Protein 4O5O (pdb70)

Nearest PDB structures (foldseek):
  4o5o-assembly1_A-2  TM=1.004E+00  e=3.633E-55  Brucella suis 1330
  4o5o-assembly1_B-2  TM=9.888E-01  e=3.084E-50  Brucella suis 1330
  4pn3-assembly2_F  TM=9.832E-01  e=2.003E-50  Brucella melitensis 64/150
  4pn3-assembly2_H  TM=9.974E-01  e=9.955E-50  Brucella melitensis 64/150
  4pn3-assembly2_E  TM=9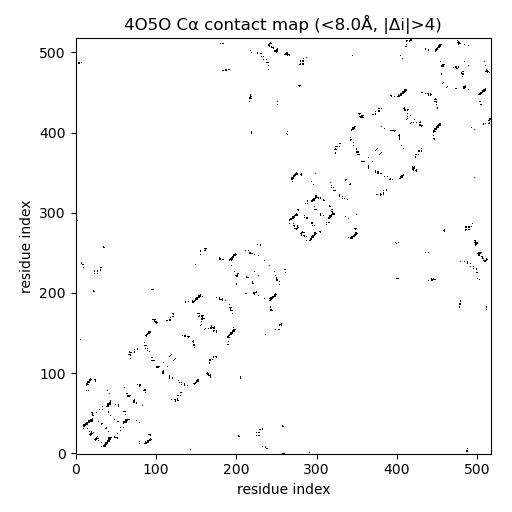.928E-01  e=1.631E-49  Brucella melitensis 64/150

Secondary structure (DSSP, 8-state):
----TTPPP-TTPEEEEETTTSHHHHHHHHHHHHTT-EEEEEES-HHHHHHHHHHH-TTEEEEE--TT-HHHHHHHHHHHHHHHS---EEEE---------SEETTEE--HHHHHHHHIIIIIHHHHHHHHHHHHHTTSPP-GGG--EEEEEE--THHHHPPTT-HHHHHHHHHHHHHHHHHHHHHGGGTEEEEEEEE--BSSGGG--HHHHHHT--SS-SPBPHHHHHHHHHHHHH-TT--S-EEEESTT------/-----SS--TT-EEEEETTTSHHHHHHHHHHHHTT-EEEEEES-HHHHHHHHHHH-TTEEEEE--TT-HHHHHHHHHHHHHHHS---EEEE---------SEETTEE--HHHHHHHHIIIIIHHHHHHHHHHHHHTTSPP-GGG--EEEEEE--THHHHPPTT-HHHHHHHHHHHHHHHHHHHHHGGGTEEEEEEEE-SB--HHHHHS-HHHHHHHHHT-SSS-SPBPHHHHHHHHHHHHH-TT--S-EEEESTT------

Organism: Brucella suis biovar 1 (strain 1330) (NCBI:txid204722)

Solvent-accessible surface area: 20609 Å² total; per-residue (Å²): 83,61,61,24,155,21,60,13,46,2,55,103,76,2,0,0,0,1,14,2,19,52,18,23,1,36,16,0,0,115,30,0,26,122,9,38,1,59,0,0,1,0,18,87,73,38,148,30,0,104,61,21,14,181,91,40,34,92,36,7,100,41,54,126,2,58,13,34,31,76,95,37,0,113,41,0,24,60,20,0,74,159,34,36,54,79,1,8,2,0,0,3,9,19,16,34,35,53,65,57,116,95,133,36,253,114,38,80,32,44,145,74,54,67,78,138,1,32,31,36,1,39,91,0,7,89,9,0,6,92,14,0,9,106,8,0,36,159,14,147,82,36,87,52,26,15,63,4,4,0,0,0,8,1,9,2,2,30,100,34,43,30,118,16,32,45,5,21,25,45,0,7,23,22,0,18,76,31,2,40,78,20,0,131,114,15,14,198,54,3,0,0,0,0,0,0,0,9,11,29,15,146,27,85,77,78,128,122,52,126,68,39,8,86,56,6,35,8,0,91,59,55,0,61,31,37,2,0,1,8,0,0,7,16,0,5,4,0,4,1,0,0,3,15,25,0,20,0,1,0,0,0,58,19,64,64,123,82,84,32,71,89,36,14,55,11,122,95,66,2,0,0,0,0,14,1,16,49,16,21,1,36,16,0,0,119,28,0,27,126,22,28,0,59,0,2,1,0,16,83,75,39,150,26,0,108,61,22,14,183,90,40,33,93,30,7,102,38,74,120,2,55,12,32,32,68,99,38,0,103,51,0,22,59,34,0,73,89,41,36,54,70,1,1,0,0,0,4,17,20,42,37,72,58,63,53,120,97,140,35,125,101,40,68,34,110,136,129,58,68,77,139,1,30,31,36,1,38,92,0,6,93,8,0,5,87,10,0,8,113,12,0,32,172,16,143,66,31,52,45,31,7,60,0,0,0,0,0,8,1,8,4,2,30,100,35,44,50,115,16,32,46,5,30,26,45,0,7,23,21,0,17,76,32,2,40,80,21,0,122,98,15,13,209,68,4,0,0,0,0,0,0,0,9,14,21,7,44,38,74,75,18,69,68,73,82,110,139,66,24,82,65,51,5,81,59,4,36,8,1,78,64,30,0,64,27,36,0,0,1,11,0,0,23,10,0,0,19,2,0,1,0,0,3,16,25,0,21,0,1,0,0,3,60,30,65,62,125

Radius of gyration: 23.07 Å; Cα contacts (8 Å, |Δi|>4): 1247; chains: 2; bounding box: 51×54×66 Å

Sequence (518 aa):
AHHHHHHMQIENRVFLLITGAGSGLGAAVSKMAVEAGAKVVLLDVNAEAGEAGAKALGASARFQRTDVASDDTDGKAAIAAAIEAFGRIDVLVNCAGVAPGEKVLGREGAHKLETFTRTISINLIGTFNMLRLAAEAMAKNEPGQGGERGVIINTASVAAFDGQIGQAAYSASKGGVAAMTLPVARELARHGIRVMTIAPGIIFKTPMMAVQDALGASVPFPPRLGEPAEYAALVHHIVENQMLNGEVIRLDGALRMAAKHHHHHHMQIENRVFLITGAGSGLGAAVSSKMAVEAGAKVVVLLDVNAEAGEAGAKALGASARFQRTDVASDTDGKAAIAAAIEAFGRIDVLVNCAGVAPGEKVLGREGAHKLETFTRTIISINLIGTFNMLRLAAEAMAKNEPGQGGERGVVIINTASVAAFDGQIGQAAYSASKGGVAAMTLPVARELARHGIRVMTIAPGIFKTPMMAGMPQEVQDALGASVPFPPRLGEPAEYAALVHHIVENQMLNGEVIRLDGALRMAAK

Foldseek 3Di:
DDADPLWFDLAQAEEEFEPCLWFLNVLLCQLSLVSHYAYEYEYLDCVSQVVSQVVSPPSYHYQYAQLLDLVRLLVSQVVSCVRRNAHAEYEYDWAAFFFAACADPVGGDDPVVLVVRLSRQASSLVSNVVNNLVRQLPAAQDRVGARHEYEYEAALCCPQNAGRGPSNNVNSVNVLVVQQVVQVVSVVSNYFGEYEHEYFAPICRPCVSLVQLCQQQPPSGHDYSNVVSVVVVNCNTPSPDGSYYHYHYSPHRDDND/DDDFFFDQLALAEEEFEPCLWFLNVLLCLVSLVSRHAYEYEYQDPVSQVVSQVVSPDSYHYDYAQLLDLVRLLVSQVVRCVRRNAHAEYEYDWADFFFDACQDPVGGDDPVVLVVRLSRQASSLVSNVVNNLVRLLPADQGGPRASHEYEYEAALCCPQNAGRGPSNNVNSVNVLVVQQVVQVVSVVSNYFYEYEHEYFADIPVLVPDPPVVQQVSLCQAQPPSHHHYSNVVSVVVVSPNGPSPDGSYYHYHTNPHRDDND

InterPro domains:
  IPR002347 Short-chain dehydrogenase/reductase SDR [PF00106] (7-203)
  IPR002347 Short-chain dehydrogenase/reductase SDR [PR00080] (78-89)
  IPR002347 Short-chain dehydrogenase/reductase SDR [PR00080] (141-149)
  IPR002347 Short-chain dehydrogenase/reductase SDR [PR00080] (161-180)
  IPR002347 Short-chain dehydrogenase/reductase SDR [PR00081] (7-24)
  IPR002347 Short-chain dehydrogenase/reductase SDR [PR00081] (78-89)
  IPR002347 Short-chain dehydrogenase/reductase SDR [PR00081] (135-151)
  IPR002347 Short-chain dehydrogenase/reductase SDR [PR00081] (161-180)
  IPR002347 Short-chain dehydrogenase/reductase SDR [PR00081] (182-199)
  IPR002347 Short-chain dehydrogenase/reductase SDR [PR00081] (216-236)
  IPR020904 Short-chain dehydrogenase/reductase, conserved site [PS00061] (148-176)
  IPR036291 NAD(P)-binding domain superfamily [SSF51735] (3-250)
  IPR057326 Ketoreductase domain [SM00822] (6-192)

CATH classification: 3.40.50.720

B-factor: mean 13.73, std 9.2, range [4.02, 69.15]

Structure (mmCIF, N/CA/C/O backbone):
data_4O5O
#
_entry.id   4O5O
#
_cell.length_a   76.470
_cell.length_b   92.240
_cell.length_c   135.490
_cell.angle_alpha   90.000
_cell.angle_beta   90.000
_cell.angle_gamma   90.000
#
_symmetry.space_group_name_H-M   'C 2 2 21'
#
loop_
_entity.id
_entity.type
_entity.pdbx_description
1 polymer '3-hydroxyacyl-CoA dehydrogenase'
2 non-polymer 'ZINC ION'
3 non-polymer 1,2-ETHANEDIOL
4 non-polymer 2-AMINO-2-HYDROXYMETHYL-PROPANE-1,3-DIOL
5 water water
#
loop_
_atom_site.group_PDB
_atom_site.id
_atom_site.type_symbol
_atom_site.label_atom_id
_atom_site.label_alt_id
_atom_site.label_comp_id
_atom_site.label_asym_id
_atom_site.label_entity_id
_atom_site.label_seq_id
_atom_site.pdbx_PDB_ins_code
_atom_site.Cartn_x
_atom_site.Cartn_y
_atom_site.Cartn_z
_atom_site.occupancy
_atom_site.B_iso_or_equiv
_atom_site.auth_seq_id
_atom_site.auth_comp_id
_atom_site.auth_asym_id
_atom_site.auth_atom_id
_atom_site.pdbx_PDB_model_num
ATOM 1 N N . ALA A 1 2 ? 33.215 21.232 35.787 1.00 69.15 -6 ALA A N 1
ATOM 2 C CA . ALA A 1 2 ? 33.565 22.565 36.380 1.00 47.10 -6 ALA A CA 1
ATOM 3 C C . ALA A 1 2 ? 33.610 23.742 35.401 1.00 39.36 -6 ALA A C 1
ATOM 4 O O . ALA A 1 2 ? 34.092 24.810 35.779 1.00 36.80 -6 ALA A O 1
ATOM 6 N N . HIS A 1 3 ? 33.146 23.570 34.159 1.00 39.74 -5 HIS A N 1
ATOM 7 C CA . HIS A 1 3 ? 33.027 24.704 33.230 1.00 44.63 -5 HIS A CA 1
ATOM 8 C C . HIS A 1 3 ? 31.732 25.424 33.561 1.00 40.53 -5 HIS A C 1
ATOM 9 O O . HIS A 1 3 ? 30.697 24.764 33.728 1.00 47.00 -5 HIS A O 1
ATOM 11 N N . HIS A 1 4 ? 31.792 26.762 33.666 1.00 32.73 -4 HIS A N 1
ATOM 12 C CA . HIS A 1 4 ? 30.616 27.598 33.953 1.00 27.81 -4 HIS A CA 1
ATOM 13 C C . HIS A 1 4 ? 30.411 28.689 32.914 1.00 28.83 -4 HIS A C 1
ATOM 14 O O . HIS A 1 4 ? 31.348 29.183 32.281 1.00 36.28 -4 HIS A O 1
ATOM 21 N N . HIS A 1 5 ? 29.161 29.093 32.786 1.00 20.63 -3 HIS A N 1
ATOM 22 C CA . HIS A 1 5 ? 28.793 30.198 31.900 1.00 20.30 -3 HIS A CA 1
ATOM 23 C C . HIS A 1 5 ? 29.164 31.561 32.487 1.00 23.47 -3 HIS A C 1
ATOM 24 O O . HIS A 1 5 ? 29.296 31.717 33.714 1.00 23.60 -3 HIS A O 1
ATOM 31 N N . HIS A 1 6 ? 29.356 32.537 31.602 1.00 26.72 -2 HIS A N 1
ATOM 32 C CA . HIS A 1 6 ? 29.574 33.922 32.002 1.00 28.51 -2 HIS A CA 1
ATOM 33 C C . HIS A 1 6 ? 28.339 34.425 32.769 1.00 29.61 -2 HIS A C 1
ATOM 34 O O . HIS A 1 6 ? 27.201 34.172 32.360 1.00 34.10 -2 HIS A O 1
ATOM 41 N N . HIS A 1 7 ? 28.570 35.125 33.876 1.00 26.46 -1 HIS A N 1
ATOM 42 C CA . HIS A 1 7 ? 27.496 35.629 34.744 1.00 27.16 -1 HIS A CA 1
ATOM 43 C C . HIS A 1 7 ? 26.833 34.526 35.581 1.00 28.06 -1 HIS A C 1
ATOM 44 O O . HIS A 1 7 ? 25.705 34.705 36.099 1.00 29.33 -1 HIS A O 1
ATOM 46 N N . HIS A 1 8 ? 27.520 33.388 35.728 1.00 21.95 0 HIS A N 1
ATOM 47 C CA . HIS A 1 8 ? 27.042 32.352 36.647 1.00 20.64 0 HIS A CA 1
ATOM 48 C C . HIS A 1 8 ? 27.168 32.886 38.058 1.00 21.03 0 HIS A C 1
ATOM 49 O O . HIS A 1 8 ? 28.059 33.685 38.356 1.00 27.03 0 HIS A O 1
ATOM 56 N N . MET A 1 9 ? 26.278 32.429 38.924 1.00 17.39 1 MET A N 1
ATOM 57 C CA . MET A 1 9 ? 26.345 32.811 40.330 1.00 16.44 1 MET A CA 1
ATOM 58 C C . MET A 1 9 ? 27.322 31.911 41.056 1.00 16.20 1 MET A C 1
ATOM 59 O O . MET A 1 9 ? 27.425 30.733 40.753 1.00 18.82 1 MET A O 1
ATOM 64 N N . GLN A 1 10 ? 28.066 32.493 41.992 1.00 16.34 2 GLN A N 1
ATOM 65 C CA . GLN A 1 10 ? 29.055 31.755 42.756 1.00 17.96 2 GLN A CA 1
ATOM 66 C C . GLN A 1 10 ? 28.401 30.898 43.835 1.00 17.55 2 GLN A C 1
ATOM 67 O O . GLN A 1 10 ? 27.452 31.329 44.502 1.00 19.75 2 GLN A O 1
ATOM 69 N N . ILE A 1 11 ? 28.920 29.680 43.980 1.00 17.75 3 ILE A N 1
ATOM 70 C CA . ILE A 1 11 ? 28.520 28.735 45.028 1.00 17.16 3 ILE A CA 1
ATOM 71 C C . ILE A 1 11 ? 29.553 28.648 46.172 1.00 16.13 3 ILE A C 1
ATOM 72 O O . ILE A 1 11 ? 29.173 28.377 47.321 1.00 17.04 3 ILE A O 1
ATOM 77 N N . GLU A 1 12 ? 30.845 28.849 45.864 1.00 18.00 4 GLU A N 1
ATOM 78 C CA . GLU A 1 12 ? 31.910 28.778 46.864 1.00 19.55 4 GLU A CA 1
ATOM 79 C C . GLU A 1 12 ? 31.706 29.820 47.955 1.00 16.13 4 GLU A C 1
ATOM 80 O O . GLU A 1 12 ? 31.323 30.961 47.670 1.00 16.92 4 GLU A O 1
ATOM 82 N N . ASN A 1 13 ? 31.913 29.394 49.204 1.00 15.08 5 ASN A N 1
ATOM 83 C CA . ASN A 1 13 ? 31.764 30.242 50.389 1.00 16.84 5 ASN A CA 1
ATOM 84 C C . ASN A 1 13 ? 30.328 30.754 50.669 1.00 16.57 5 ASN A C 1
ATOM 85 O O . ASN A 1 13 ? 30.118 31.592 51.539 1.00 19.91 5 ASN A O 1
ATOM 90 N N . ARG A 1 14 ? 29.352 30.206 49.954 1.00 12.90 6 ARG A N 1
ATOM 91 C CA . ARG A 1 14 ? 27.947 30.506 50.203 1.00 13.47 6 ARG A CA 1
ATOM 92 C C . ARG A 1 14 ? 27.512 29.603 51.329 1.00 11.10 6 ARG A C 1
ATOM 93 O O . ARG A 1 14 ? 28.042 28.506 51.495 1.00 13.60 6 ARG A O 1
ATOM 101 N N . VAL A 1 15 ? 26.568 30.084 52.115 1.00 10.19 7 VAL A N 1
ATOM 102 C CA . VAL A 1 15 ? 26.073 29.370 53.272 1.00 9.50 7 VAL A CA 1
ATOM 103 C C . VAL A 1 15 ? 24.705 28.771 52.928 1.00 8.35 7 VAL A C 1
ATOM 104 O O . VAL A 1 15 ? 23.727 29.486 52.631 1.00 9.16 7 VAL A O 1
ATOM 108 N N . PHE A 1 16 ? 24.651 27.444 52.981 1.00 8.24 8 PHE A N 1
ATOM 109 C CA . PHE A 1 16 ? 23.425 26.678 52.733 1.00 7.90 8 PHE A CA 1
ATOM 110 C C . PHE A 1 16 ? 22.786 26.257 54.062 1.00 8.56 8 PHE A C 1
ATOM 111 O O . PHE A 1 16 ? 23.486 25.817 54.981 1.00 10.02 8 PHE A O 1
ATOM 119 N N . LEU A 1 17 ? 21.468 26.450 54.143 1.00 8.69 9 LEU A N 1
ATOM 120 C CA A LEU A 1 17 ? 20.624 25.882 55.195 0.50 8.19 9 LEU A CA 1
ATOM 121 C CA B LEU A 1 17 ? 20.633 25.892 55.202 0.50 8.03 9 LEU A CA 1
ATOM 122 C C . LEU A 1 17 ? 19.830 24.756 54.545 1.00 6.52 9 LEU A C 1
ATOM 123 O O . LEU A 1 17 ? 19.177 24.995 53.546 1.00 7.06 9 LEU A O 1
ATOM 132 N N . ILE A 1 18 ? 19.925 23.530 55.075 1.00 6.18 10 ILE A N 1
ATOM 133 C CA . ILE A 1 18 ? 19.311 22.387 54.440 1.00 6.29 10 ILE A CA 1
ATOM 134 C C . ILE A 1 18 ? 18.476 21.608 55.444 1.00 7.19 10 ILE A C 1
ATOM 135 O O . ILE A 1 18 ? 19.012 21.171 56.457 1.00 7.54 10 ILE A O 1
ATOM 140 N N . THR A 1 19 ? 17.185 21.430 55.151 1.00 6.61 11 THR A N 1
ATOM 141 C CA . THR A 1 19 ? 16.330 20.675 56.044 1.00 6.40 11 THR A CA 1
ATOM 142 C C . THR A 1 19 ? 16.314 19.216 55.608 1.00 7.19 11 THR A C 1
ATOM 143 O O . THR A 1 19 ? 16.600 18.876 54.446 1.00 8.09 11 THR A O 1
ATOM 147 N N . GLY A 1 20 ? 15.952 18.347 56.538 1.00 6.79 12 GLY A N 1
ATOM 148 C CA . GLY A 1 20 ? 15.981 16.927 56.279 1.00 7.10 12 GLY A CA 1
ATOM 149 C C . GLY A 1 20 ? 17.393 16.451 55.983 1.00 6.98 12 GLY A C 1
ATOM 150 O O . GLY A 1 20 ? 17.594 15.474 55.276 1.00 9.05 12 GLY A O 1
ATOM 151 N N . ALA A 1 21 ? 18.395 17.136 56.538 1.00 7.12 13 ALA A N 1
ATOM 152 C CA . ALA A 1 21 ? 19.769 16.948 56.086 1.00 7.64 13 ALA A CA 1
ATOM 153 C C . ALA A 1 21 ? 20.440 15.691 56.619 1.00 8.71 13 ALA A C 1
ATOM 154 O O . ALA A 1 21 ? 21.514 15.372 56.162 1.00 9.65 13 ALA A O 1
ATOM 156 N N . GLY A 1 22 ? 19.815 14.991 57.573 1.00 8.58 14 GLY A N 1
ATOM 157 C CA . GLY A 1 22 ? 20.374 13.766 58.126 1.00 10.12 14 GLY A CA 1
ATOM 158 C C . GLY A 1 22 ? 20.242 12.536 57.247 1.00 11.05 14 GLY A C 1
ATOM 159 O O . GLY A 1 22 ? 20.864 11.504 57.535 1.00 13.07 14 GLY A O 1
ATOM 160 N N . SER A 1 23 ? 19.478 12.632 56.157 1.00 9.83 15 SER A N 1
ATOM 161 C CA . SER A 1 23 ? 19.237 11.485 55.281 1.00 9.75 15 SER A CA 1
ATOM 162 C C . SER A 1 23 ? 18.866 11.902 53.865 1.00 8.63 15 SER A C 1
ATOM 163 O O . SER A 1 23 ? 18.562 13.065 53.599 1.00 9.43 15 SER A O 1
ATOM 166 N N . GLY A 1 24 ? 18.896 10.927 52.969 1.00 9.36 16 GLY A N 1
ATOM 167 C CA . GLY A 1 24 ? 18.327 11.046 51.665 1.00 9.46 16 GLY A CA 1
ATOM 168 C C . GLY A 1 24 ? 18.730 12.285 50.890 1.00 7.85 16 GLY A C 1
ATOM 169 O O . GLY A 1 24 ? 19.891 12.606 50.734 1.00 8.77 16 GLY A O 1
ATOM 170 N N . LEU A 1 25 ? 17.739 12.985 50.370 1.00 7.53 17 LEU A N 1
ATOM 171 C CA . LEU A 1 25 ? 18.049 14.095 49.491 1.00 6.84 17 LEU A CA 1
ATOM 172 C C . LEU A 1 25 ? 18.790 15.223 50.219 1.00 6.51 17 LEU A C 1
ATOM 173 O O . LEU A 1 25 ? 19.759 15.783 49.694 1.00 7.13 17 LEU A O 1
ATOM 178 N N . GLY A 1 26 ? 18.364 15.536 51.442 1.00 7.01 18 GLY A N 1
ATOM 179 C CA . GLY A 1 26 ? 18.996 16.605 52.180 1.00 6.97 18 GLY A CA 1
ATOM 180 C C . GLY A 1 26 ? 20.453 16.276 52.511 1.00 7.46 18 GLY A C 1
ATOM 181 O O . GLY A 1 26 ? 21.337 17.158 52.437 1.00 8.02 18 GLY A O 1
ATOM 182 N N . ALA A 1 27 ? 20.721 15.008 52.845 1.00 8.10 19 ALA A N 1
ATOM 183 C CA . ALA A 1 27 ? 22.090 14.577 53.093 1.00 8.76 19 ALA A CA 1
ATOM 184 C C . ALA A 1 27 ? 22.935 14.755 51.807 1.00 8.93 19 ALA A C 1
ATOM 185 O O . ALA A 1 27 ? 24.098 15.193 51.862 1.00 9.93 19 ALA A O 1
ATOM 187 N N . ALA A 1 28 ? 22.347 14.449 50.649 1.00 7.79 20 ALA A N 1
ATOM 188 C CA . ALA A 1 28 ? 23.085 14.568 49.379 1.00 8.83 20 ALA A CA 1
ATOM 189 C C . ALA A 1 28 ? 23.386 16.023 49.038 1.00 7.89 20 ALA A C 1
ATOM 190 O O . ALA A 1 28 ? 24.469 16.375 48.555 1.00 9.58 20 ALA A O 1
ATOM 192 N N . VAL A 1 29 ? 22.427 16.904 49.308 1.00 7.00 21 VAL A N 1
ATOM 193 C CA . VAL A 1 29 ? 22.659 18.322 49.038 1.00 7.55 21 VAL A CA 1
ATOM 194 C C . VAL A 1 29 ? 23.763 18.826 49.948 1.00 8.38 21 VAL A C 1
ATOM 195 O O . VAL A 1 29 ? 24.587 19.637 49.516 1.00 8.79 21 VAL A O 1
ATOM 199 N N . SER A 1 30 ? 23.755 18.371 51.200 1.00 7.48 22 SER A N 1
ATOM 200 C CA . SER A 1 30 ? 24.751 18.794 52.176 1.00 8.86 22 SER A CA 1
ATOM 201 C C . SER A 1 30 ? 26.168 18.386 51.713 1.00 9.28 22 SER A C 1
ATOM 202 O O . SER A 1 30 ? 27.093 19.182 51.759 1.00 9.59 22 SER A O 1
ATOM 205 N N . LYS A 1 31 ? 26.307 17.158 51.245 1.00 7.91 23 LYS A N 1
ATOM 206 C CA . LYS A 1 31 ? 27.569 16.655 50.745 1.00 9.92 23 LYS A CA 1
ATOM 207 C C . LYS A 1 31 ? 28.018 17.430 49.510 1.00 9.33 23 LYS A C 1
ATOM 208 O O . LYS A 1 31 ? 29.164 17.851 49.395 1.00 10.47 23 LYS A O 1
ATOM 214 N N . MET A 1 32 ? 27.096 17.649 48.595 1.00 8.38 24 MET A N 1
ATOM 215 C CA . MET A 1 32 ? 27.395 18.375 47.358 1.00 7.92 24 MET A CA 1
ATOM 216 C C . MET A 1 32 ? 27.907 19.770 47.704 1.00 8.14 24 MET A C 1
ATOM 217 O O . MET A 1 32 ? 28.939 20.201 47.205 1.00 9.24 24 MET A O 1
ATOM 222 N N . ALA A 1 33 ? 27.214 20.461 48.595 1.00 8.88 25 ALA A N 1
ATOM 223 C CA . ALA A 1 33 ? 27.562 21.838 48.888 1.00 8.77 25 ALA A CA 1
ATOM 224 C C . ALA A 1 33 ? 28.946 21.935 49.554 1.00 9.39 25 ALA A C 1
ATOM 225 O O . ALA A 1 33 ? 29.770 22.787 49.194 1.00 11.21 25 ALA A O 1
ATOM 227 N N . VAL A 1 34 ? 29.203 21.056 50.527 1.00 10.36 26 VAL A N 1
ATOM 228 C CA . VAL A 1 34 ? 30.521 21.036 51.210 1.00 10.95 26 VAL A CA 1
ATOM 229 C C . VAL A 1 34 ? 31.627 20.750 50.200 1.00 12.42 26 VAL A C 1
ATOM 230 O O . VAL A 1 34 ? 32.680 21.423 50.207 1.00 14.48 26 VAL A O 1
ATOM 234 N N . GLU A 1 35 ? 31.389 19.777 49.317 1.00 13.60 27 GLU A N 1
ATOM 235 C CA . GLU A 1 35 ? 32.417 19.368 48.346 1.00 15.15 27 GLU A CA 1
ATOM 236 C C . GLU A 1 35 ? 32.654 20.467 47.292 1.00 14.57 27 GLU A C 1
ATOM 237 O O . GLU A 1 35 ? 33.750 20.586 46.752 1.00 18.54 27 GLU A O 1
ATOM 243 N N . ALA A 1 36 ? 31.638 21.307 47.072 1.00 13.85 28 ALA A N 1
ATOM 244 C CA . ALA A 1 36 ? 31.756 22.471 46.178 1.00 15.21 28 ALA A CA 1
ATOM 245 C C . ALA A 1 36 ? 32.317 23.730 46.840 1.00 15.89 28 ALA A C 1
ATOM 246 O O . ALA A 1 36 ? 32.388 24.794 46.204 1.00 18.17 28 ALA A O 1
ATOM 248 N N . GLY A 1 37 ? 32.731 23.619 48.102 1.00 14.17 29 GLY A N 1
ATOM 249 C CA . GLY A 1 37 ? 33.367 24.750 48.800 1.00 14.77 29 GLY A CA 1
ATOM 250 C C . GLY A 1 37 ? 32.411 25.684 49.545 1.00 13.54 29 GLY A C 1
ATOM 251 O O . GLY A 1 37 ? 32.800 26.800 49.943 1.00 16.56 29 GLY A O 1
ATOM 252 N N . ALA A 1 38 ? 31.174 25.238 49.744 1.00 12.47 30 ALA A N 1
ATOM 253 C CA . ALA A 1 38 ? 30.195 25.989 50.517 1.00 11.80 30 ALA A CA 1
ATOM 254 C C . ALA A 1 38 ? 30.212 25.565 51.982 1.00 11.61 30 ALA A C 1
ATOM 255 O O . ALA A 1 38 ? 30.798 24.543 52.352 1.00 14.11 30 ALA A O 1
ATOM 257 N N . LYS A 1 39 ? 29.564 26.382 52.806 1.00 11.74 31 LYS A N 1
ATOM 258 C CA . LYS A 1 39 ? 29.278 26.077 54.214 1.00 10.98 31 LYS A CA 1
ATOM 259 C C . LYS A 1 39 ? 27.857 25.532 54.328 1.00 10.20 31 LYS A C 1
ATOM 260 O O . LYS A 1 39 ? 26.982 25.945 53.568 1.00 11.17 31 LYS A O 1
ATOM 266 N N . VAL A 1 40 ? 27.621 24.613 55.265 1.00 9.73 32 VAL A N 1
ATOM 267 C CA . VAL A 1 40 ? 26.279 24.042 55.400 1.00 8.93 32 VAL A CA 1
ATOM 268 C C . VAL A 1 40 ? 25.882 23.962 56.870 1.00 9.18 32 VAL A C 1
ATOM 269 O O . VAL A 1 40 ? 26.660 23.524 57.733 1.00 9.10 32 VAL A O 1
ATOM 273 N N . VAL A 1 41 ? 24.664 24.397 57.133 1.00 8.39 33 VAL A N 1
ATOM 274 C CA . VAL A 1 41 ? 24.011 24.157 58.407 1.00 8.63 33 VAL A CA 1
ATOM 275 C C . VAL A 1 41 ? 22.921 23.110 58.134 1.00 8.61 33 VAL A C 1
ATOM 276 O O . VAL A 1 41 ? 21.934 23.353 57.428 1.00 8.51 33 VAL A O 1
ATOM 280 N N . LEU A 1 42 ? 23.186 21.906 58.624 1.00 7.03 34 LEU A N 1
ATOM 281 C CA . LEU A 1 42 ? 22.258 20.781 58.536 1.00 7.36 34 LEU A CA 1
ATOM 282 C C . LEU A 1 42 ? 21.149 20.935 59.572 1.00 7.38 34 LEU A C 1
ATOM 283 O O . LEU A 1 42 ? 21.448 21.071 60.760 1.00 8.25 34 LEU A O 1
ATOM 288 N N . LEU A 1 43 ? 19.898 20.851 59.122 1.00 7.88 35 LEU A N 1
ATOM 289 C CA . LEU A 1 43 ? 18.736 20.906 59.984 1.00 7.07 35 LEU A CA 1
ATOM 290 C C . LEU A 1 43 ? 18.003 19.584 59.868 1.00 7.53 35 LEU A C 1
ATOM 291 O O . LEU A 1 43 ? 17.711 19.140 58.769 1.00 8.36 35 LEU A O 1
ATOM 296 N N . ASP A 1 44 ? 17.724 18.970 61.003 1.00 8.18 36 ASP A N 1
ATOM 297 C CA . ASP A 1 44 ? 16.958 17.743 61.026 1.00 7.61 36 ASP A CA 1
ATOM 298 C C . ASP A 1 44 ? 16.344 17.597 62.399 1.00 8.13 36 ASP A C 1
ATOM 299 O O . ASP A 1 44 ? 16.920 18.042 63.387 1.00 8.12 36 ASP A O 1
ATOM 304 N N . VAL A 1 45 ? 15.208 16.925 62.474 1.00 8.00 37 VAL A N 1
ATOM 305 C CA . VAL A 1 45 ? 14.600 16.610 63.749 1.00 9.69 37 VAL A CA 1
ATOM 306 C C . VAL A 1 45 ? 15.368 15.468 64.434 1.00 9.49 37 VAL A C 1
ATOM 307 O O . VAL A 1 45 ? 15.326 15.323 65.656 1.00 11.35 37 VAL A O 1
ATOM 311 N N . ASN A 1 46 ? 16.090 14.673 63.645 1.00 10.20 38 ASN A N 1
ATOM 312 C CA . ASN A 1 46 ? 16.814 13.495 64.155 1.00 12.40 38 ASN A CA 1
ATOM 313 C C . ASN A 1 46 ? 18.243 13.900 64.487 1.00 10.08 38 ASN A C 1
ATOM 314 O O . ASN A 1 46 ? 19.053 14.058 63.584 1.00 12.49 38 ASN A O 1
ATOM 319 N N . ALA A 1 47 ? 18.547 14.085 65.771 1.00 11.80 39 ALA A N 1
ATOM 320 C CA . ALA A 1 47 ? 19.870 14.557 66.184 1.00 13.46 39 ALA A CA 1
ATOM 321 C C . ALA A 1 47 ? 20.960 13.535 65.890 1.00 12.55 39 ALA A C 1
ATOM 322 O O . ALA A 1 47 ? 22.063 13.902 65.498 1.00 13.12 39 ALA A O 1
ATOM 324 N N . GLU A 1 48 ? 20.653 12.253 66.033 1.00 13.00 40 GLU A N 1
ATOM 325 C CA . GLU A 1 48 ? 21.665 11.233 65.778 1.00 12.91 40 GLU A CA 1
ATOM 326 C C . GLU A 1 48 ? 22.132 11.279 64.321 1.00 13.03 40 GLU A C 1
ATOM 327 O O . GLU A 1 48 ? 23.324 11.299 64.028 1.00 12.79 40 GLU A O 1
ATOM 333 N N . ALA A 1 49 ? 21.174 11.348 63.407 1.00 11.70 41 ALA A N 1
ATOM 334 C CA . ALA A 1 49 ? 21.515 11.403 61.998 1.00 12.20 41 ALA A CA 1
ATOM 335 C C . ALA A 1 49 ? 22.202 12.704 61.599 1.00 12.04 41 ALA A C 1
ATOM 336 O O . ALA A 1 49 ? 23.166 12.726 60.850 1.00 12.34 41 ALA A O 1
ATOM 338 N N . GLY A 1 50 ? 21.701 13.805 62.120 1.00 10.27 42 GLY A N 1
ATOM 339 C CA . GLY A 1 50 ? 22.266 15.079 61.775 1.00 10.09 42 GLY A CA 1
ATOM 340 C C . GLY A 1 50 ? 23.651 15.305 62.331 1.00 10.80 42 GLY A C 1
ATOM 341 O O . GLY A 1 50 ? 24.506 15.875 61.639 1.00 11.92 42 GLY A O 1
ATOM 342 N N . GLU A 1 51 ? 23.876 14.886 63.572 1.00 11.42 43 GLU A N 1
ATOM 343 C CA . GLU A 1 51 ? 25.197 15.037 64.157 1.00 11.46 43 GLU A CA 1
ATOM 344 C C . GLU A 1 51 ? 26.197 14.176 63.379 1.00 12.35 43 GLU A C 1
ATOM 345 O O . GLU A 1 51 ? 27.295 14.615 63.102 1.00 14.62 43 GLU A O 1
ATOM 351 N N . ALA A 1 52 ? 25.811 12.958 63.007 1.00 11.06 44 ALA A N 1
ATOM 352 C CA . ALA A 1 52 ? 26.703 12.095 62.244 1.00 13.74 44 ALA A CA 1
ATOM 353 C C . ALA A 1 52 ? 27.030 12.716 60.896 1.00 12.37 44 ALA A C 1
ATOM 354 O O . ALA A 1 52 ? 28.172 12.664 60.438 1.00 13.98 44 ALA A O 1
ATOM 356 N N . GLY A 1 53 ? 26.042 13.328 60.256 1.00 11.57 45 GLY A N 1
ATOM 357 C CA . GLY A 1 53 ? 26.297 13.923 58.962 1.00 11.56 45 GLY A CA 1
ATOM 358 C C . GLY A 1 53 ? 27.237 15.092 59.060 1.00 12.25 45 GLY A C 1
ATOM 359 O O . GLY A 1 53 ? 28.167 15.220 58.278 1.00 14.59 45 GLY A O 1
ATOM 360 N N . ALA A 1 54 ? 26.991 15.975 60.017 1.00 11.02 46 ALA A N 1
ATOM 361 C CA . ALA A 1 54 ? 27.895 17.117 60.212 1.00 12.97 46 ALA A CA 1
ATOM 362 C C . ALA A 1 54 ? 29.314 16.644 60.542 1.00 13.53 46 ALA A C 1
ATOM 363 O O . ALA A 1 54 ? 30.283 17.207 60.057 1.00 14.84 46 ALA A O 1
ATOM 365 N N . LYS A 1 55 ? 29.434 15.606 61.359 1.00 13.35 47 LYS A N 1
ATOM 366 C CA . LYS A 1 55 ? 30.766 15.090 61.721 1.00 15.74 47 LYS A CA 1
ATOM 367 C C . LYS A 1 55 ? 31.492 14.585 60.473 1.00 15.41 47 LYS A C 1
ATOM 368 O O . LYS A 1 55 ? 32.681 14.852 60.268 1.00 19.49 47 LYS A O 1
ATOM 374 N N . ALA A 1 56 ? 30.771 13.846 59.642 1.00 14.68 48 ALA A N 1
ATOM 375 C CA . ALA A 1 56 ? 31.362 13.256 58.438 1.00 15.49 48 ALA A CA 1
ATOM 376 C C . ALA A 1 56 ? 31.791 14.316 57.437 1.00 15.73 48 ALA A C 1
ATOM 377 O O . ALA A 1 56 ? 32.770 14.133 56.739 1.00 17.12 48 ALA A O 1
ATOM 379 N N . LEU A 1 57 ? 31.056 15.422 57.372 1.00 12.34 49 LEU A N 1
ATOM 380 C CA . LEU A 1 57 ? 31.371 16.495 56.435 1.00 13.54 49 LEU A CA 1
ATOM 381 C C . LEU A 1 57 ? 32.510 17.401 56.862 1.00 14.46 49 LEU A C 1
ATOM 382 O O . LEU A 1 57 ? 33.146 18.015 56.005 1.00 16.67 49 LEU A O 1
ATOM 387 N N . GLY A 1 58 ? 32.736 17.535 58.172 1.00 13.48 50 GLY A N 1
ATOM 388 C CA . GLY A 1 58 ? 33.844 18.340 58.676 1.00 13.67 50 GLY A CA 1
ATOM 389 C C . GLY A 1 58 ? 33.485 19.775 59.039 1.00 12.06 50 GLY A C 1
ATOM 390 O O . GLY A 1 58 ? 32.321 20.099 59.207 1.00 13.34 50 GLY A O 1
ATOM 391 N N . ALA A 1 59 ? 34.507 20.616 59.188 1.00 13.59 51 ALA A N 1
ATOM 392 C CA . ALA A 1 59 ? 34.374 21.937 59.787 1.00 14.93 51 ALA A CA 1
ATOM 393 C C . ALA A 1 59 ? 33.571 22.935 58.956 1.00 13.82 51 ALA A C 1
ATOM 394 O O . ALA A 1 59 ? 33.171 23.968 59.474 1.00 15.94 51 ALA A O 1
ATOM 396 N N . SER A 1 60 ? 33.290 22.597 57.691 1.00 13.64 52 SER A N 1
ATOM 397 C CA . SER A 1 60 ? 32.380 23.384 56.838 1.00 13.20 52 SER A CA 1
ATOM 398 C C . SER A 1 60 ? 30.912 23.176 57.168 1.00 12.04 52 SER A C 1
ATOM 399 O O . SER A 1 60 ? 30.072 23.846 56.599 1.00 12.62 52 SER A O 1
ATOM 402 N N . ALA A 1 61 ? 30.625 22.262 58.091 1.00 12.89 53 ALA A N 1
ATOM 403 C CA . ALA A 1 61 ? 29.276 21.870 58.422 1.00 11.82 53 ALA A CA 1
ATOM 404 C C . ALA A 1 61 ? 28.993 22.063 59.909 1.00 11.69 53 ALA A C 1
ATOM 405 O O . ALA A 1 61 ? 29.873 21.893 60.762 1.00 12.87 53 ALA A O 1
ATOM 407 N N . ARG A 1 62 ? 27.751 22.425 60.200 1.00 9.84 54 ARG A N 1
ATOM 408 C CA . ARG A 1 62 ? 27.230 22.450 61.555 1.00 10.97 54 ARG A CA 1
ATOM 409 C C . ARG A 1 62 ? 25.880 21.750 61.538 1.00 8.87 54 ARG A C 1
ATOM 410 O O . ARG A 1 62 ? 25.201 21.741 60.526 1.00 12.33 54 ARG A O 1
ATOM 418 N N . PHE A 1 63 ? 25.486 21.189 62.668 1.00 10.42 55 PHE A N 1
ATOM 419 C CA . PHE A 1 63 ? 24.153 20.640 62.836 1.00 10.31 55 PHE A CA 1
ATOM 420 C C . PHE A 1 63 ? 23.359 21.439 63.869 1.00 10.96 55 PHE A C 1
ATOM 421 O O . PHE A 1 63 ? 23.882 21.754 64.944 1.00 11.00 55 PHE A O 1
ATOM 429 N N . GLN A 1 64 ? 22.096 21.714 63.550 1.00 8.90 56 GLN A N 1
ATOM 430 C CA . GLN A 1 64 ? 21.145 22.319 64.467 1.00 7.39 56 GLN A CA 1
ATOM 431 C C . GLN A 1 64 ? 19.832 21.515 64.451 1.00 7.39 56 GLN A C 1
ATOM 432 O O . GLN A 1 64 ? 19.104 21.499 63.444 1.00 8.49 56 GLN A O 1
ATOM 438 N N . ARG A 1 65 ? 19.524 20.842 65.553 1.00 8.10 57 ARG A N 1
ATOM 439 C CA . ARG A 1 65 ? 18.293 20.068 65.635 1.00 8.86 57 ARG A CA 1
ATOM 440 C C . ARG A 1 65 ? 17.113 21.015 65.488 1.00 8.88 57 ARG A C 1
ATOM 441 O O . ARG A 1 65 ? 17.050 22.033 66.154 1.00 10.18 57 ARG A O 1
ATOM 449 N N . THR A 1 66 ? 16.190 20.670 64.601 1.00 8.08 58 THR A N 1
ATOM 450 C CA . THR A 1 66 ? 15.126 21.552 64.198 1.00 8.72 58 THR A CA 1
ATOM 451 C C . THR A 1 66 ? 13.872 20.768 63.837 1.00 8.51 58 THR A C 1
ATOM 452 O O . THR A 1 66 ? 13.947 19.889 62.982 1.00 10.57 58 THR A O 1
ATOM 456 N N . ASP A 1 67 ? 12.737 21.115 64.463 1.00 7.78 59 ASP A N 1
ATOM 457 C CA . ASP A 1 67 ? 11.409 20.740 63.990 1.00 7.87 59 ASP A CA 1
ATOM 458 C C . ASP A 1 67 ? 10.994 21.894 63.066 1.00 7.90 59 ASP A C 1
ATOM 459 O O . ASP A 1 67 ? 10.704 22.999 63.522 1.00 8.82 59 ASP A O 1
ATOM 464 N N . VAL A 1 68 ? 11.000 21.647 61.759 1.00 6.66 60 VAL A N 1
ATOM 465 C CA . VAL A 1 68 ? 10.731 22.711 60.778 1.00 8.41 60 VAL A CA 1
ATOM 466 C C . VAL A 1 68 ? 9.351 23.350 60.926 1.00 8.76 60 VAL A C 1
ATOM 467 O O . VAL A 1 68 ? 9.161 24.462 60.454 1.00 8.02 60 VAL A O 1
ATOM 471 N N . ALA A 1 69 ? 8.400 22.672 61.589 1.00 7.64 61 ALA A N 1
ATOM 472 C CA . ALA A 1 69 ? 7.064 23.238 61.777 1.00 10.22 61 ALA A CA 1
ATOM 473 C C . ALA A 1 69 ? 7.002 24.178 62.986 1.00 9.31 61 ALA A C 1
ATOM 474 O O . ALA A 1 69 ? 6.005 24.849 63.219 1.00 11.02 61 ALA A O 1
ATOM 476 N N . SER A 1 70 ? 8.084 24.247 63.761 1.00 8.89 62 SER A N 1
ATOM 477 C CA . SER A 1 70 ? 8.122 25.111 64.951 1.00 9.12 62 SER A CA 1
ATOM 478 C C . SER A 1 70 ? 8.681 26.522 64.650 1.00 8.20 62 SER A C 1
ATOM 479 O O . SER A 1 70 ? 9.800 26.666 64.136 1.00 8.15 62 SER A O 1
ATOM 482 N N . ASP A 1 71 ? 7.927 27.547 65.023 1.00 8.26 63 ASP A N 1
ATOM 483 C CA A ASP A 1 71 ? 8.379 28.920 64.908 0.50 9.20 63 ASP A CA 1
ATOM 484 C CA B ASP A 1 71 ? 8.384 28.935 64.916 0.50 9.92 63 ASP A CA 1
ATOM 485 C C . ASP A 1 71 ? 9.709 29.108 65.669 1.00 10.45 63 ASP A C 1
ATOM 486 O O . ASP A 1 71 ? 10.703 29.579 65.117 1.00 10.95 63 ASP A O 1
ATOM 495 N N . THR A 1 72 ? 9.737 28.716 66.915 1.00 10.75 64 THR A N 1
ATOM 496 C CA . THR A 1 72 ? 10.933 28.840 67.734 1.00 11.06 64 THR A CA 1
ATOM 497 C C . THR A 1 72 ? 12.124 28.108 67.102 1.00 10.37 64 THR A C 1
ATOM 498 O O . THR A 1 72 ? 13.218 28.632 67.020 1.00 10.18 64 THR A O 1
ATOM 502 N N . ASP A 1 73 ? 11.927 26.868 66.686 1.00 8.77 65 ASP A N 1
ATOM 503 C CA . ASP A 1 73 ? 13.067 26.105 66.168 1.00 8.38 65 ASP A CA 1
ATOM 504 C C . ASP A 1 73 ? 13.543 26.688 64.843 1.00 8.30 65 ASP A C 1
ATOM 505 O O . ASP A 1 73 ? 14.737 26.680 64.536 1.00 8.85 65 ASP A O 1
ATOM 510 N N . GLY A 1 74 ? 12.616 27.184 64.044 1.00 8.22 66 GLY A N 1
ATOM 511 C CA . GLY A 1 74 ? 13.017 27.811 62.786 1.00 9.08 66 GLY A CA 1
ATOM 512 C C . GLY A 1 74 ? 13.881 29.032 63.035 1.00 9.00 66 GLY A C 1
ATOM 513 O O . GLY A 1 74 ? 14.901 29.237 62.377 1.00 8.91 66 GLY A O 1
ATOM 514 N N . LYS A 1 75 ? 13.474 29.848 63.999 1.00 7.87 67 LYS A N 1
ATOM 515 C CA . LYS A 1 75 ? 14.257 31.038 64.324 1.00 9.30 67 LYS A CA 1
ATOM 516 C C . LYS A 1 75 ? 15.628 30.638 64.849 1.00 8.73 67 LYS A C 1
ATOM 517 O O . LYS A 1 75 ? 16.645 31.248 64.510 1.00 9.59 67 LYS A O 1
ATOM 523 N N . ALA A 1 76 ? 15.670 29.598 65.663 1.00 9.04 68 ALA A N 1
ATOM 524 C CA . ALA A 1 76 ? 16.966 29.136 66.197 1.00 10.22 68 ALA A CA 1
ATOM 525 C C . ALA A 1 76 ? 17.888 28.605 65.090 1.00 9.79 68 ALA A C 1
ATOM 526 O O . ALA A 1 76 ? 19.098 28.742 65.169 1.00 11.18 68 ALA A O 1
ATOM 528 N N . ALA A 1 77 ? 17.310 28.001 64.049 1.00 9.36 69 ALA A N 1
ATOM 529 C CA . ALA A 1 77 ? 18.087 27.491 62.926 1.00 9.88 69 ALA A CA 1
ATOM 530 C C . ALA A 1 77 ? 18.748 28.642 62.185 1.00 8.12 69 ALA A C 1
ATOM 531 O O . ALA A 1 77 ? 19.917 28.568 61.837 1.00 9.65 69 ALA A O 1
ATOM 533 N N . ILE A 1 78 ? 17.989 29.707 61.926 1.00 8.45 70 ILE A N 1
ATOM 534 C CA . ILE A 1 78 ? 18.555 30.894 61.294 1.00 9.50 70 ILE A CA 1
ATOM 535 C C . ILE A 1 78 ? 19.667 31.476 62.163 1.00 9.77 70 ILE A C 1
ATOM 536 O O . ILE A 1 78 ? 20.759 31.797 61.678 1.00 10.17 70 ILE A O 1
ATOM 541 N N . ALA A 1 79 ? 19.387 31.624 63.458 1.00 8.61 71 ALA A N 1
ATOM 542 C CA . ALA A 1 79 ? 20.382 32.176 64.382 1.00 9.45 71 ALA A CA 1
ATOM 543 C C . ALA A 1 79 ? 21.667 31.335 64.447 1.00 9.30 71 ALA A C 1
ATOM 544 O O . ALA A 1 79 ? 22.765 31.872 64.525 1.00 10.92 71 ALA A O 1
ATOM 546 N N . ALA A 1 80 ? 21.514 30.011 64.422 1.00 10.39 72 ALA A N 1
ATOM 547 C CA . ALA A 1 80 ? 22.660 29.109 64.427 1.00 10.93 72 ALA A CA 1
ATOM 548 C C . ALA A 1 80 ? 23.527 29.338 63.196 1.00 9.96 72 ALA A C 1
ATOM 549 O O . ALA A 1 80 ? 24.747 29.295 63.265 1.00 11.94 72 ALA A O 1
ATOM 551 N N . ALA A 1 81 ? 22.886 29.510 62.052 1.00 11.30 73 ALA A N 1
ATOM 552 C CA . ALA A 1 81 ? 23.616 29.749 60.821 1.00 11.12 73 ALA A CA 1
ATOM 553 C C . ALA A 1 81 ? 24.377 31.079 60.874 1.00 10.87 73 ALA A C 1
ATOM 554 O O . ALA A 1 81 ? 25.542 31.183 60.457 1.00 11.65 73 ALA A O 1
ATOM 556 N N . ILE A 1 82 ? 23.727 32.111 61.394 1.00 10.29 74 ILE A N 1
ATOM 557 C CA . ILE A 1 82 ? 24.395 33.408 61.485 1.00 10.58 74 ILE A CA 1
ATOM 558 C C . ILE A 1 82 ? 25.541 33.331 62.503 1.00 11.72 74 ILE A C 1
ATOM 559 O O . ILE A 1 82 ? 26.603 33.886 62.249 1.00 13.18 74 ILE A O 1
ATOM 564 N N . GLU A 1 83 ? 25.339 32.626 63.626 1.00 10.44 75 GLU A N 1
ATOM 565 C CA . GLU A 1 83 ? 26.411 32.464 64.635 1.00 13.24 75 GLU A CA 1
ATOM 566 C C . GLU A 1 83 ? 27.623 31.791 64.004 1.00 12.53 75 GLU A C 1
ATOM 567 O O . GLU A 1 83 ? 28.744 32.204 64.227 1.00 16.83 75 GLU A O 1
ATOM 573 N N . ALA A 1 84 ? 27.395 30.721 63.239 1.00 11.32 76 ALA A N 1
ATOM 574 C CA . ALA A 1 84 ? 28.513 29.921 62.718 1.00 12.70 76 ALA A CA 1
ATOM 575 C C . ALA A 1 84 ? 29.217 30.597 61.555 1.00 11.79 76 ALA A C 1
ATOM 576 O O . ALA A 1 84 ? 30.430 30.567 61.461 1.00 15.40 76 ALA A O 1
ATOM 578 N N . PHE A 1 85 ? 28.439 31.145 60.637 1.00 11.63 77 PHE A N 1
ATOM 579 C CA . PHE A 1 85 ? 28.956 31.522 59.313 1.00 11.32 77 PHE A CA 1
ATOM 580 C C . PHE A 1 85 ? 28.606 32.937 58.890 1.00 12.22 77 PHE A C 1
ATOM 581 O O . PHE A 1 85 ? 29.031 33.389 57.824 1.00 13.53 77 PHE A O 1
ATOM 589 N N . GLY A 1 86 ? 27.811 33.634 59.707 1.00 11.70 78 GLY A N 1
ATOM 590 C CA . GLY A 1 86 ? 27.579 35.059 59.519 1.00 12.47 78 GLY A CA 1
ATOM 591 C C . GLY A 1 86 ? 26.529 35.502 58.525 1.00 13.14 78 GLY A C 1
ATOM 592 O O . GLY A 1 86 ? 26.247 36.695 58.435 1.00 13.48 78 GLY A O 1
ATOM 593 N N . ARG A 1 87 ? 25.931 34.562 57.805 1.00 11.30 79 ARG A N 1
ATOM 594 C CA . ARG A 1 87 ? 24.966 34.882 56.747 1.00 12.20 79 ARG A CA 1
ATOM 595 C C . ARG A 1 87 ? 24.304 33.599 56.289 1.00 10.06 79 ARG A C 1
ATOM 596 O O . ARG A 1 87 ? 24.776 32.499 56.596 1.00 10.92 79 ARG A O 1
ATOM 604 N N . ILE A 1 88 ? 23.234 33.778 55.523 1.00 10.01 80 ILE A N 1
ATOM 605 C CA . ILE A 1 88 ? 22.552 32.705 54.840 1.00 9.37 80 ILE A CA 1
ATOM 606 C C . ILE A 1 88 ? 22.389 33.098 53.385 1.00 8.36 80 ILE A C 1
ATOM 607 O O . ILE A 1 88 ? 21.854 34.165 53.090 1.00 8.81 80 ILE A O 1
ATOM 612 N N . ASP A 1 89 ? 22.759 32.185 52.491 1.00 8.33 81 ASP A N 1
ATOM 613 C CA . ASP A 1 89 ? 22.644 32.431 51.049 1.00 8.24 81 ASP A CA 1
ATOM 614 C C . ASP A 1 89 ? 21.618 31.550 50.336 1.00 6.84 81 ASP A C 1
ATOM 615 O O . ASP A 1 89 ? 20.995 31.983 49.368 1.00 7.93 81 ASP A O 1
ATOM 620 N N . VAL A 1 90 ? 21.516 30.292 50.748 1.00 7.53 82 VAL A N 1
ATOM 621 C CA . VAL A 1 90 ? 20.659 29.307 50.083 1.00 7.29 82 VAL A CA 1
ATOM 622 C C . VAL A 1 90 ? 19.905 28.515 51.140 1.00 7.06 82 VAL A C 1
ATOM 623 O O . VAL A 1 90 ? 20.495 28.103 52.136 1.00 7.64 82 VAL A O 1
ATOM 627 N N . LEU A 1 91 ? 18.605 28.327 50.931 1.00 6.19 83 LEU A N 1
ATOM 628 C CA . LEU A 1 91 ? 17.797 27.384 51.716 1.00 5.83 83 LEU A CA 1
ATOM 629 C C . LEU A 1 91 ? 17.332 26.306 50.781 1.00 5.15 83 LEU A C 1
ATOM 630 O O . LEU A 1 91 ? 16.820 26.598 49.700 1.00 5.81 83 LEU A O 1
ATOM 635 N N . VAL A 1 92 ? 17.525 25.056 51.195 1.00 5.32 84 VAL A N 1
ATOM 636 C CA . VAL A 1 92 ? 16.961 23.936 50.475 1.00 5.22 84 VAL A CA 1
ATOM 637 C C . VAL A 1 92 ? 16.082 23.136 51.454 1.00 5.62 84 VAL A C 1
ATOM 638 O O . VAL A 1 92 ? 16.577 22.563 52.434 1.00 6.08 84 VAL A O 1
ATOM 642 N N . ASN A 1 93 ? 14.773 23.173 51.190 1.00 5.08 85 ASN A N 1
ATOM 643 C CA . ASN A 1 93 ? 13.820 22.445 51.973 1.00 6.12 85 ASN A CA 1
ATOM 644 C C . ASN A 1 93 ? 13.662 21.026 51.454 1.00 6.49 85 ASN A C 1
ATOM 645 O O . ASN A 1 93 ? 13.088 20.826 50.379 1.00 7.63 85 ASN A O 1
ATOM 650 N N . CYS A 1 94 ? 14.236 20.062 52.167 1.00 6.31 86 CYS A N 1
ATOM 651 C CA . CYS A 1 94 ? 14.135 18.629 51.821 1.00 6.52 86 CYS A CA 1
ATOM 652 C C . CYS A 1 94 ? 13.356 17.791 52.828 1.00 8.56 86 CYS A C 1
ATOM 653 O O . CYS A 1 94 ? 12.988 16.652 52.518 1.00 14.04 86 CYS A O 1
ATOM 656 N N . ALA A 1 95 ? 13.086 18.331 54.010 1.00 7.26 87 ALA A N 1
ATOM 657 C CA . ALA A 1 95 ? 12.344 17.578 55.013 1.00 8.27 87 ALA A CA 1
ATOM 658 C C . ALA A 1 95 ? 10.961 17.222 54.503 1.00 8.68 87 ALA A C 1
ATOM 659 O O . ALA A 1 95 ? 10.196 18.085 54.060 1.00 9.77 87 ALA A O 1
ATOM 661 N N . GLY A 1 96 ? 10.601 15.964 54.660 1.00 8.93 88 GLY A N 1
ATOM 662 C CA . GLY A 1 96 ? 9.277 15.536 54.255 1.00 8.73 88 GLY A CA 1
ATOM 663 C C . GLY A 1 96 ? 8.979 14.163 54.780 1.00 8.58 88 GLY A C 1
ATOM 664 O O . GLY A 1 96 ? 9.905 13.382 55.154 1.00 11.10 88 GLY A O 1
ATOM 665 N N . VAL A 1 97 ? 7.690 13.851 54.806 1.00 7.69 89 VAL A N 1
ATOM 666 C CA . VAL A 1 97 ? 7.198 12.499 55.077 1.00 8.81 89 VAL A CA 1
ATOM 667 C C . VAL A 1 97 ? 6.245 12.113 53.960 1.00 9.93 89 VAL A C 1
ATOM 668 O O . VAL A 1 97 ? 5.580 12.985 53.418 1.00 9.08 89 VAL A O 1
ATOM 672 N N . ALA A 1 98 ? 6.203 10.819 53.621 1.00 10.24 90 ALA A N 1
ATOM 673 C CA . ALA A 1 98 ? 5.440 10.332 52.455 1.00 11.10 90 ALA A CA 1
ATOM 674 C C . ALA A 1 98 ? 4.587 9.110 52.772 1.00 12.13 90 ALA A C 1
ATOM 675 O O . ALA A 1 98 ? 4.756 8.026 52.195 1.00 13.66 90 ALA A O 1
ATOM 677 N N . PRO A 1 99 ? 3.642 9.280 53.687 1.00 14.38 91 PRO A N 1
ATOM 678 C CA . PRO A 1 99 ? 2.797 8.143 54.014 1.00 12.45 91 PRO A CA 1
ATOM 679 C C . PRO A 1 99 ? 1.832 7.808 52.867 1.00 12.05 91 PRO A C 1
ATOM 680 O O . PRO A 1 99 ? 1.581 8.624 51.962 1.00 13.44 91 PRO A O 1
ATOM 684 N N . GLY A 1 100 ? 1.328 6.592 52.923 1.00 10.37 92 GLY A N 1
ATOM 685 C CA . GLY A 1 100 ? 0.254 6.131 52.067 1.00 10.79 92 GLY A CA 1
ATOM 686 C C . GLY A 1 100 ? -0.920 5.768 52.952 1.00 10.99 92 GLY A C 1
ATOM 687 O O . GLY A 1 100 ? -0.752 5.018 53.905 1.00 13.40 92 GLY A O 1
ATOM 688 N N . GLU A 1 101 ? -2.095 6.321 52.661 1.00 8.90 93 GLU A N 1
ATOM 689 C CA . GLU A 1 101 ? -3.287 6.001 53.423 1.00 8.80 93 GLU A CA 1
ATOM 690 C C . GLU A 1 101 ? -4.483 6.296 52.532 1.00 8.21 93 GLU A C 1
ATOM 691 O O . GLU A 1 101 ? -4.591 7.391 51.980 1.00 6.84 93 GLU A O 1
ATOM 697 N N . LYS A 1 102 ? -5.372 5.331 52.389 1.00 10.17 94 LYS A N 1
ATOM 698 C CA . LYS A 1 102 ? -6.538 5.488 51.541 1.00 8.05 94 LYS A CA 1
ATOM 699 C C . LYS A 1 102 ? -7.533 6.434 52.206 1.00 7.30 94 LYS A C 1
ATOM 700 O O . LYS A 1 102 ? -7.612 6.534 53.420 1.00 8.94 94 LYS A O 1
ATOM 706 N N . VAL A 1 103 ? -8.303 7.134 51.393 1.00 6.68 95 VAL A N 1
ATOM 707 C CA . VAL A 1 103 ? -9.426 7.939 51.911 1.00 7.74 95 VAL A CA 1
ATOM 708 C C . VAL A 1 103 ? -10.407 7.034 52.656 1.00 7.20 95 VAL A C 1
ATOM 709 O O . VAL A 1 103 ? -10.867 7.386 53.735 1.00 7.82 95 VAL A O 1
ATOM 713 N N . LEU A 1 104 ? -10.695 5.867 52.073 1.00 7.78 96 LEU A N 1
ATOM 714 C CA . LEU A 1 104 ? -11.599 4.877 52.662 1.00 9.35 96 LEU A CA 1
ATOM 715 C C . LEU A 1 104 ? -10.852 3.562 52.775 1.00 11.03 96 LEU A C 1
ATOM 716 O O . LEU A 1 104 ? -10.436 2.990 51.760 1.00 13.80 96 LEU A O 1
ATOM 721 N N . GLY A 1 105 ? -10.711 3.071 53.995 1.00 16.43 97 GLY A N 1
ATOM 722 C CA . GLY A 1 105 ? -10.163 1.716 54.215 1.00 18.35 97 GLY A CA 1
ATOM 723 C C . GLY A 1 105 ? -11.170 0.790 54.885 1.00 22.30 97 GLY A C 1
ATOM 724 O O . GLY A 1 105 ? -12.288 1.201 55.175 1.00 21.07 97 GLY A O 1
ATOM 725 N N . ARG A 1 106 ? -10.797 -0.461 55.156 1.00 27.43 98 ARG A N 1
ATOM 726 C CA . ARG A 1 106 ? -11.755 -1.365 55.817 1.00 34.30 98 ARG A CA 1
ATOM 727 C C . ARG A 1 106 ? -12.042 -0.848 57.208 1.00 41.12 98 ARG A C 1
ATOM 728 O O . ARG A 1 106 ? -13.195 -0.862 57.661 1.00 46.21 98 ARG A O 1
ATOM 736 N N . GLU A 1 107 ? -10.973 -0.397 57.867 1.00 35.80 99 GLU A N 1
ATOM 737 C CA . GLU A 1 107 ? -11.031 0.062 59.242 1.00 43.75 99 GLU A CA 1
ATOM 738 C C . GLU A 1 107 ? -11.444 1.523 59.336 1.00 41.85 99 GLU A C 1
ATOM 739 O O . GLU A 1 107 ? -11.271 2.129 60.386 1.00 45.20 99 GLU A O 1
ATOM 741 N N . GLY A 1 108 ? -11.965 2.099 58.246 1.00 25.93 100 GLY A N 1
ATOM 742 C CA . GLY A 1 108 ? -12.571 3.435 58.306 1.00 24.49 100 GLY A CA 1
ATOM 743 C C . GLY A 1 108 ? -12.031 4.503 57.354 1.00 22.08 100 GLY A C 1
ATOM 744 O O . GLY A 1 108 ? -11.176 4.243 56.495 1.00 20.56 100 GLY A O 1
ATOM 745 N N . ALA A 1 109 ? -12.540 5.723 57.512 1.00 16.02 101 ALA A N 1
ATOM 746 C CA . ALA A 1 109 ? -11.996 6.853 56.787 1.00 11.71 101 ALA A CA 1
ATOM 747 C C . ALA A 1 109 ? -10.544 7.170 57.218 1.00 10.02 101 ALA A C 1
ATOM 748 O O . ALA A 1 109 ? -10.152 7.016 58.365 1.00 13.33 101 ALA A O 1
ATOM 750 N N . HIS A 1 110 ? -9.770 7.663 56.259 1.00 9.86 102 HIS A N 1
ATOM 751 C CA . HIS A 1 110 ? -8.429 8.225 56.501 1.00 9.59 102 HIS A CA 1
ATOM 752 C C . HIS A 1 110 ? -8.481 9.046 57.778 1.00 9.95 102 HIS A C 1
ATOM 753 O O . HIS A 1 110 ? -9.381 9.844 57.934 1.00 8.42 102 HIS A O 1
ATOM 760 N N . LYS A 1 111 ? -7.511 8.883 58.673 1.00 11.78 103 LYS A N 1
ATOM 761 C CA . LYS A 1 111 ? -7.504 9.634 59.933 1.00 12.98 103 LYS A CA 1
ATOM 762 C C . LYS A 1 111 ? -7.249 11.093 59.596 1.00 10.64 103 LYS A C 1
ATOM 763 O O . LYS A 1 111 ? -6.469 11.421 58.683 1.00 12.32 103 LYS A O 1
ATOM 765 N N . LEU A 1 112 ? -7.939 11.999 60.271 1.00 10.65 104 LEU A N 1
ATOM 766 C CA . LEU A 1 112 ? -7.647 13.406 60.040 1.00 10.26 104 LEU A CA 1
ATOM 767 C C . LEU A 1 112 ? -6.240 13.775 60.507 1.00 12.04 104 LEU A C 1
ATOM 768 O O . LEU A 1 112 ? -5.564 14.594 59.859 1.00 13.55 104 LEU A O 1
ATOM 773 N N . GLU A 1 113 ? -5.778 13.176 61.604 1.00 11.77 105 GLU A N 1
ATOM 774 C CA . GLU A 1 113 ? -4.477 13.517 62.191 1.00 14.48 105 GLU A CA 1
ATOM 775 C C . GLU A 1 113 ? -3.310 13.189 61.268 1.00 12.86 105 GLU A C 1
ATOM 776 O O . GLU A 1 113 ? -2.344 13.920 61.239 1.00 16.49 105 GLU A O 1
ATOM 778 N N . THR A 1 114 ? -3.389 12.090 60.513 1.00 13.06 106 THR A N 1
ATOM 779 C CA . THR A 1 114 ? -2.303 11.749 59.602 1.00 14.96 106 THR A CA 1
ATOM 780 C C . THR A 1 114 ? -2.229 12.738 58.417 1.00 12.16 106 THR A C 1
ATOM 781 O O . THR A 1 114 ? -1.134 13.134 57.973 1.00 11.95 106 THR A O 1
ATOM 785 N N . PHE A 1 115 ? -3.387 13.175 57.933 1.00 9.07 107 PHE A N 1
ATOM 786 C CA . PHE A 1 115 ? -3.410 14.212 56.909 1.00 7.86 107 PHE A CA 1
ATOM 787 C C . PHE A 1 115 ? -2.793 15.489 57.469 1.00 7.38 107 PHE A C 1
ATOM 788 O O . PHE A 1 115 ? -1.913 16.082 56.839 1.00 7.40 107 PHE A O 1
ATOM 796 N N . THR A 1 116 ? -3.210 15.869 58.673 1.00 7.99 108 THR A N 1
ATOM 797 C CA . THR A 1 116 ? -2.702 17.110 59.286 1.00 8.43 108 THR A CA 1
ATOM 798 C C . THR A 1 116 ? -1.200 17.058 59.508 1.00 7.88 108 THR A C 1
ATOM 799 O O . THR A 1 116 ? -0.494 18.061 59.275 1.00 7.61 108 THR A O 1
ATOM 803 N N . ARG A 1 117 ? -0.691 15.914 59.950 1.00 7.12 109 ARG A N 1
ATOM 804 C CA . ARG A 1 117 ? 0.751 15.775 60.185 1.00 8.03 109 ARG A CA 1
ATOM 805 C C . ARG A 1 117 ? 1.588 15.882 58.913 1.00 8.00 109 ARG A C 1
ATOM 806 O O . ARG A 1 117 ? 2.623 16.540 58.886 1.00 8.82 109 ARG A O 1
ATOM 814 N N . THR A 1 118 ? 1.138 15.245 57.846 1.00 6.27 110 THR A N 1
ATOM 815 C CA . THR A 1 118 ? 1.814 15.330 56.578 1.00 6.70 110 THR A CA 1
ATOM 816 C C . THR A 1 118 ? 1.830 16.786 56.087 1.00 6.03 110 THR A C 1
ATOM 817 O O . THR A 1 118 ? 2.852 17.273 55.586 1.00 6.76 110 THR A O 1
ATOM 821 N N . ILE A 1 119 ? 0.690 17.474 56.180 1.00 6.29 111 ILE A N 1
ATOM 822 C CA . ILE A 1 119 ? 0.637 18.883 55.815 1.00 6.85 111 ILE A CA 1
ATOM 823 C C . ILE A 1 119 ? 1.609 19.729 56.681 1.00 6.05 111 ILE A C 1
ATOM 824 O O . ILE A 1 119 ? 2.296 20.612 56.178 1.00 7.26 111 ILE A O 1
ATOM 829 N N . SER A 1 120 ? 1.601 19.477 57.982 1.00 6.41 112 SER A N 1
ATOM 830 C CA . SER A 1 120 ? 2.412 20.220 58.908 1.00 7.74 112 SER A CA 1
ATOM 831 C C . SER A 1 120 ? 3.902 20.127 58.559 1.00 6.69 112 SER A C 1
ATOM 832 O O . SER A 1 120 ? 4.594 21.137 58.478 1.00 8.41 112 SER A O 1
ATOM 835 N N . ILE A 1 121 ? 4.417 18.918 58.388 1.00 6.87 113 ILE A N 1
ATOM 836 C CA . ILE A 1 121 ? 5.840 18.745 58.123 1.00 7.62 113 ILE A CA 1
ATOM 837 C C . ILE A 1 121 ? 6.176 19.243 56.718 1.00 7.10 113 ILE A C 1
ATOM 838 O O . ILE A 1 121 ? 7.124 20.002 56.526 1.00 8.27 113 ILE A O 1
ATOM 843 N N . ASN A 1 122 ? 5.404 18.810 55.723 1.00 5.38 114 ASN A N 1
ATOM 844 C CA . ASN A 1 122 ? 5.803 18.992 54.337 1.00 5.71 114 ASN A CA 1
ATOM 845 C C . ASN A 1 122 ? 5.555 20.408 53.846 1.00 5.41 114 ASN A C 1
ATOM 846 O O . ASN A 1 122 ? 6.348 20.937 53.060 1.00 6.84 114 ASN A O 1
ATOM 851 N N . LEU A 1 123 ? 4.431 21.000 54.261 1.00 5.63 115 LEU A N 1
ATOM 852 C CA . LEU A 1 123 ? 3.978 22.249 53.673 1.00 5.82 115 LEU A CA 1
ATOM 853 C C . LEU A 1 123 ? 4.194 23.382 54.674 1.00 5.96 115 LEU A C 1
ATOM 854 O O . LEU A 1 123 ? 4.913 24.366 54.376 1.00 6.37 115 LEU A O 1
ATOM 859 N N . ILE A 1 124 ? 3.653 23.249 55.887 1.00 6.18 116 ILE A N 1
ATOM 860 C CA . ILE A 1 124 ? 3.835 24.313 56.877 1.00 6.93 116 ILE A CA 1
ATOM 861 C C . ILE A 1 124 ? 5.313 24.464 57.253 1.00 6.17 116 ILE A C 1
ATOM 862 O O . ILE A 1 124 ? 5.823 25.578 57.366 1.00 6.51 116 ILE A O 1
ATOM 867 N N . GLY A 1 125 ? 6.014 23.340 57.386 1.00 5.88 117 GLY A N 1
ATOM 868 C CA . GLY A 1 125 ? 7.424 23.366 57.705 1.00 6.77 117 GLY A CA 1
ATOM 869 C C . GLY A 1 125 ? 8.254 24.033 56.630 1.00 5.02 117 GLY A C 1
ATOM 870 O O . GLY A 1 125 ? 9.174 24.815 56.913 1.00 6.14 117 GLY A O 1
ATOM 871 N N . THR A 1 126 ? 7.942 23.733 55.368 1.00 4.85 118 THR A N 1
ATOM 872 C CA . THR A 1 126 ? 8.639 24.373 54.255 1.00 5.45 118 THR A CA 1
ATOM 873 C C . THR A 1 126 ? 8.370 25.884 54.225 1.00 5.56 118 THR A C 1
ATOM 874 O O . THR A 1 126 ? 9.288 26.686 54.036 1.00 5.74 118 THR A O 1
ATOM 878 N N . PHE A 1 127 ? 7.128 26.285 54.463 1.00 5.54 119 PHE A N 1
ATOM 879 C CA . PHE A 1 127 ? 6.806 27.712 54.517 1.00 5.46 119 PHE A CA 1
ATOM 880 C C . PHE A 1 127 ? 7.520 28.382 55.697 1.00 5.34 119 PHE A C 1
ATOM 881 O O . PHE A 1 127 ? 8.038 29.500 55.586 1.00 5.77 119 PHE A O 1
ATOM 889 N N . ASN A 1 128 ? 7.515 27.722 56.849 1.00 6.11 120 ASN A N 1
ATOM 890 C CA . ASN A 1 128 ? 8.145 28.296 58.026 1.00 6.30 120 ASN A CA 1
ATOM 891 C C . ASN A 1 128 ? 9.613 28.592 57.756 1.00 4.86 120 ASN A C 1
ATOM 892 O O . ASN A 1 128 ? 10.115 29.681 58.076 1.00 6.15 120 ASN A O 1
ATOM 897 N N . MET A 1 129 ? 10.323 27.612 57.185 1.00 5.03 121 MET A N 1
ATOM 898 C CA . MET A 1 129 ? 11.732 27.851 56.928 1.00 5.77 121 MET A CA 1
ATOM 899 C C . MET A 1 129 ? 11.939 28.899 55.848 1.00 5.97 121 MET A C 1
ATOM 900 O O . MET A 1 129 ? 12.881 29.698 55.931 1.00 6.33 121 MET A O 1
ATOM 905 N N . LEU A 1 130 ? 11.098 28.896 54.818 1.00 5.98 122 LEU A N 1
ATOM 906 C CA . LEU A 1 130 ? 11.304 29.882 53.764 1.00 5.66 122 LEU A CA 1
ATOM 907 C C . LEU A 1 130 ? 11.074 31.318 54.242 1.00 5.82 122 LEU A C 1
ATOM 908 O O . LEU A 1 130 ? 11.818 32.208 53.838 1.00 6.15 122 LEU A O 1
ATOM 913 N N . ARG A 1 131 ? 10.066 31.551 55.097 1.00 5.02 123 ARG A N 1
ATOM 914 C CA . ARG A 1 131 ? 9.780 32.936 55.510 1.00 6.11 123 ARG A CA 1
ATOM 915 C C . ARG A 1 131 ? 10.978 33.462 56.319 1.00 5.80 123 ARG A C 1
ATOM 916 O O . ARG A 1 131 ? 11.384 34.612 56.195 1.00 5.92 123 ARG A O 1
ATOM 924 N N . LEU A 1 132 ? 11.542 32.601 57.151 1.00 5.65 124 LEU A N 1
ATOM 925 C CA . LEU A 1 132 ? 12.618 33.008 58.045 1.00 6.25 124 LEU A CA 1
ATOM 926 C C . LEU A 1 132 ? 13.949 33.118 57.307 1.00 5.73 124 LEU A C 1
ATOM 927 O O . LEU A 1 132 ? 14.735 34.052 57.531 1.00 7.47 124 LEU A O 1
ATOM 932 N N . ALA A 1 133 ? 14.198 32.203 56.371 1.00 5.48 125 ALA A N 1
ATOM 933 C CA . ALA A 1 133 ? 15.385 32.309 55.542 1.00 6.30 125 ALA A CA 1
ATOM 934 C C . ALA A 1 133 ? 15.354 33.509 54.618 1.00 6.40 125 ALA A C 1
ATOM 935 O O . ALA A 1 133 ? 16.343 34.203 54.480 1.00 7.08 125 ALA A O 1
ATOM 937 N N . ALA A 1 134 ? 14.190 33.797 54.070 1.00 6.85 126 ALA A N 1
ATOM 938 C CA . ALA A 1 134 ? 14.033 34.993 53.228 1.00 5.83 126 ALA A CA 1
ATOM 939 C C . ALA A 1 134 ? 14.359 36.280 54.009 1.00 5.88 126 ALA A C 1
ATOM 940 O O . ALA A 1 134 ? 15.030 37.181 53.498 1.00 6.91 126 ALA A O 1
ATOM 942 N N . GLU A 1 135 ? 13.840 36.367 55.236 1.00 6.86 127 GLU A N 1
ATOM 943 C CA . GLU A 1 135 ? 14.069 37.526 56.094 1.00 8.32 127 GLU A CA 1
ATOM 944 C C . GLU A 1 135 ? 15.583 37.685 56.299 1.00 8.91 127 GLU A C 1
ATOM 945 O O . GLU A 1 135 ? 16.095 38.813 56.299 1.00 10.25 127 GLU A O 1
ATOM 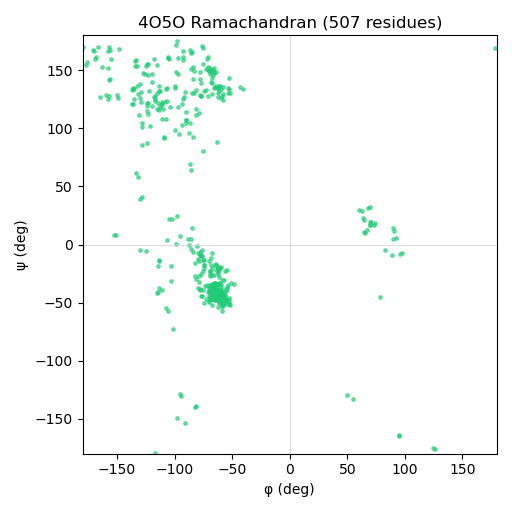951 N N . ALA A 1 136 ? 16.303 36.582 56.528 1.00 8.03 128 ALA A N 1
ATOM 952 C CA . ALA A 1 136 ? 17.779 36.655 56.715 1.00 8.37 128 ALA A CA 1
ATOM 953 C C . ALA A 1 136 ? 18.505 37.025 55.424 1.00 8.91 128 ALA A C 1
ATOM 954 O O . ALA A 1 136 ? 19.431 37.831 55.444 1.00 12.02 128 ALA A O 1
ATOM 956 N N . MET A 1 137 ? 18.075 36.434 54.307 1.00 7.25 129 MET A N 1
ATOM 957 C CA . MET A 1 137 ? 18.706 36.692 53.022 1.00 7.74 129 MET A CA 1
ATOM 958 C C . MET A 1 137 ? 18.549 38.163 52.621 1.00 8.47 129 MET A C 1
ATOM 959 O O . MET A 1 137 ? 19.439 38.747 51.989 1.00 8.42 129 MET A O 1
ATOM 964 N N . ALA A 1 138 ? 17.410 38.766 52.972 1.00 8.59 130 ALA A N 1
ATOM 965 C CA . ALA A 1 138 ? 17.153 40.140 52.615 1.00 9.01 130 ALA A CA 1
ATOM 966 C C . ALA A 1 138 ? 18.161 41.091 53.242 1.00 10.37 130 ALA A C 1
ATOM 967 O O . ALA A 1 138 ? 18.324 42.209 52.750 1.00 14.77 130 ALA A O 1
ATOM 969 N N . LYS A 1 139 ? 18.833 40.645 54.305 1.00 12.32 131 LYS A N 1
ATOM 970 C CA . LYS A 1 139 ? 19.884 41.439 54.974 1.00 15.00 131 LYS A CA 1
ATOM 971 C C . LYS A 1 139 ? 21.228 41.382 54.241 1.00 13.38 131 LYS A C 1
ATOM 972 O O . LYS A 1 139 ? 22.151 42.158 54.532 1.00 15.88 131 LYS A O 1
ATOM 978 N N . ASN A 1 140 ? 21.372 40.464 53.288 1.00 11.37 132 ASN A N 1
ATOM 979 C CA . ASN A 1 140 ? 22.640 40.383 52.552 1.00 10.30 132 ASN A CA 1
ATOM 980 C C . ASN A 1 140 ? 22.821 41.603 51.663 1.00 10.06 132 ASN A C 1
ATOM 981 O O . ASN A 1 140 ? 21.869 42.178 51.188 1.00 12.27 132 ASN A O 1
ATOM 986 N N . GLU A 1 141 ? 24.062 41.961 51.412 1.00 10.74 133 GLU A N 1
ATOM 987 C CA . GLU A 1 141 ? 24.373 42.935 50.388 1.00 12.25 133 GLU A CA 1
ATOM 988 C C . GLU A 1 141 ? 24.019 42.337 49.019 1.00 13.73 133 GLU A C 1
ATOM 989 O O . GLU A 1 141 ? 24.095 41.130 48.821 1.00 15.61 133 GLU A O 1
ATOM 995 N N . PRO A 1 142 ? 23.644 43.184 48.061 1.00 10.74 134 PRO A N 1
ATOM 996 C CA . PRO A 1 142 ? 23.247 42.703 46.750 1.00 13.54 134 PRO A CA 1
ATOM 997 C C . PRO A 1 142 ? 24.449 42.176 45.987 1.00 13.19 134 PRO A C 1
ATOM 998 O O . PRO A 1 142 ? 25.465 42.863 45.876 1.00 17.07 134 PRO A O 1
ATOM 1002 N N . GLY A 1 143 ? 24.327 40.950 45.488 1.00 11.51 135 GLY A N 1
ATOM 1003 C CA . GLY A 1 143 ? 25.365 40.328 44.690 1.00 12.01 135 GLY A CA 1
ATOM 1004 C C . GLY A 1 143 ? 25.167 40.605 43.219 1.00 14.32 135 GLY A C 1
ATOM 1005 O O . GLY A 1 143 ? 24.546 41.612 42.826 1.00 15.56 135 GLY A O 1
ATOM 1006 N N . GLN A 1 144 ? 25.672 39.699 42.400 1.00 17.75 136 GLN A N 1
ATOM 1007 C CA . GLN A 1 144 ? 25.623 39.874 40.949 1.00 17.51 136 GLN A CA 1
ATOM 1008 C C . GLN A 1 144 ? 24.160 39.981 40.510 1.00 17.59 136 GLN A C 1
ATOM 1009 O O . GLN A 1 144 ? 23.314 39.143 40.857 1.00 20.08 136 GLN A O 1
ATOM 1015 N N . GLY A 1 145 ? 23.878 41.067 39.793 1.00 20.53 137 GLY A N 1
ATOM 1016 C CA . GLY A 1 145 ? 22.534 41.392 39.334 1.00 20.01 137 GLY A CA 1
ATOM 1017 C C . GLY A 1 145 ? 21.529 41.744 40.420 1.00 19.00 137 GLY A C 1
ATOM 1018 O O . GLY A 1 145 ? 20.326 41.800 40.164 1.00 24.86 137 GLY A O 1
ATOM 1019 N N . GLY A 1 146 ? 22.021 41.979 41.626 1.00 15.31 138 GLY A N 1
ATOM 1020 C CA . GLY A 1 146 ? 21.185 42.308 42.760 1.00 13.48 138 GLY A CA 1
ATOM 1021 C C . GLY A 1 146 ? 20.774 41.102 43.583 1.00 10.40 138 GLY A C 1
ATOM 1022 O O . GLY A 1 146 ? 20.016 41.255 44.533 1.00 12.87 138 GLY A O 1
ATOM 1023 N N . GLU A 1 147 ? 21.301 39.910 43.263 1.00 10.15 139 GLU A N 1
ATOM 1024 C CA . GLU A 1 147 ? 20.844 38.679 43.923 1.00 9.40 139 GLU A CA 1
ATOM 1025 C C . GLU A 1 147 ? 21.354 38.588 45.367 1.00 8.03 139 GLU A C 1
ATOM 1026 O O . GLU A 1 147 ? 22.535 38.809 45.658 1.00 10.19 139 GLU A O 1
ATOM 1032 N N . ARG A 1 148 ? 20.442 38.249 46.266 1.00 7.24 140 ARG A N 1
ATOM 1033 C CA . ARG A 1 148 ? 20.713 38.099 47.694 1.00 8.00 140 ARG A CA 1
ATOM 1034 C C . ARG A 1 148 ? 20.546 36.666 48.199 1.00 8.44 140 ARG A C 1
ATOM 1035 O O . ARG A 1 148 ? 21.027 36.353 49.281 1.00 9.06 140 ARG A O 1
ATOM 1043 N N . GLY A 1 149 ? 19.837 35.807 47.470 1.00 7.31 141 GLY A N 1
ATOM 1044 C CA . GLY A 1 149 ? 19.642 34.448 47.954 1.00 7.64 141 GLY A CA 1
ATOM 1045 C C . GLY A 1 149 ? 18.828 33.614 47.000 1.00 6.71 141 GLY A C 1
ATOM 1046 O O . GLY A 1 149 ? 18.292 34.122 46.022 1.00 6.38 141 GLY A O 1
ATOM 1047 N N . VAL A 1 150 ? 18.789 32.303 47.282 1.00 5.86 142 VAL A N 1
ATOM 1048 C CA . VAL A 1 150 ? 18.019 31.337 46.531 1.00 6.26 142 VAL A CA 1
ATOM 1049 C C . VAL A 1 150 ? 17.346 30.412 47.527 1.00 5.66 142 VAL A C 1
ATOM 1050 O O . VAL A 1 150 ? 17.983 29.916 48.441 1.00 6.37 142 VAL A O 1
ATOM 1054 N N . ILE A 1 151 ? 16.045 30.188 47.310 1.00 5.34 143 ILE A N 1
ATOM 1055 C CA . ILE A 1 151 ? 15.254 29.262 48.083 1.00 5.21 143 ILE A CA 1
ATOM 1056 C C . ILE A 1 151 ? 14.745 28.139 47.153 1.00 5.22 143 ILE A C 1
ATOM 1057 O O . ILE A 1 151 ? 14.166 28.422 46.105 1.00 6.01 143 ILE A O 1
ATOM 1062 N N . I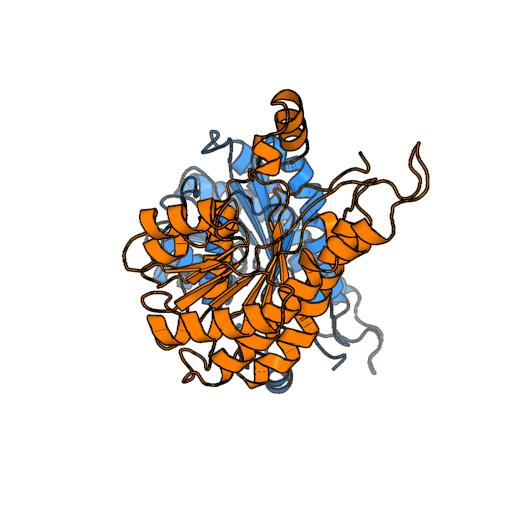LE A 1 152 ? 15.052 26.876 47.499 1.00 5.16 144 ILE A N 1
ATOM 1063 C CA . ILE A 1 152 ? 14.679 25.732 46.692 1.00 5.11 144 ILE A CA 1
ATOM 1064 C C . ILE A 1 152 ? 13.863 24.813 47.578 1.00 5.40 144 ILE A C 1
ATOM 1065 O O . ILE A 1 152 ? 14.335 24.345 48.628 1.00 5.81 144 ILE A O 1
ATOM 1070 N N . ASN A 1 153 ? 12.647 24.556 47.133 1.00 5.04 145 ASN A N 1
ATOM 1071 C CA . ASN A 1 153 ? 11.728 23.654 47.809 1.00 5.51 145 ASN A CA 1
ATOM 1072 C C . ASN A 1 153 ? 11.621 22.327 47.072 1.00 5.16 145 ASN A C 1
ATOM 1073 O O . ASN A 1 153 ? 11.953 22.234 45.897 1.00 5.90 145 ASN A O 1
ATOM 1078 N N . THR A 1 154 ? 11.165 21.309 47.788 1.00 6.01 146 THR A N 1
ATOM 1079 C CA . THR A 1 154 ? 10.984 19.968 47.231 1.00 6.11 146 THR A CA 1
ATOM 1080 C C . THR A 1 154 ? 9.490 19.645 47.211 1.00 5.72 146 THR A C 1
ATOM 1081 O O . THR A 1 154 ? 8.829 19.567 48.259 1.00 5.71 146 THR A O 1
ATOM 1085 N N . ALA A 1 155 ? 8.954 19.478 46.006 1.00 5.93 147 ALA A N 1
ATOM 1086 C CA . ALA A 1 155 ? 7.617 18.958 45.830 1.00 6.26 147 ALA A CA 1
ATOM 1087 C C . ALA A 1 155 ? 7.740 17.445 45.603 1.00 6.87 147 ALA A C 1
ATOM 1088 O O . ALA A 1 155 ? 8.400 16.783 46.403 1.00 7.13 147 ALA A O 1
ATOM 1090 N N . SER A 1 156 ? 7.100 16.903 44.571 1.00 6.05 148 SER A N 1
ATOM 1091 C CA . SER A 1 156 ? 7.169 15.489 44.223 1.00 5.64 148 SER A CA 1
ATOM 1092 C C . SER A 1 156 ? 6.382 15.332 42.949 1.00 6.41 148 SER A C 1
ATOM 1093 O O . SER A 1 156 ? 5.459 16.136 42.680 1.00 6.88 148 SER A O 1
ATOM 1096 N N . VAL A 1 157 ? 6.674 14.282 42.193 1.00 5.86 149 VAL A N 1
ATOM 1097 C CA . VAL A 1 157 ? 5.769 13.898 41.129 1.00 7.53 149 VAL A CA 1
ATOM 1098 C C . VAL A 1 157 ? 4.340 13.633 41.621 1.00 5.84 149 VAL A C 1
ATOM 1099 O O . VAL A 1 157 ? 3.384 13.713 40.839 1.00 5.57 149 VAL A O 1
ATOM 1103 N N . ALA A 1 158 ? 4.171 13.327 42.907 1.00 5.40 150 ALA A N 1
ATOM 1104 C CA . ALA A 1 158 ? 2.829 13.174 43.477 1.00 5.95 150 ALA A CA 1
ATOM 1105 C C . ALA A 1 158 ? 2.009 14.459 43.393 1.00 6.06 150 ALA A C 1
ATOM 1106 O O . ALA A 1 158 ? 0.783 14.394 43.488 1.00 7.49 150 ALA A O 1
ATOM 1108 N N . ALA A 1 159 ? 2.659 15.615 43.243 1.00 5.87 151 ALA A N 1
ATOM 1109 C CA . ALA A 1 159 ? 1.915 16.877 43.007 1.00 7.33 151 ALA A CA 1
ATOM 1110 C C . ALA A 1 159 ? 1.167 16.878 41.660 1.00 7.76 151 ALA A C 1
ATOM 1111 O O . ALA A 1 159 ? 0.311 17.734 41.444 1.00 10.79 151 ALA A O 1
ATOM 1113 N N . PHE A 1 160 ? 1.555 15.986 40.762 1.00 6.33 152 PHE A N 1
ATOM 1114 C CA . PHE A 1 160 ? 1.032 15.893 39.394 1.00 6.93 152 PHE A CA 1
ATOM 1115 C C . PHE A 1 160 ? 0.264 14.614 39.125 1.00 6.68 152 PHE A C 1
ATOM 1116 O O . PHE A 1 160 ? -0.715 14.627 38.414 1.00 8.93 152 PHE A O 1
ATOM 1124 N N . ASP A 1 161 ? 0.768 13.489 39.636 1.00 6.34 153 ASP A N 1
ATOM 1125 C CA . ASP A 1 161 ? 0.300 12.164 39.247 1.00 7.00 153 ASP A CA 1
ATOM 1126 C C . ASP A 1 161 ? -0.023 11.309 40.472 1.00 6.43 153 ASP A C 1
ATOM 1127 O O . ASP A 1 161 ? 0.205 10.094 40.468 1.00 6.81 153 ASP A O 1
ATOM 1132 N N . GLY A 1 162 ? -0.607 11.921 41.497 1.00 5.81 154 GLY A N 1
ATOM 1133 C CA . GLY A 1 162 ? -0.815 11.204 42.756 1.00 7.11 154 GLY A CA 1
ATOM 1134 C C . GLY A 1 162 ? -1.522 9.881 42.612 1.00 6.91 154 GLY A C 1
ATOM 1135 O O . GLY A 1 162 ? -2.523 9.763 41.916 1.00 6.17 154 GLY A O 1
ATOM 1136 N N . GLN A 1 163 ? -0.957 8.890 43.282 1.00 6.90 155 GLN A 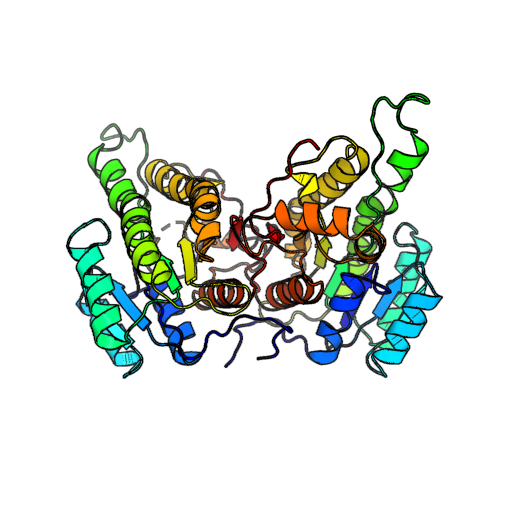N 1
ATOM 1137 C CA . GLN A 1 163 ? -1.485 7.549 43.292 1.00 7.24 155 GLN A CA 1
ATOM 1138 C C . GLN A 1 163 ? -2.585 7.359 44.352 1.00 7.35 155 GLN A C 1
ATOM 1139 O O . GLN A 1 163 ? -2.720 8.155 45.291 1.00 6.88 155 GLN A O 1
ATOM 1145 N N . ILE A 1 164 ? -3.315 6.252 44.227 1.00 6.73 156 ILE A N 1
ATOM 1146 C CA . ILE A 1 164 ? -4.223 5.845 45.286 1.00 7.04 156 ILE A CA 1
ATOM 1147 C C . ILE A 1 164 ? -3.407 5.791 46.591 1.00 7.87 156 ILE A C 1
ATOM 1148 O O . ILE A 1 164 ? -2.299 5.208 46.643 1.00 8.74 156 ILE A O 1
ATOM 1153 N N . GLY A 1 165 ? -3.925 6.422 47.635 1.00 7.21 157 GLY A N 1
ATOM 1154 C CA . GLY A 1 165 ? -3.284 6.458 48.946 1.00 7.53 157 GLY A CA 1
ATOM 1155 C C . GLY A 1 165 ? -2.474 7.740 49.210 1.00 5.62 157 GLY A C 1
ATOM 1156 O O . GLY A 1 165 ? -1.994 7.950 50.332 1.00 7.34 157 GLY A O 1
ATOM 1157 N N . GLN A 1 166 ? -2.316 8.600 48.190 1.00 6.29 158 GLN A N 1
ATOM 1158 C CA . GLN A 1 166 ? -1.499 9.801 48.291 1.00 6.23 158 GLN A CA 1
ATOM 1159 C C . GLN A 1 166 ? -2.268 11.117 48.472 1.00 5.96 158 GLN A C 1
ATOM 1160 O O . GLN A 1 166 ? -1.715 12.184 48.220 1.00 7.24 158 GLN A O 1
ATOM 1166 N N . ALA A 1 167 ? -3.495 11.082 48.950 1.00 6.44 159 ALA A N 1
ATOM 1167 C CA . ALA A 1 167 ? -4.187 12.341 49.135 1.00 5.78 159 ALA A CA 1
ATOM 1168 C C . ALA A 1 167 ? -3.355 13.356 49.957 1.00 5.52 159 ALA A C 1
ATOM 1169 O O . ALA A 1 167 ? -3.244 14.521 49.575 1.00 5.99 159 ALA A O 1
ATOM 1171 N N . ALA A 1 168 ? -2.881 12.947 51.124 1.00 4.76 160 ALA A N 1
ATOM 1172 C CA . ALA A 1 168 ? -2.143 13.862 51.990 1.00 5.71 160 ALA A CA 1
ATOM 1173 C C . ALA A 1 168 ? -0.842 14.317 51.369 1.00 5.88 160 ALA A C 1
ATOM 1174 O O . ALA A 1 168 ? -0.523 15.494 51.344 1.00 6.53 160 ALA A O 1
ATOM 1176 N N . TYR A 1 169 ? -0.083 13.352 50.860 1.00 5.49 161 TYR A N 1
ATOM 1177 C CA . TYR A 1 169 ? 1.204 13.669 50.279 1.00 5.36 161 TYR A CA 1
ATOM 1178 C C . TYR A 1 169 ? 1.035 14.611 49.068 1.00 4.30 161 TYR A C 1
ATOM 1179 O O . TYR A 1 169 ? 1.740 15.609 48.949 1.00 5.39 161 TYR A O 1
ATOM 1188 N N . SER A 1 170 ? 0.151 14.254 48.161 1.00 4.79 162 SER A N 1
ATOM 1189 C CA . SER A 1 170 ? -0.140 15.057 46.996 1.00 4.71 162 SER A CA 1
ATOM 1190 C C . SER A 1 170 ? -0.630 16.461 47.365 1.00 4.85 162 SER A C 1
ATOM 1191 O O . SER A 1 170 ? -0.189 17.451 46.791 1.00 6.20 162 SER A O 1
ATOM 1194 N N . ALA A 1 171 ? -1.526 16.549 48.354 1.00 4.40 163 ALA A N 1
ATOM 1195 C CA . ALA A 1 171 ? -2.006 17.858 48.771 1.00 4.64 163 ALA A CA 1
ATOM 1196 C C . ALA A 1 171 ? -0.801 18.681 49.261 1.00 4.56 163 ALA A C 1
ATOM 1197 O O . ALA A 1 171 ? -0.678 19.883 48.968 1.00 5.59 163 ALA A O 1
ATOM 1199 N N . SER A 1 172 ? 0.027 18.066 50.116 1.00 4.39 164 SER A N 1
ATOM 1200 C CA . SER A 1 172 ? 1.142 18.826 50.702 1.00 4.92 164 SER A CA 1
ATOM 1201 C C . SER A 1 172 ? 2.133 19.298 49.644 1.00 4.76 164 SER A C 1
ATOM 1202 O O . SER A 1 172 ? 2.591 20.442 49.684 1.00 5.03 164 SER A O 1
ATOM 1205 N N . LYS A 1 173 ? 2.443 18.417 48.703 1.00 5.28 165 LYS A N 1
ATOM 1206 C CA . LYS A 1 173 ? 3.472 18.716 47.709 1.00 6.32 165 LYS A CA 1
ATOM 1207 C C . LYS A 1 173 ? 2.932 19.636 46.605 1.00 5.97 165 LYS A C 1
ATOM 1208 O O . LYS A 1 173 ? 3.657 20.440 46.034 1.00 6.15 165 LYS A O 1
ATOM 1214 N N . GLY A 1 174 ? 1.638 19.498 46.293 1.00 6.19 166 GLY A N 1
ATOM 1215 C CA . GLY A 1 174 ? 0.981 20.442 45.391 1.00 6.17 166 GLY A CA 1
ATOM 1216 C C . GLY A 1 174 ? 0.900 21.828 46.002 1.00 5.20 166 GLY A C 1
ATOM 1217 O O . GLY A 1 174 ? 1.042 22.836 45.288 1.00 6.32 166 GLY A O 1
ATOM 1218 N N . GLY A 1 175 ? 0.684 21.880 47.322 1.00 4.85 167 GLY A N 1
ATOM 1219 C CA . GLY A 1 175 ? 0.763 23.150 48.002 1.00 5.01 167 GLY A CA 1
ATOM 1220 C C . GLY A 1 175 ? 2.128 23.792 47.922 1.00 4.64 167 GLY A C 1
ATOM 1221 O O . GLY A 1 175 ? 2.236 24.994 47.643 1.00 5.56 167 GLY A O 1
ATOM 1222 N N . VAL A 1 176 ? 3.178 23.007 48.136 1.00 4.95 168 VAL A N 1
ATOM 1223 C CA . VAL A 1 176 ? 4.522 23.520 47.940 1.00 4.77 168 VAL A CA 1
ATOM 1224 C C . VAL A 1 176 ? 4.713 24.056 46.535 1.00 4.29 168 VAL A C 1
ATOM 1225 O O . VAL A 1 176 ? 5.199 25.178 46.330 1.00 5.63 168 VAL A O 1
ATOM 1229 N N . ALA A 1 177 ? 4.318 23.269 45.548 1.00 4.67 169 ALA A N 1
ATOM 1230 C CA . ALA A 1 177 ? 4.533 23.675 44.185 1.00 4.92 169 ALA A CA 1
ATOM 1231 C C . ALA A 1 177 ? 3.842 25.000 43.874 1.00 4.53 169 ALA 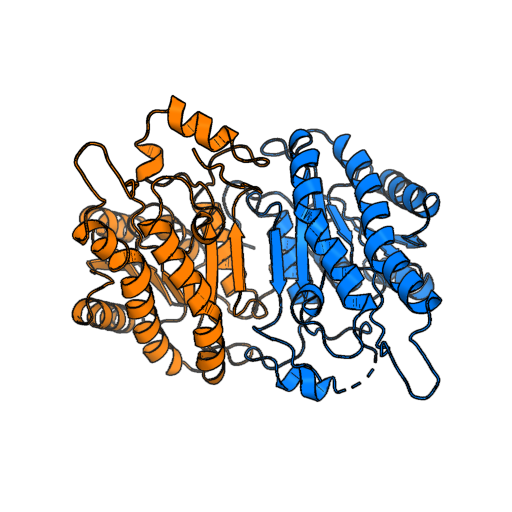A C 1
ATOM 1232 O O . ALA A 1 177 ? 4.417 25.898 43.249 1.00 5.02 169 ALA A O 1
ATOM 1234 N N . ALA A 1 178 ? 2.591 25.117 44.319 1.00 4.18 170 ALA A N 1
ATOM 1235 C CA . ALA A 1 178 ? 1.729 26.277 43.968 1.00 4.43 170 ALA A CA 1
ATOM 1236 C C . ALA A 1 178 ? 2.252 27.565 44.602 1.00 5.44 170 ALA A C 1
ATOM 1237 O O . ALA A 1 178 ? 1.940 28.654 44.120 1.00 6.15 170 ALA A O 1
ATOM 1239 N N . MET A 1 179 ? 2.961 27.458 45.718 1.00 6.56 171 MET A N 1
ATOM 1240 C CA . MET A 1 179 ? 3.560 28.626 46.405 1.00 7.59 171 MET A CA 1
ATOM 1241 C C . MET A 1 179 ? 4.709 29.271 45.660 1.00 5.65 171 MET A C 1
ATOM 1242 O O . MET A 1 179 ? 5.048 30.426 45.923 1.00 6.04 171 MET A O 1
ATOM 1247 N N . THR A 1 180 ? 5.355 28.513 44.774 1.00 5.63 172 THR A N 1
ATOM 1248 C CA . THR A 1 180 ? 6.608 28.950 44.201 1.00 6.46 172 THR A CA 1
ATOM 1249 C C . THR A 1 180 ? 6.448 30.340 43.567 1.00 5.68 172 THR A C 1
ATOM 1250 O O . THR A 1 180 ? 7.243 31.244 43.798 1.00 5.92 172 THR A O 1
ATOM 1254 N N . LEU A 1 181 ? 5.406 30.491 42.762 1.00 5.49 173 LEU A N 1
ATOM 1255 C CA . LEU A 1 181 ? 5.200 31.727 42.008 1.00 5.06 173 LEU A CA 1
ATOM 1256 C C . LEU A 1 181 ? 4.866 32.968 42.871 1.00 4.40 173 LEU A C 1
ATOM 1257 O O . LEU A 1 181 ? 5.548 33.983 42.738 1.00 5.15 173 LEU A O 1
ATOM 1262 N N . PRO A 1 182 ? 3.864 32.889 43.768 1.00 4.63 174 PRO A N 1
ATOM 1263 C CA . PRO A 1 182 ? 3.572 34.088 44.558 1.00 5.08 174 PRO A CA 1
ATOM 1264 C C . PRO A 1 182 ? 4.753 34.494 45.444 1.00 4.94 174 PRO A C 1
ATOM 1265 O O . PRO A 1 182 ? 4.964 35.671 45.698 1.00 5.88 174 PRO A O 1
ATOM 1269 N N . VAL A 1 183 ? 5.502 33.520 45.953 1.00 5.12 175 VAL A N 1
ATOM 1270 C CA . VAL A 1 183 ? 6.680 33.834 46.751 1.00 5.29 175 VAL A CA 1
ATOM 1271 C C . VAL A 1 183 ? 7.766 34.435 45.870 1.00 5.16 175 VAL A C 1
ATOM 1272 O O . VAL A 1 183 ? 8.311 35.474 46.217 1.00 5.58 175 VAL A O 1
ATOM 1276 N N . ALA A 1 184 ? 8.033 33.836 44.694 1.00 4.96 176 ALA A N 1
ATOM 1277 C CA . ALA A 1 184 ? 9.032 34.413 43.796 1.00 5.62 176 ALA A CA 1
ATOM 1278 C C . ALA A 1 184 ? 8.672 35.845 43.406 1.00 4.85 176 ALA A C 1
ATOM 1279 O O . ALA A 1 184 ? 9.531 36.739 43.343 1.00 5.56 176 ALA A O 1
ATOM 1281 N N . ARG A 1 185 ? 7.400 36.067 43.111 1.00 5.29 177 ARG A N 1
ATOM 1282 C CA . ARG A 1 185 ? 6.938 37.394 42.683 1.00 5.06 177 ARG A CA 1
ATOM 1283 C C . ARG A 1 185 ? 7.248 38.444 43.745 1.00 5.58 177 ARG A C 1
ATOM 1284 O O . ARG A 1 185 ? 7.683 39.538 43.428 1.00 6.81 177 ARG A O 1
ATOM 1292 N N . GLU A 1 186 ? 7.014 38.101 45.001 1.00 5.36 178 GLU A N 1
ATOM 1293 C CA . GLU A 1 186 ? 7.272 39.035 46.076 1.00 6.03 178 GLU A CA 1
ATOM 1294 C C . GLU A 1 186 ? 8.768 39.223 46.335 1.00 5.01 178 GLU A C 1
ATOM 1295 O O . GLU A 1 186 ? 9.256 40.357 46.532 1.00 7.50 178 GLU A O 1
ATOM 1301 N N . LEU A 1 187 ? 9.492 38.108 46.407 1.00 5.59 179 LEU A N 1
ATOM 1302 C CA . LEU A 1 187 ? 10.873 38.183 46.845 1.00 6.22 179 LEU A CA 1
ATOM 1303 C C . LEU A 1 187 ? 11.833 38.690 45.754 1.00 6.30 179 LEU A C 1
ATOM 1304 O O . LEU A 1 187 ? 12.997 38.986 46.044 1.00 6.82 179 LEU A O 1
ATOM 1309 N N . ALA A 1 188 ? 11.328 38.867 44.541 1.00 7.15 180 ALA A N 1
ATOM 1310 C CA . ALA A 1 188 ? 12.074 39.478 43.464 1.00 6.92 180 ALA A CA 1
ATOM 1311 C C . ALA A 1 188 ? 12.614 40.839 43.846 1.00 6.81 180 ALA A C 1
ATOM 1312 O O . ALA A 1 188 ? 13.731 41.165 43.463 1.00 7.52 180 ALA A O 1
ATOM 1314 N N . ARG A 1 189 ? 11.842 41.627 44.605 1.00 8.02 181 ARG A N 1
ATOM 1315 C CA . ARG A 1 189 ? 12.317 42.961 44.991 1.00 9.49 181 ARG A CA 1
ATOM 1316 C C . ARG A 1 189 ? 13.553 42.895 45.873 1.00 7.80 181 ARG A C 1
ATOM 1317 O O . ARG A 1 189 ? 14.300 43.869 45.962 1.00 9.99 181 ARG A O 1
ATOM 1325 N N . HIS A 1 190 ? 13.759 41.753 46.532 1.00 7.30 182 HIS A N 1
ATOM 1326 C CA . HIS A 1 190 ? 14.951 41.542 47.365 1.00 8.74 182 HIS A CA 1
ATOM 1327 C C . HIS A 1 190 ? 16.041 40.760 46.679 1.00 8.16 182 HIS A C 1
ATOM 1328 O O . HIS A 1 190 ? 17.086 40.541 47.289 1.00 9.96 182 HIS A O 1
ATOM 1335 N N . GLY A 1 191 ? 15.831 40.361 45.413 1.00 6.71 183 GLY A N 1
ATOM 1336 C CA . GLY A 1 191 ? 16.807 39.567 44.688 1.00 7.48 183 GLY A CA 1
ATOM 1337 C C . GLY A 1 191 ? 16.921 38.159 45.226 1.00 6.96 183 GLY A C 1
ATOM 1338 O O . GLY A 1 191 ? 17.995 37.557 45.213 1.00 7.31 183 GLY A O 1
ATOM 1339 N N . ILE A 1 192 ? 15.808 37.628 45.718 1.00 5.52 184 ILE A N 1
ATOM 1340 C CA . ILE A 1 192 ? 15.779 36.230 46.198 1.00 5.19 184 ILE A CA 1
ATOM 1341 C C . ILE A 1 192 ? 14.942 35.387 45.231 1.00 5.31 184 ILE A C 1
ATOM 1342 O O . ILE A 1 192 ? 13.766 35.661 45.044 1.00 6.47 184 ILE A O 1
ATOM 1347 N N . ARG A 1 193 ? 15.594 34.421 44.588 1.00 5.43 185 ARG A N 1
ATOM 1348 C CA . ARG A 1 193 ? 14.922 33.521 43.669 1.00 5.67 185 ARG A CA 1
ATOM 1349 C C . ARG A 1 193 ? 14.320 32.360 44.452 1.00 5.01 185 ARG A C 1
ATOM 1350 O O . ARG A 1 193 ? 14.801 31.983 45.524 1.00 6.32 185 ARG A O 1
ATOM 1358 N N . VAL A 1 194 ? 13.225 31.826 43.910 1.00 4.98 186 VAL A N 1
ATOM 1359 C CA . VAL A 1 194 ? 12.483 30.754 44.542 1.00 5.31 186 VAL A CA 1
ATOM 1360 C C . VAL A 1 194 ? 12.133 29.730 43.473 1.00 5.48 186 VAL A C 1
ATOM 1361 O O . VAL A 1 194 ? 11.480 30.046 42.455 1.00 5.21 186 VAL A O 1
ATOM 1365 N N . MET A 1 195 ? 12.600 28.493 43.700 1.00 4.70 187 MET A N 1
ATOM 1366 C CA . MET A 1 195 ? 12.415 27.404 42.761 1.00 5.37 187 MET A CA 1
ATOM 1367 C C . MET A 1 195 ? 11.974 26.157 43.500 1.00 5.17 187 MET A C 1
ATOM 1368 O O . MET A 1 195 ? 12.208 26.026 44.708 1.00 5.01 187 MET A O 1
ATOM 1373 N N . THR A 1 196 ? 11.334 25.240 42.774 1.00 4.92 188 THR A N 1
ATOM 1374 C CA . THR A 1 196 ? 10.919 23.955 43.330 1.00 4.78 188 THR A CA 1
ATOM 1375 C C . THR A 1 196 ? 11.374 22.833 42.423 1.00 4.28 188 THR A C 1
ATOM 1376 O O . THR A 1 196 ? 11.277 22.930 41.204 1.00 5.68 188 THR A O 1
ATOM 1380 N N . ILE A 1 197 ? 11.867 21.768 43.030 1.00 4.92 189 ILE A N 1
ATOM 1381 C CA . ILE A 1 197 ? 12.173 20.539 42.318 1.00 5.16 189 ILE A CA 1
ATOM 1382 C C . ILE A 1 197 ? 11.111 19.524 42.716 1.00 4.45 189 ILE A C 1
ATOM 1383 O O . ILE A 1 197 ? 10.812 19.393 43.901 1.00 4.87 189 ILE A O 1
ATOM 1388 N N . ALA A 1 198 ? 10.550 18.824 41.731 1.00 5.04 190 ALA A N 1
ATOM 1389 C CA . ALA A 1 198 ? 9.573 17.746 41.943 1.00 4.93 190 ALA A CA 1
ATOM 1390 C C . ALA A 1 198 ? 10.223 16.417 41.608 1.00 5.13 190 ALA A C 1
ATOM 1391 O O . ALA A 1 198 ? 10.184 15.998 40.453 1.00 5.91 190 ALA A O 1
ATOM 1393 N N . PRO A 1 199 ? 10.818 15.765 42.614 1.00 5.44 191 PRO A N 1
ATOM 1394 C CA . PRO A 1 199 ? 11.472 14.490 42.324 1.00 5.86 191 PRO A CA 1
ATOM 1395 C C . PRO A 1 199 ? 10.496 13.364 42.012 1.00 6.01 191 PRO A C 1
ATOM 1396 O O . PRO A 1 199 ? 9.369 13.320 42.557 1.00 6.34 191 PRO A O 1
ATOM 1400 N N . GLY A 1 200 ? 10.959 12.434 41.173 1.00 5.98 192 GLY A N 1
ATOM 1401 C CA . GLY A 1 200 ? 10.313 11.136 41.029 1.00 6.85 192 GLY A CA 1
ATOM 1402 C C . GLY A 1 200 ? 10.783 10.238 42.145 1.00 7.73 192 GLY A C 1
ATOM 1403 O O . GLY A 1 200 ? 10.895 10.668 43.311 1.00 8.94 192 GLY A O 1
ATOM 1404 N N . ILE A 1 201 ? 11.027 8.973 41.811 1.00 8.86 193 ILE A N 1
ATOM 1405 C CA A ILE A 1 201 ? 11.420 7.974 42.808 0.50 9.73 193 ILE A CA 1
ATOM 1406 C CA B ILE A 1 201 ? 11.420 8.005 42.841 0.50 9.49 193 ILE A CA 1
ATOM 1407 C C . ILE A 1 201 ? 12.944 7.918 42.973 1.00 9.39 193 ILE A C 1
ATOM 1408 O O . ILE A 1 201 ? 13.662 7.611 42.029 1.00 10.48 193 ILE A O 1
ATOM 1417 N N . PHE A 1 202 ? 13.427 8.217 44.175 1.00 9.14 194 PHE A N 1
ATOM 1418 C CA . PHE A 1 202 ? 14.847 8.208 44.476 1.00 10.05 194 PHE A CA 1
ATOM 1419 C C . PHE A 1 202 ? 15.148 7.166 45.542 1.00 10.81 194 PHE A C 1
ATOM 1420 O O . PHE A 1 202 ? 14.257 6.748 46.292 1.00 13.57 194 PHE A O 1
ATOM 1428 N N . LYS A 1 203 ? 16.413 6.757 45.611 1.00 11.85 195 LYS A N 1
ATOM 1429 C CA . LYS A 1 203 ? 16.863 5.806 46.606 1.00 14.11 195 LYS A CA 1
ATOM 1430 C C . LYS A 1 203 ? 17.182 6.541 47.900 1.00 13.82 195 LYS A C 1
ATOM 1431 O O . LYS A 1 203 ? 18.288 7.051 48.097 1.00 18.27 195 LYS A O 1
ATOM 1437 N N . THR A 1 204 ? 16.170 6.600 48.755 1.00 14.55 196 THR A N 1
ATOM 1438 C CA . THR A 1 204 ? 16.232 7.283 50.026 1.00 15.08 196 THR A CA 1
ATOM 1439 C C . THR A 1 204 ? 15.322 6.518 50.991 1.00 16.78 196 THR A C 1
ATOM 1440 O O . THR A 1 204 ? 14.505 5.694 50.555 1.00 17.51 196 THR A O 1
ATOM 1444 N N . PRO A 1 205 ? 15.409 6.832 52.296 1.00 19.34 197 PRO A N 1
ATOM 1445 C CA . PRO A 1 205 ? 14.431 6.310 53.252 1.00 18.61 197 PRO A CA 1
ATOM 1446 C C . PRO A 1 205 ? 12.981 6.839 53.094 1.00 20.30 197 PRO A C 1
ATOM 1447 O O . PRO A 1 205 ? 12.095 6.334 53.784 1.00 26.52 197 PRO A O 1
ATOM 1451 N N . MET A 1 206 ? 12.738 7.823 52.213 1.00 19.98 198 MET A N 1
ATOM 1452 C CA . MET A 1 206 ? 11.432 8.513 52.139 1.00 21.56 198 MET A CA 1
ATOM 1453 C C . MET A 1 206 ? 10.255 7.558 51.909 1.00 20.70 198 MET A C 1
ATOM 1454 O O . MET A 1 206 ? 9.216 7.684 52.565 1.00 20.95 198 MET A O 1
ATOM 1459 N N . MET A 1 207 ? 10.429 6.595 51.012 1.00 25.53 199 MET A N 1
ATOM 1460 C CA . MET A 1 207 ? 9.376 5.641 50.673 1.00 28.53 199 MET A CA 1
ATOM 1461 C C . MET A 1 207 ? 9.527 4.315 51.414 1.00 31.14 199 MET A C 1
ATOM 1462 O O . MET A 1 207 ? 9.025 3.294 50.935 1.00 27.24 199 MET A O 1
ATOM 1464 N N . ALA A 1 208 ? 10.193 4.310 52.573 1.00 25.19 200 ALA A N 1
ATOM 1465 C CA . ALA A 1 208 ? 10.366 3.068 53.344 1.00 28.05 200 ALA A CA 1
ATOM 1466 C C . ALA A 1 208 ? 9.003 2.546 53.785 1.00 31.26 200 ALA A C 1
ATOM 1467 O O . ALA A 1 208 ? 8.794 1.328 53.864 1.00 45.92 200 ALA A O 1
ATOM 1469 N N . VAL A 1 214 ? 6.505 -3.128 45.775 1.00 42.63 206 VAL A N 1
ATOM 1470 C CA . VAL A 1 214 ? 5.844 -1.918 45.288 1.00 40.29 206 VAL A CA 1
ATOM 1471 C C . VAL A 1 214 ? 6.833 -0.909 44.700 1.00 47.47 206 VAL A C 1
ATOM 1472 O O . VAL A 1 214 ? 6.584 -0.352 43.626 1.00 40.27 206 VAL A O 1
ATOM 1474 N N . GLN A 1 215 ? 7.941 -0.681 45.412 1.00 48.76 207 GLN A N 1
ATOM 1475 C CA . GLN A 1 215 ? 9.011 0.225 44.966 1.00 49.83 207 GLN A CA 1
ATOM 1476 C C . GLN A 1 215 ? 9.602 -0.245 43.642 1.00 49.04 207 GLN A C 1
ATOM 1477 O O . GLN A 1 215 ? 9.763 0.545 42.703 1.00 40.63 207 GLN A O 1
ATOM 1479 N N . ASP A 1 216 ? 9.920 -1.537 43.589 1.00 52.75 208 ASP A N 1
ATOM 1480 C CA . ASP A 1 216 ? 10.475 -2.175 42.393 1.00 46.56 208 ASP A CA 1
ATOM 1481 C C . ASP A 1 216 ? 9.572 -1.985 41.174 1.00 44.17 208 ASP A C 1
ATOM 1482 O O . ASP A 1 216 ? 10.050 -1.678 40.083 1.00 51.62 208 ASP A O 1
ATOM 1487 N N . ALA A 1 217 ? 8.268 -2.172 41.370 1.00 44.22 209 ALA A N 1
ATOM 1488 C CA . ALA A 1 217 ? 7.278 -1.939 40.314 1.00 44.76 209 ALA A CA 1
ATOM 1489 C C . ALA A 1 217 ? 7.259 -0.476 39.827 1.00 37.99 209 ALA A C 1
ATOM 1490 O O . ALA A 1 217 ? 7.230 -0.219 38.611 1.00 39.17 209 ALA A O 1
ATOM 1492 N N . LEU A 1 218 ? 7.268 0.469 40.773 1.00 30.31 210 LEU A N 1
ATOM 1493 C CA . LEU A 1 218 ? 7.359 1.907 40.456 1.00 27.19 210 LEU A CA 1
ATOM 1494 C C . LEU A 1 218 ? 8.620 2.227 39.646 1.00 29.03 210 LEU A C 1
ATOM 1495 O O . LEU A 1 218 ? 8.540 2.876 38.592 1.00 21.41 210 LEU A O 1
ATOM 1500 N N . GLY A 1 219 ? 9.766 1.757 40.153 1.00 29.03 211 GLY A N 1
ATOM 1501 C CA . GLY A 1 219 ? 11.057 1.856 39.476 1.00 28.22 211 GLY A CA 1
ATOM 1502 C C . GLY A 1 219 ? 11.076 1.282 38.075 1.00 28.69 211 GLY A C 1
ATOM 1503 O O . GLY A 1 219 ? 11.739 1.822 37.192 1.00 34.41 211 GLY A O 1
ATOM 1504 N N . ALA A 1 220 ? 10.341 0.190 37.871 1.00 27.76 212 ALA A N 1
ATOM 1505 C CA . ALA A 1 220 ? 10.255 -0.452 36.561 1.00 28.60 212 ALA A CA 1
ATOM 1506 C C . ALA A 1 220 ? 9.375 0.351 35.630 1.00 25.72 212 ALA A C 1
ATOM 1507 O O . ALA A 1 220 ? 9.402 0.157 34.426 1.00 31.94 212 ALA A O 1
ATOM 1509 N N . SER A 1 221 ? 8.565 1.242 36.184 1.00 21.06 213 SER A N 1
ATOM 1510 C CA . SER A 1 221 ? 7.738 2.093 35.352 1.00 20.10 213 SER A CA 1
ATOM 1511 C C . SER A 1 221 ? 8.450 3.367 34.937 1.00 18.02 213 SER A C 1
ATOM 1512 O O . SER A 1 221 ? 7.840 4.176 34.225 1.00 20.62 213 SER A O 1
ATOM 1515 N N . VAL A 1 222 ? 9.706 3.570 35.375 1.00 13.07 214 VAL A N 1
ATOM 1516 C CA . VAL A 1 222 ? 10.453 4.793 35.011 1.00 10.08 214 VAL A CA 1
ATOM 1517 C C . VAL A 1 222 ? 11.042 4.591 33.613 1.00 9.90 214 VAL A C 1
ATOM 1518 O O . VAL A 1 222 ? 11.852 3.680 33.416 1.00 12.18 214 VAL A O 1
ATOM 1522 N N . PRO A 1 223 ? 10.631 5.400 32.627 1.00 10.26 215 PRO A N 1
ATOM 1523 C CA . PRO A 1 223 ? 11.106 5.120 31.257 1.00 9.81 215 PRO A CA 1
ATOM 1524 C C . PRO A 1 223 ? 12.625 5.140 31.086 1.00 8.66 215 PRO A C 1
ATOM 1525 O O . PRO A 1 223 ? 13.211 4.179 30.614 1.00 9.69 215 PRO A O 1
ATOM 1529 N N . PHE A 1 224 ? 13.273 6.252 31.417 1.00 7.68 216 PHE A N 1
ATOM 1530 C CA . PHE A 1 224 ? 14.724 6.277 31.331 1.00 7.46 216 PHE A CA 1
ATOM 1531 C C . PHE A 1 224 ? 15.247 7.393 32.197 1.00 7.54 216 PHE A C 1
ATOM 1532 O O . PHE A 1 224 ? 14.800 8.534 32.042 1.00 7.16 216 PHE A O 1
ATOM 1540 N N . PRO A 1 225 ? 16.213 7.103 33.074 1.00 8.14 217 PRO A N 1
ATOM 1541 C CA . PRO A 1 225 ? 16.896 5.819 33.250 1.00 9.03 217 PRO A CA 1
ATOM 1542 C C . PRO A 1 225 ? 16.015 4.862 34.037 1.00 9.31 217 PRO A C 1
ATOM 1543 O O . PRO A 1 225 ? 15.262 5.302 34.911 1.00 9.38 217 PRO A O 1
ATOM 1547 N N . PRO A 1 226 ? 16.131 3.550 33.759 1.00 10.57 218 PRO A N 1
ATOM 1548 C CA . PRO A 1 226 ? 15.190 2.585 34.341 1.00 12.47 218 PRO A CA 1
ATOM 1549 C C . PRO A 1 226 ? 15.684 2.148 35.721 1.00 12.82 218 PRO A C 1
ATOM 1550 O O . PRO A 1 226 ? 16.107 0.992 35.926 1.00 17.64 218 PRO A O 1
ATOM 1554 N N . ARG A 1 227 ? 15.639 3.077 36.668 1.00 11.31 219 ARG A N 1
ATOM 1555 C CA . ARG A 1 227 ? 16.203 2.882 37.991 1.00 10.81 219 ARG A CA 1
ATOM 1556 C C . ARG A 1 227 ? 15.709 3.959 38.926 1.00 10.31 219 ARG A C 1
ATOM 1557 O O . ARG A 1 227 ? 15.152 4.973 38.463 1.00 10.18 219 ARG A O 1
ATOM 1565 N N . LEU A 1 228 ? 15.973 3.785 40.218 1.00 10.84 220 LEU A N 1
ATOM 1566 C CA . LEU A 1 228 ? 15.758 4.849 41.169 1.00 9.67 220 LEU A CA 1
ATOM 1567 C C . LEU A 1 228 ? 16.761 5.945 40.922 1.00 9.39 220 LEU A C 1
ATOM 1568 O O . LEU A 1 228 ? 17.885 5.696 40.509 1.00 9.84 220 LEU A O 1
ATOM 1573 N N . GLY A 1 229 ? 16.357 7.170 41.206 1.00 8.12 221 GLY A N 1
ATOM 1574 C CA . GLY A 1 229 ? 17.271 8.288 41.153 1.00 9.87 221 GLY A CA 1
ATOM 1575 C C . GLY A 1 229 ? 18.337 8.212 42.218 1.00 8.61 221 GLY A C 1
ATOM 1576 O O . GLY A 1 229 ? 18.090 7.726 43.337 1.00 9.15 221 GLY A O 1
ATOM 1577 N N . GLU A 1 230 ? 19.523 8.699 41.854 1.00 8.75 222 GLU A N 1
ATOM 1578 C CA . GLU A 1 230 ? 20.597 8.868 42.811 1.00 9.43 222 GLU A CA 1
ATOM 1579 C C . GLU A 1 230 ? 20.424 10.211 43.516 1.00 7.98 222 GLU A C 1
ATOM 1580 O O . GLU A 1 230 ? 20.248 11.238 42.845 1.00 8.99 222 GLU A O 1
ATOM 1586 N N . PRO A 1 231 ? 20.473 10.236 44.858 1.00 9.03 223 PRO A N 1
ATOM 1587 C CA . PRO A 1 231 ? 20.378 11.533 45.546 1.00 8.43 223 PRO A CA 1
ATOM 1588 C C . PRO A 1 231 ? 21.346 12.615 45.022 1.00 8.03 223 PRO A C 1
ATOM 1589 O O . PRO A 1 231 ? 20.963 13.786 44.961 1.00 7.09 223 PRO A O 1
ATOM 1593 N N . ALA A 1 232 ? 22.535 12.226 44.576 1.00 9.03 224 ALA A N 1
ATOM 1594 C CA . ALA A 1 232 ? 23.466 13.194 43.999 1.00 7.83 224 ALA A CA 1
ATOM 1595 C C . ALA A 1 232 ? 22.930 13.879 42.729 1.00 7.26 224 ALA A C 1
ATOM 1596 O O . ALA A 1 232 ? 23.337 15.000 42.428 1.00 8.59 224 ALA A O 1
ATOM 1598 N N . GLU A 1 233 ? 22.012 13.228 42.004 1.00 7.50 225 GLU A N 1
ATOM 1599 C CA . GLU A 1 233 ? 21.382 13.845 40.810 1.00 6.69 225 GLU A CA 1
ATOM 1600 C C . GLU A 1 233 ? 20.398 14.951 41.218 1.00 6.57 225 GLU A C 1
ATOM 1601 O O . GLU A 1 233 ? 20.286 15.985 40.548 1.00 7.17 225 GLU A O 1
ATOM 1607 N N . TYR A 1 234 ? 19.708 14.761 42.346 1.00 6.05 226 TYR A N 1
ATOM 1608 C CA . TYR A 1 234 ? 18.878 15.827 42.894 1.00 6.16 226 TYR A CA 1
ATOM 1609 C C . TYR A 1 234 ? 19.791 16.991 43.326 1.00 5.96 226 TYR A C 1
ATOM 1610 O O . TYR A 1 234 ? 19.554 18.150 43.001 1.00 6.18 226 TYR A O 1
ATOM 1619 N N . ALA A 1 235 ? 20.866 16.668 44.038 1.00 5.78 227 ALA A N 1
ATOM 1620 C CA . ALA A 1 235 ? 21.820 17.691 44.445 1.00 6.51 227 ALA A CA 1
ATOM 1621 C C . ALA A 1 235 ? 22.459 18.420 43.270 1.00 6.66 227 ALA A C 1
ATOM 1622 O O . ALA A 1 235 ? 22.737 19.616 43.370 1.00 6.79 227 ALA A O 1
ATOM 1624 N N . ALA A 1 236 ? 22.663 17.721 42.155 1.00 6.77 228 ALA A N 1
ATOM 1625 C CA . ALA A 1 236 ? 23.212 18.348 40.950 1.00 7.10 228 ALA A CA 1
ATOM 1626 C C . ALA A 1 236 ? 22.284 19.413 40.404 1.00 6.86 228 ALA A C 1
ATOM 1627 O O . ALA A 1 236 ? 22.731 20.472 39.964 1.00 7.63 228 ALA A O 1
ATOM 1629 N N . LEU A 1 237 ? 20.991 19.111 40.416 1.00 6.00 229 LEU A N 1
ATOM 1630 C CA . LEU A 1 237 ? 20.005 20.090 39.969 1.00 5.59 229 LEU A CA 1
ATOM 1631 C C . LEU A 1 237 ? 19.968 21.291 40.927 1.00 5.47 229 LEU A C 1
ATOM 1632 O O . LEU A 1 237 ? 19.880 22.442 40.476 1.00 6.00 229 LEU A O 1
ATOM 1637 N N . VAL A 1 238 ? 20.008 21.042 42.246 1.00 4.90 230 VAL A N 1
ATOM 1638 C CA . VAL A 1 238 ? 20.101 22.144 43.219 1.00 6.39 230 VAL A CA 1
ATOM 1639 C C . VAL A 1 238 ? 21.283 23.047 42.857 1.00 5.77 230 VAL A C 1
ATOM 1640 O O . VAL A 1 238 ? 21.186 24.271 42.832 1.00 5.81 230 VAL A O 1
ATOM 1644 N N . HIS A 1 239 ? 22.438 22.421 42.603 1.00 5.96 231 HIS A N 1
ATOM 1645 C CA . HIS A 1 239 ? 23.671 23.142 42.263 1.00 6.51 231 HIS A CA 1
ATOM 1646 C C . HIS A 1 239 ? 23.429 24.034 41.038 1.00 7.06 231 HIS A C 1
ATOM 1647 O O . HIS A 1 239 ? 23.775 25.224 41.038 1.00 7.02 231 HIS A O 1
ATOM 1654 N N . HIS A 1 240 ? 22.821 23.468 39.997 1.00 6.61 232 HIS A N 1
ATOM 1655 C CA . HIS A 1 240 ? 22.573 24.252 38.799 1.00 6.39 232 HIS A CA 1
ATOM 1656 C C . HIS A 1 240 ? 21.589 25.420 39.012 1.00 6.58 232 HIS A C 1
ATOM 1657 O O . HIS A 1 240 ? 21.805 26.534 38.496 1.00 7.04 232 HIS A O 1
ATOM 1664 N N . ILE A 1 241 ? 20.564 25.192 39.824 1.00 6.04 233 ILE A N 1
ATOM 1665 C CA . ILE A 1 241 ? 19.617 26.279 40.137 1.00 5.91 233 ILE A CA 1
ATOM 1666 C C . ILE A 1 241 ? 20.359 27.429 40.830 1.00 6.18 233 ILE A C 1
ATOM 1667 O O . ILE A 1 241 ? 20.129 28.588 40.535 1.00 6.99 233 ILE A O 1
ATOM 1672 N N . VAL A 1 242 ? 21.231 27.099 41.762 1.00 6.40 234 VAL A N 1
ATOM 1673 C CA . VAL A 1 242 ? 22.008 28.129 42.436 1.00 7.20 234 VAL A CA 1
ATOM 1674 C C . VAL A 1 242 ? 22.843 28.952 41.436 1.00 8.13 234 VAL A C 1
ATOM 1675 O O . VAL A 1 242 ? 22.899 30.183 41.516 1.00 8.88 234 VAL A O 1
ATOM 1679 N N . GLU A 1 243 ? 23.441 28.272 40.463 1.00 7.51 235 GLU A N 1
ATOM 1680 C CA . GLU A 1 243 ? 24.353 28.916 39.525 1.00 8.66 235 GLU A CA 1
ATOM 1681 C C . GLU A 1 243 ? 23.678 29.646 38.353 1.00 7.75 235 GLU A C 1
ATOM 1682 O O . GLU A 1 243 ? 24.268 30.594 37.801 1.00 9.32 235 GLU A O 1
ATOM 1688 N N . ASN A 1 244 ? 22.473 29.208 37.964 1.00 6.83 236 ASN A N 1
ATOM 1689 C CA . ASN A 1 244 ? 21.803 29.726 36.773 1.00 7.31 236 ASN A CA 1
ATOM 1690 C C . ASN A 1 244 ? 20.750 30.773 37.181 1.00 6.58 236 ASN A C 1
ATOM 1691 O O . ASN A 1 244 ? 19.645 30.427 37.593 1.00 8.11 236 ASN A O 1
ATOM 1696 N N . GLN A 1 245 ? 21.107 32.066 37.076 1.00 6.74 237 GLN A N 1
ATOM 1697 C CA . GLN A 1 245 ? 20.250 33.150 37.576 1.00 7.79 237 GLN A CA 1
ATOM 1698 C C . GLN A 1 245 ? 18.898 33.226 36.884 1.00 6.90 237 GLN A C 1
ATOM 1699 O O . GLN A 1 245 ? 17.979 33.793 37.448 1.00 7.39 237 GLN A O 1
ATOM 1705 N N . MET A 1 246 ? 18.776 32.712 35.650 1.00 5.95 238 MET A N 1
ATOM 1706 C CA . MET A 1 246 ? 17.496 32.790 34.952 1.00 6.40 238 MET A CA 1
ATOM 1707 C C . MET A 1 246 ? 16.449 31.795 35.447 1.00 6.65 238 MET A C 1
ATOM 1708 O O . MET A 1 246 ? 15.294 31.896 35.043 1.00 6.54 238 MET A O 1
ATOM 1713 N N . LEU A 1 247 ? 16.825 30.828 36.298 1.00 5.46 239 LEU A N 1
ATOM 1714 C CA . LEU A 1 247 ? 15.836 29.891 36.862 1.00 5.13 239 LEU A CA 1
ATOM 1715 C C . LEU A 1 247 ? 15.135 30.534 38.043 1.00 6.00 239 LEU A C 1
ATOM 1716 O O . LEU A 1 247 ? 15.753 30.755 39.089 1.00 6.17 239 LEU A O 1
ATOM 1721 N N . ASN A 1 248 ? 13.843 30.826 37.882 1.00 4.78 240 ASN A N 1
ATOM 1722 C CA . ASN A 1 248 ? 13.073 31.429 38.948 1.00 5.02 240 ASN A CA 1
ATOM 1723 C C . ASN A 1 248 ? 11.605 31.119 38.760 1.00 4.43 240 ASN A C 1
ATOM 1724 O O . ASN A 1 248 ? 11.094 31.131 37.631 1.00 5.56 240 ASN A O 1
ATOM 1729 N N . GLY A 1 249 ? 10.905 30.881 39.865 1.00 4.84 241 GLY A N 1
ATOM 1730 C CA . GLY A 1 249 ? 9.442 30.770 39.832 1.00 4.81 241 GLY A CA 1
ATOM 1731 C C . GLY A 1 249 ? 8.883 29.510 39.226 1.00 4.89 241 GLY A C 1
ATOM 1732 O O . GLY A 1 249 ? 7.692 29.495 38.894 1.00 5.85 241 GLY A O 1
ATOM 1733 N N . GLU A 1 250 ? 9.715 28.469 39.083 1.00 4.77 242 GLU A N 1
ATOM 1734 C CA . GLU A 1 250 ? 9.374 27.292 38.282 1.00 4.75 242 GLU A CA 1
ATOM 1735 C C . GLU A 1 250 ? 9.486 26.031 39.140 1.00 4.02 242 GLU A C 1
ATOM 1736 O O . GLU A 1 250 ? 10.204 26.007 40.146 1.00 4.57 242 GLU A O 1
ATOM 1742 N N . VAL A 1 251 ? 8.738 25.006 38.723 1.00 4.48 243 VAL A N 1
ATOM 1743 C CA . VAL A 1 251 ? 8.776 23.671 39.284 1.00 4.21 243 VAL A CA 1
ATOM 1744 C C . VAL A 1 251 ? 9.386 22.773 38.228 1.00 4.51 243 VAL A C 1
ATOM 1745 O O . VAL A 1 251 ? 8.816 22.666 37.138 1.00 6.91 243 VAL A O 1
ATOM 1749 N N . ILE A 1 252 ? 10.472 22.090 38.566 1.00 4.69 244 ILE A N 1
ATOM 1750 C CA . ILE A 1 252 ? 11.151 21.209 37.622 1.00 4.69 244 ILE A CA 1
ATOM 1751 C C . ILE A 1 252 ? 10.958 19.766 38.073 1.00 4.45 244 ILE A C 1
ATOM 1752 O O . ILE A 1 252 ? 11.363 19.380 39.166 1.00 5.09 244 ILE A O 1
ATOM 1757 N N . ARG A 1 253 ? 10.359 18.982 37.202 1.00 4.78 245 ARG A N 1
ATOM 1758 C CA . ARG A 1 253 ? 10.262 17.549 37.421 1.00 4.84 245 ARG A CA 1
ATOM 1759 C C . ARG A 1 253 ? 11.609 16.892 37.170 1.00 5.56 245 ARG A C 1
ATOM 1760 O O . ARG A 1 253 ? 12.202 17.082 36.096 1.00 6.31 245 ARG A O 1
ATOM 1768 N N . LEU A 1 254 ? 12.026 16.041 38.114 1.00 5.39 246 LEU A N 1
ATOM 1769 C CA . LEU A 1 254 ? 13.300 15.321 38.032 1.00 5.26 246 LEU A CA 1
ATOM 1770 C C . LEU A 1 254 ? 12.966 13.852 38.257 1.00 4.87 246 LEU A C 1
ATOM 1771 O O . LEU A 1 254 ? 12.949 13.380 39.399 1.00 5.65 246 LEU A O 1
ATOM 1776 N N . ASP A 1 255 ? 12.589 13.167 37.181 1.00 5.41 247 ASP A N 1
ATOM 1777 C CA . ASP A 1 255 ? 11.815 11.925 37.340 1.00 5.03 247 ASP A CA 1
ATOM 1778 C C . ASP A 1 255 ? 11.983 10.869 36.262 1.00 5.18 247 ASP A C 1
ATOM 1779 O O . ASP A 1 255 ? 11.230 9.902 36.243 1.00 6.09 247 ASP A O 1
ATOM 1784 N N . GLY A 1 256 ? 12.913 11.041 35.336 1.00 6.13 248 GLY A N 1
ATOM 1785 C CA . GLY A 1 256 ? 13.132 9.978 34.349 1.00 6.39 248 GLY A CA 1
ATOM 1786 C C . GLY A 1 256 ? 11.928 9.720 33.443 1.00 5.79 248 GLY A C 1
ATOM 1787 O O . GLY A 1 256 ? 11.820 8.651 32.819 1.00 7.10 248 GLY A O 1
ATOM 1788 N N . ALA A 1 257 ? 11.074 10.743 33.333 1.00 6.34 249 ALA A N 1
ATOM 1789 C CA . ALA A 1 257 ? 9.850 10.707 32.535 1.00 6.87 249 ALA A CA 1
ATOM 1790 C C . ALA A 1 257 ? 8.789 9.783 33.139 1.00 6.03 249 ALA A C 1
ATOM 1791 O O . ALA A 1 257 ? 7.803 9.435 32.491 1.00 7.26 249 ALA A O 1
ATOM 1793 N N . LEU A 1 258 ? 8.925 9.465 34.427 1.00 5.86 250 LEU A N 1
ATOM 1794 C CA . LEU A 1 258 ? 7.870 8.705 35.157 1.00 7.58 250 LEU A CA 1
ATOM 1795 C C . LEU A 1 258 ? 6.545 9.451 35.158 1.00 8.10 250 LEU A C 1
ATOM 1796 O O . LEU A 1 258 ? 6.502 10.661 35.435 1.00 7.91 250 LEU A O 1
ATOM 1801 N N . ARG A 1 259 ? 5.464 8.727 34.863 1.00 6.98 251 ARG A N 1
ATOM 1802 C CA . ARG A 1 259 ? 4.113 9.223 35.089 1.00 6.39 251 ARG A CA 1
ATOM 1803 C C . ARG A 1 259 ? 3.405 8.133 35.877 1.00 8.53 251 ARG A C 1
ATOM 1804 O O . ARG A 1 259 ? 3.062 7.067 35.339 1.00 11.08 251 ARG A O 1
ATOM 1812 N N . MET A 1 260 ? 3.223 8.376 37.174 1.00 7.34 252 MET A N 1
ATOM 1813 C CA . MET A 1 260 ? 2.770 7.304 38.037 1.00 8.60 252 MET A CA 1
ATOM 1814 C C . MET A 1 260 ? 1.369 6.836 37.683 1.00 9.37 252 MET A C 1
ATOM 1815 O O . MET A 1 260 ? 0.441 7.654 37.527 1.00 10.24 252 MET A O 1
ATOM 1820 N N . ALA A 1 261 ? 1.208 5.521 37.662 1.00 10.87 253 ALA A N 1
ATOM 1821 C CA . ALA A 1 261 ? -0.116 4.923 37.520 1.00 11.02 253 ALA A CA 1
ATOM 1822 C C . ALA A 1 261 ? -0.893 5.021 38.832 1.00 10.06 253 ALA A C 1
ATOM 1823 O O . ALA A 1 261 ? -0.330 5.354 39.861 1.00 11.50 253 ALA A O 1
ATOM 1825 N N . ALA A 1 262 ? -2.193 4.716 38.794 1.00 11.97 254 ALA A N 1
ATOM 1826 C CA . ALA A 1 262 ? -2.990 4.779 40.007 1.00 11.99 254 ALA A CA 1
ATOM 1827 C C . ALA A 1 262 ? -2.482 3.862 41.112 1.00 12.57 254 ALA A C 1
ATOM 1828 O O . ALA A 1 262 ? -2.643 4.182 42.291 1.00 13.75 254 ALA A O 1
ATOM 1830 N N . LYS A 1 263 ? -1.867 2.741 40.724 1.00 14.02 255 LYS A N 1
ATOM 1831 C CA . LYS A 1 263 ? -1.315 1.763 41.670 1.00 17.64 255 LYS A CA 1
ATOM 1832 C C . LYS A 1 263 ? -0.079 1.107 41.054 1.00 21.78 255 LYS A C 1
ATOM 1833 O O . LYS A 1 263 ? 0.229 1.284 39.864 1.00 26.91 255 LYS A O 1
ATOM 1836 N N . HIS B 1 3 ? 35.367 22.995 41.648 1.00 36.02 -5 HIS B N 1
ATOM 1837 C CA . HIS B 1 3 ? 34.393 21.930 42.035 1.00 26.45 -5 HIS B CA 1
ATOM 1838 C C . HIS B 1 3 ? 33.930 21.109 40.827 1.00 27.87 -5 HIS B C 1
ATOM 1839 O O . HIS B 1 3 ? 34.227 21.454 39.678 1.00 28.45 -5 HIS B O 1
ATOM 1846 N N . HIS B 1 4 ? 33.209 20.024 41.104 1.00 29.04 -4 HIS B N 1
ATOM 1847 C CA . HIS B 1 4 ? 32.695 19.126 40.065 1.00 32.35 -4 HIS B CA 1
ATOM 1848 C C . HIS B 1 4 ? 31.198 19.324 39.877 1.00 26.27 -4 HIS B C 1
ATOM 1849 O O . HIS B 1 4 ? 30.520 19.890 40.741 1.00 24.34 -4 HIS B O 1
ATOM 1851 N N . HIS B 1 5 ? 30.698 18.863 38.728 1.00 19.96 -3 HIS B N 1
ATOM 1852 C CA . HIS B 1 5 ? 29.272 18.805 38.448 1.00 19.22 -3 HIS B CA 1
ATOM 1853 C C . HIS B 1 5 ? 28.949 17.356 38.217 1.00 17.82 -3 HIS B C 1
ATOM 1854 O O . HIS B 1 5 ? 29.466 16.741 37.270 1.00 21.83 -3 HIS B O 1
ATOM 1861 N N . HIS B 1 6 ? 28.066 16.820 39.056 1.00 15.15 -2 HIS B N 1
ATOM 1862 C CA . HIS B 1 6 ? 27.771 15.389 39.024 1.00 15.77 -2 HIS B CA 1
ATOM 1863 C C . HIS B 1 6 ? 27.095 15.084 37.688 1.00 15.90 -2 HIS B C 1
ATOM 1864 O O . HIS B 1 6 ? 26.212 15.832 37.255 1.00 16.41 -2 HIS B O 1
ATOM 1871 N N . HIS B 1 7 ? 27.525 14.009 37.029 1.00 17.05 -1 HIS B N 1
ATOM 1872 C CA . HIS B 1 7 ? 27.059 13.725 35.671 1.00 16.02 -1 HIS B CA 1
ATOM 1873 C C . HIS B 1 7 ? 27.134 12.253 35.306 1.00 17.33 -1 HIS B C 1
ATOM 1874 O O . HIS B 1 7 ? 27.876 11.469 35.936 1.00 18.68 -1 HIS B O 1
ATOM 1881 N N . HIS B 1 8 ? 26.359 11.876 34.286 1.00 16.06 0 HIS B N 1
ATOM 1882 C CA . HIS B 1 8 ? 26.645 10.634 33.545 1.00 17.02 0 HIS B CA 1
ATOM 1883 C C . HIS B 1 8 ? 27.334 10.974 32.236 1.00 18.58 0 HIS B C 1
ATOM 1884 O O . HIS B 1 8 ? 28.547 10.773 32.114 1.00 19.93 0 HIS B O 1
ATOM 1891 N N . MET B 1 9 ? 26.602 11.529 31.270 1.00 16.02 1 MET B N 1
ATOM 1892 C CA . MET B 1 9 ? 27.222 11.812 29.990 1.00 17.75 1 MET B CA 1
ATOM 1893 C C . MET B 1 9 ? 28.353 12.823 30.188 1.00 23.84 1 MET B C 1
ATOM 1894 O O . MET B 1 9 ? 28.164 13.889 30.807 1.00 23.91 1 MET B O 1
ATOM 1899 N N . GLN B 1 10 ? 29.531 12.446 29.695 1.00 25.96 2 GLN B N 1
ATOM 1900 C CA . GLN B 1 10 ? 30.689 13.322 29.658 1.00 35.98 2 GLN B CA 1
ATOM 1901 C C . GLN B 1 10 ? 30.713 13.898 28.253 1.00 41.58 2 GLN B C 1
ATOM 1902 O O . GLN B 1 10 ? 30.824 13.144 27.271 1.00 38.56 2 GLN B O 1
ATOM 1904 N N . ILE B 1 11 ? 30.594 15.219 28.144 1.00 36.22 3 ILE B N 1
ATOM 1905 C CA . ILE B 1 11 ? 30.412 15.826 26.828 1.00 35.91 3 ILE B CA 1
ATOM 1906 C C . ILE B 1 11 ? 31.700 15.960 26.004 1.00 27.91 3 ILE B C 1
ATOM 1907 O O . ILE B 1 11 ? 31.610 16.183 24.801 1.00 26.93 3 ILE B O 1
ATOM 1912 N N . GLU B 1 12 ? 32.878 15.810 26.621 1.00 25.28 4 GLU B N 1
ATOM 1913 C CA . GLU B 1 12 ? 34.138 15.877 25.867 1.00 23.95 4 GLU B CA 1
ATOM 1914 C C . GLU B 1 12 ? 34.136 14.825 24.761 1.00 25.51 4 GLU B C 1
ATOM 1915 O O . GLU B 1 12 ? 33.842 13.650 25.003 1.00 29.80 4 GLU B O 1
ATOM 1921 N N . ASN B 1 13 ? 34.455 15.269 23.547 1.00 24.29 5 ASN B N 1
ATOM 1922 C CA . ASN B 1 13 ? 34.521 14.407 22.355 1.00 24.66 5 ASN B CA 1
ATOM 1923 C C . ASN B 1 13 ? 33.201 13.803 21.896 1.00 23.33 5 ASN B C 1
ATOM 1924 O O . ASN B 1 13 ? 33.163 12.965 20.987 1.00 26.51 5 ASN B O 1
ATOM 1929 N N . ARG B 1 14 ? 32.110 14.272 22.476 1.00 21.23 6 ARG B N 1
ATOM 1930 C CA . ARG B 1 14 ? 30.804 13.914 21.963 1.00 17.36 6 ARG B CA 1
ATOM 1931 C C . ARG B 1 14 ? 30.363 14.962 20.975 1.00 14.86 6 ARG B C 1
ATOM 1932 O O . ARG B 1 14 ? 30.915 16.068 20.933 1.00 16.13 6 ARG B O 1
ATOM 1940 N N . VAL B 1 15 ? 29.397 14.590 20.154 1.00 11.90 7 VAL B N 1
ATOM 1941 C CA . VAL B 1 15 ? 29.082 15.362 18.988 1.00 10.57 7 VAL B CA 1
ATOM 1942 C C . VAL B 1 15 ? 27.682 15.948 19.149 1.00 9.61 7 VAL B C 1
ATOM 1943 O O . VAL B 1 15 ? 26.685 15.201 19.355 1.00 10.45 7 VAL B O 1
ATOM 1947 N N . PHE B 1 16 ? 27.609 17.280 19.081 1.00 9.40 8 PHE B N 1
ATOM 1948 C CA . PHE B 1 16 ? 26.333 18.027 19.107 1.00 9.14 8 PHE B CA 1
ATOM 1949 C C . PHE B 1 16 ? 25.931 18.419 17.698 1.00 7.65 8 PHE B C 1
ATOM 1950 O O . PHE B 1 16 ? 26.766 18.868 16.897 1.00 10.76 8 PHE B O 1
ATOM 1958 N N . LEU B 1 17 ? 24.661 18.235 17.403 1.00 8.59 9 LEU B N 1
ATOM 1959 C CA . LEU B 1 17 ? 24.016 18.756 16.206 1.00 8.41 9 LEU B CA 1
ATOM 1960 C C . LEU B 1 17 ? 23.123 19.875 16.721 1.00 7.42 9 LEU B C 1
ATOM 1961 O O . LEU B 1 17 ? 22.302 19.607 17.602 1.00 7.79 9 LEU B O 1
ATOM 1966 N N . ILE B 1 18 ? 23.284 21.104 16.228 1.00 6.51 10 ILE B N 1
ATOM 1967 C CA . ILE B 1 18 ? 22.548 22.246 16.769 1.00 7.11 10 ILE B CA 1
ATOM 1968 C C . ILE B 1 18 ? 21.895 23.025 15.648 1.00 7.08 10 ILE B C 1
ATOM 1969 O O . ILE B 1 18 ? 22.579 23.432 14.693 1.00 8.13 10 ILE B O 1
ATOM 1974 N N . THR B 1 19 ? 20.578 23.245 15.752 1.00 6.88 11 THR B N 1
ATOM 1975 C CA . THR B 1 19 ? 19.893 24.006 14.733 1.00 6.86 11 THR B CA 1
ATOM 1976 C C . THR B 1 19 ? 19.735 25.462 15.167 1.00 7.34 11 THR B C 1
ATOM 1977 O O . THR B 1 19 ? 19.867 25.798 16.360 1.00 8.52 11 THR B O 1
ATOM 1981 N N . GLY B 1 20 ? 19.492 26.355 14.202 1.00 7.50 12 GLY B N 1
ATOM 1982 C CA . GLY B 1 20 ? 19.531 27.784 14.500 1.00 6.77 12 GLY B CA 1
ATOM 1983 C C . GLY B 1 20 ? 20.880 28.260 15.022 1.00 7.78 12 GLY B C 1
ATOM 1984 O O . GLY B 1 20 ? 20.954 29.233 15.742 1.00 9.32 12 GLY B O 1
ATOM 1985 N N . ALA B 1 21 ? 21.944 27.591 14.592 1.00 7.44 13 ALA B N 1
ATOM 1986 C CA . ALA B 1 21 ? 23.251 27.747 15.250 1.00 7.63 13 ALA B CA 1
ATOM 1987 C C . ALA B 1 21 ? 24.006 28.993 14.838 1.00 9.07 13 ALA B C 1
ATOM 1988 O O . ALA B 1 21 ? 25.018 29.289 15.444 1.00 10.73 13 ALA B O 1
ATOM 1990 N N . GLY B 1 22 ? 23.509 29.722 13.837 1.00 9.29 14 GLY B N 1
ATOM 1991 C CA . GLY B 1 22 ? 24.160 30.944 13.398 1.00 10.55 14 GLY B CA 1
ATOM 1992 C C . GLY B 1 22 ? 24.006 32.160 14.284 1.00 10.82 14 GLY B C 1
ATOM 1993 O O . GLY B 1 22 ? 24.746 33.143 14.118 1.00 13.55 14 GLY B O 1
ATOM 1994 N N . SER B 1 23 ? 23.079 32.093 15.232 1.00 11.14 15 SER B N 1
ATOM 1995 C CA . SER B 1 23 ? 22.765 33.248 16.046 1.00 10.26 15 SER B CA 1
ATOM 1996 C C . SER B 1 23 ? 22.128 32.849 17.368 1.00 10.15 15 SER B C 1
ATOM 1997 O O . SER B 1 23 ? 21.744 31.688 17.547 1.00 8.95 15 SER B O 1
ATOM 2000 N N . GLY B 1 24 ? 22.050 33.799 18.289 1.00 10.31 16 GLY B N 1
ATOM 2001 C CA . GLY B 1 24 ? 21.191 33.658 19.446 1.00 10.50 16 GLY B CA 1
ATOM 2002 C C . GLY B 1 24 ? 21.426 32.408 20.260 1.00 8.36 16 GLY B C 1
ATOM 2003 O O . GLY B 1 24 ? 22.553 32.068 20.614 1.00 8.42 16 GLY B O 1
ATOM 2004 N N . LEU B 1 25 ? 20.346 31.726 20.597 1.00 8.79 17 LEU B N 1
ATOM 2005 C CA . LEU B 1 25 ? 20.459 30.594 21.476 1.00 8.44 17 LEU B CA 1
ATOM 2006 C C . LEU B 1 25 ? 21.318 29.480 20.886 1.00 7.49 17 LEU B C 1
ATOM 2007 O O . LEU B 1 25 ? 22.170 28.908 21.571 1.00 8.43 17 LEU B O 1
ATOM 2012 N N . GLY B 1 26 ? 21.107 29.150 19.612 1.00 7.75 18 GLY B N 1
ATOM 2013 C CA . GLY B 1 26 ? 21.876 28.070 19.020 1.00 8.92 18 GLY B CA 1
ATOM 2014 C C . GLY B 1 26 ? 23.368 28.382 18.929 1.00 7.48 18 GLY B C 1
ATOM 2015 O O . GLY B 1 26 ? 24.216 27.490 19.114 1.00 8.48 18 GLY B O 1
ATOM 2016 N N . ALA B 1 27 ? 23.710 29.632 18.622 1.00 8.24 19 ALA B N 1
ATOM 2017 C CA . ALA B 1 27 ? 25.127 30.056 18.631 1.00 9.58 19 ALA B CA 1
ATOM 2018 C C . ALA B 1 27 ? 25.735 29.895 20.033 1.00 8.25 19 ALA B C 1
ATOM 2019 O O . ALA B 1 27 ? 26.888 29.454 20.188 1.00 8.75 19 ALA B O 1
ATOM 2021 N N . ALA B 1 28 ? 24.952 30.203 21.060 1.00 7.38 20 ALA B N 1
ATOM 2022 C CA . ALA B 1 28 ? 25.434 30.095 22.437 1.00 8.71 20 ALA B CA 1
ATOM 2023 C C . ALA B 1 28 ? 25.641 28.634 22.826 1.00 8.52 20 ALA B C 1
ATOM 2024 O O . ALA B 1 28 ? 26.613 28.284 23.503 1.00 8.83 20 ALA B O 1
ATOM 2026 N N . VAL B 1 29 ? 24.739 27.755 22.392 1.00 7.93 21 VAL B N 1
ATOM 2027 C CA . VAL B 1 29 ? 24.915 26.328 22.650 1.00 7.36 21 VAL B CA 1
ATOM 2028 C C . VAL B 1 29 ? 26.177 25.831 21.951 1.00 7.76 21 VAL B C 1
ATOM 2029 O O . VAL B 1 29 ? 26.948 25.061 22.533 1.00 8.73 21 VAL B O 1
ATOM 2033 N N . SER B 1 30 ? 26.406 26.275 20.727 1.00 8.06 22 SER B N 1
ATOM 2034 C CA A SER B 1 30 ? 27.556 25.830 19.961 0.50 8.22 22 SER B CA 1
ATOM 2035 C CA B SER B 1 30 ? 27.561 25.811 19.974 0.50 9.41 22 SER B CA 1
ATOM 2036 C C . SER B 1 30 ? 28.855 26.251 20.670 1.00 9.72 22 SER B C 1
ATOM 2037 O O . SER B 1 30 ? 29.799 25.477 20.777 1.00 10.52 22 SER B O 1
ATOM 2042 N N . LYS B 1 31 ? 28.881 27.481 21.179 1.00 8.96 23 LYS B N 1
ATOM 2043 C CA . LYS B 1 31 ? 30.079 28.006 21.892 1.00 9.82 23 LYS B CA 1
ATOM 2044 C C . LYS B 1 31 ? 30.302 27.204 23.184 1.00 9.48 23 LYS B C 1
ATOM 2045 O O . LYS B 1 31 ? 31.425 26.784 23.495 1.00 11.48 23 LYS B O 1
ATOM 2051 N N . MET B 1 32 ? 29.230 26.994 23.945 1.00 9.68 24 MET B N 1
ATOM 2052 C CA . MET B 1 32 ? 29.305 26.213 25.172 1.00 10.75 24 MET B CA 1
ATOM 2053 C C . MET B 1 32 ? 29.866 24.811 24.911 1.00 10.53 24 MET B C 1
ATOM 2054 O O . MET B 1 32 ? 30.776 24.346 25.615 1.00 12.55 24 MET B O 1
ATOM 2059 N N . ALA B 1 33 ? 29.360 24.160 23.874 1.00 9.44 25 ALA B N 1
ATOM 2060 C CA . ALA B 1 33 ? 29.736 22.784 23.632 1.00 10.27 25 ALA B CA 1
ATOM 2061 C C . ALA B 1 33 ? 31.214 22.676 23.220 1.00 11.86 25 ALA B C 1
ATOM 2062 O O . ALA B 1 33 ? 31.946 21.830 23.728 1.00 12.85 25 ALA B O 1
ATOM 2064 N N . VAL B 1 34 ? 31.656 23.552 22.326 1.00 11.48 26 VAL B N 1
ATOM 2065 C CA . VAL B 1 34 ? 33.059 23.546 21.909 1.00 12.97 26 VAL B CA 1
ATOM 2066 C C . VAL B 1 34 ? 33.968 23.837 23.110 1.00 15.43 26 VAL B C 1
ATOM 2067 O O . VAL B 1 34 ? 34.998 23.179 23.275 1.00 16.20 26 VAL B O 1
ATOM 2071 N N . GLU B 1 35 ? 33.578 24.794 23.956 1.00 14.86 27 GLU B N 1
ATOM 2072 C CA . GLU B 1 35 ? 34.425 25.175 25.086 1.00 17.27 27 GLU B CA 1
ATOM 2073 C C . GLU B 1 35 ? 34.476 24.032 26.117 1.00 17.08 27 GLU B C 1
ATOM 2074 O O . GLU B 1 35 ? 35.452 23.922 26.872 1.00 22.82 27 GLU B O 1
ATOM 2080 N N . ALA B 1 36 ? 33.465 23.154 26.105 1.00 17.31 28 ALA B N 1
ATOM 2081 C CA . ALA B 1 36 ? 33.453 21.951 26.962 1.00 16.26 28 ALA B CA 1
ATOM 2082 C C . ALA B 1 36 ? 34.128 20.720 26.340 1.00 17.04 28 ALA B C 1
ATOM 2083 O O . ALA B 1 36 ? 34.088 19.640 26.931 1.00 20.53 28 ALA B O 1
ATOM 2085 N N . GLY B 1 37 ? 34.723 20.882 25.156 1.00 16.40 29 GLY B N 1
ATOM 2086 C CA . GLY B 1 37 ? 35.472 19.813 24.493 1.00 14.45 29 GLY B CA 1
ATOM 2087 C C . GLY B 1 37 ? 34.684 18.926 23.551 1.00 16.51 29 GLY B C 1
ATOM 2088 O O . GLY B 1 37 ? 35.175 17.897 23.101 1.00 20.43 29 GLY B O 1
ATOM 2089 N N . ALA B 1 38 ? 33.462 19.335 23.236 1.00 15.32 30 ALA B N 1
ATOM 2090 C CA . ALA B 1 38 ? 32.610 18.612 22.313 1.00 14.30 30 ALA B CA 1
ATOM 2091 C C . ALA B 1 38 ? 32.898 19.037 20.870 1.00 12.97 30 ALA B C 1
ATOM 2092 O O . ALA B 1 38 ? 33.550 20.057 20.622 1.00 13.29 30 ALA B O 1
ATOM 2094 N N . LYS B 1 39 ? 32.411 18.234 19.932 1.00 13.70 31 LYS B N 1
ATOM 2095 C CA . LYS B 1 39 ? 32.413 18.583 18.523 1.00 13.53 31 LYS B CA 1
ATOM 2096 C C . LYS B 1 39 ? 31.016 19.109 18.233 1.00 11.22 31 LYS B C 1
ATOM 2097 O O . LYS B 1 39 ? 30.050 18.656 18.847 1.00 13.40 31 LYS B O 1
ATOM 2103 N N . VAL B 1 40 ? 30.910 20.054 17.295 1.00 9.32 32 VAL B N 1
ATOM 2104 C CA A VAL B 1 40 ? 29.620 20.664 16.954 0.50 8.30 32 VAL B CA 1
ATOM 2105 C CA B VAL B 1 40 ? 29.616 20.658 16.961 0.50 9.26 32 VAL B CA 1
ATOM 2106 C C . VAL B 1 40 ? 29.408 20.754 15.452 1.00 8.47 32 VAL B C 1
ATOM 2107 O O . VAL B 1 40 ? 30.298 21.183 14.709 1.00 9.98 32 VAL B O 1
ATOM 2114 N N . VAL B 1 41 ? 28.212 20.354 15.028 1.00 8.79 33 VAL B N 1
ATOM 2115 C CA . VAL B 1 41 ? 27.769 20.544 13.679 1.00 8.79 33 VAL B CA 1
ATOM 2116 C C . VAL B 1 41 ? 26.662 21.592 13.760 1.00 8.23 33 VAL B C 1
ATOM 2117 O O . VAL B 1 41 ? 25.566 21.322 14.276 1.00 8.92 33 VAL B O 1
ATOM 2121 N N . LEU B 1 42 ? 26.993 22.790 13.281 1.00 8.38 34 LEU B N 1
ATOM 2122 C CA . LEU B 1 42 ? 26.061 23.912 13.229 1.00 8.96 34 LEU B CA 1
ATOM 2123 C C . LEU B 1 42 ? 25.184 23.810 11.988 1.00 8.08 34 LEU B C 1
ATOM 2124 O O . LEU B 1 42 ? 25.693 23.639 10.874 1.00 8.63 34 LEU B O 1
ATOM 2129 N N . LEU B 1 43 ? 23.874 23.943 12.193 1.00 8.52 35 LEU B N 1
ATOM 2130 C CA . LEU B 1 43 ? 22.878 23.914 11.128 1.00 8.15 35 LEU B CA 1
ATOM 2131 C C . LEU B 1 43 ? 22.087 25.221 11.164 1.00 7.27 35 LEU B C 1
ATOM 2132 O O . LEU B 1 43 ? 21.643 25.649 12.237 1.00 9.17 35 LEU B O 1
ATOM 2137 N N . ASP B 1 44 ? 21.923 25.869 10.002 1.00 8.15 36 ASP B N 1
ATOM 2138 C CA . ASP B 1 44 ? 21.153 27.120 9.931 1.00 8.95 36 ASP B CA 1
ATOM 2139 C C . ASP B 1 44 ? 20.804 27.360 8.481 1.00 7.69 36 ASP B C 1
ATOM 2140 O O . ASP B 1 44 ? 21.524 26.880 7.577 1.00 9.07 36 ASP B O 1
ATOM 2145 N N . VAL B 1 45 ? 19.699 28.067 8.232 1.00 8.58 37 VAL B N 1
ATOM 2146 C CA . VAL B 1 45 ? 19.461 28.565 6.859 1.00 10.39 37 VAL B CA 1
ATOM 2147 C C . VAL B 1 45 ? 20.335 29.746 6.494 1.00 10.34 37 VAL B C 1
ATOM 2148 O O . VAL B 1 45 ? 20.518 30.040 5.314 1.00 13.40 37 VAL B O 1
ATOM 2152 N N . ASN B 1 46 ? 20.864 30.426 7.493 1.00 10.43 38 ASN B N 1
ATOM 2153 C CA . ASN B 1 46 ? 21.679 31.611 7.237 1.00 11.23 38 ASN B CA 1
ATOM 2154 C C . ASN B 1 46 ? 23.127 31.171 7.036 1.00 10.49 38 ASN B C 1
ATOM 2155 O O . ASN B 1 46 ? 23.862 30.958 8.014 1.00 13.27 38 ASN B O 1
ATOM 2160 N N . ALA B 1 47 ? 23.522 31.001 5.769 1.00 11.82 39 ALA B N 1
ATOM 2161 C CA . ALA B 1 47 ? 24.880 30.585 5.466 1.00 13.42 39 ALA B CA 1
ATOM 2162 C C . ALA B 1 47 ? 25.955 31.519 5.961 1.00 13.77 39 ALA B C 1
ATOM 2163 O O . ALA B 1 47 ? 26.977 31.069 6.454 1.00 14.09 39 ALA B O 1
ATOM 2165 N N . GLU B 1 48 ? 25.746 32.810 5.794 1.00 14.31 40 GLU B N 1
ATOM 2166 C CA . GLU B 1 48 ? 26.745 33.786 6.224 1.00 16.44 40 GLU B CA 1
ATOM 2167 C C . GLU B 1 48 ? 27.027 33.639 7.723 1.00 12.20 40 GLU B C 1
ATOM 2168 O O . GLU B 1 48 ? 28.199 33.584 8.158 1.00 14.86 40 GLU B O 1
ATOM 2174 N N . ALA B 1 49 ? 25.958 33.565 8.518 1.00 12.64 41 ALA B N 1
ATOM 2175 C CA . ALA B 1 49 ? 26.105 33.516 9.975 1.00 12.82 41 ALA B CA 1
ATOM 2176 C C . ALA B 1 49 ? 26.672 32.185 10.416 1.00 11.41 41 ALA B C 1
ATOM 2177 O O . ALA B 1 49 ? 27.516 32.115 11.297 1.00 14.80 41 ALA B O 1
ATOM 2179 N N . GLY B 1 50 ? 26.203 31.124 9.785 1.00 11.63 42 GLY B N 1
ATOM 2180 C CA . GLY B 1 50 ? 26.660 29.784 10.123 1.00 11.16 42 GLY B CA 1
ATOM 2181 C C . GLY B 1 50 ? 28.126 29.551 9.792 1.00 11.41 42 GLY B C 1
ATOM 2182 O O . GLY B 1 50 ? 28.869 28.992 10.600 1.00 11.79 42 GLY B O 1
ATOM 2183 N N . GLU B 1 51 ? 28.548 29.985 8.598 1.00 12.69 43 GLU B N 1
ATOM 2184 C CA . GLU B 1 51 ? 29.942 29.869 8.199 1.00 13.58 43 GLU B CA 1
ATOM 2185 C C . GLU B 1 51 ? 30.841 30.671 9.134 1.00 11.48 43 GLU B C 1
ATOM 2186 O O . GLU B 1 51 ? 31.894 30.192 9.557 1.00 13.72 43 GLU B O 1
ATOM 2192 N N . ALA B 1 52 ? 30.426 31.877 9.492 1.00 11.88 44 ALA B N 1
ATOM 2193 C CA . ALA B 1 52 ? 31.249 32.708 10.376 1.00 12.91 44 ALA B CA 1
ATOM 2194 C C . ALA B 1 52 ? 31.340 32.065 11.759 1.00 11.98 44 ALA B C 1
ATOM 2195 O O . ALA B 1 52 ? 32.401 32.096 12.398 1.00 13.92 44 ALA B O 1
ATOM 2197 N N . GLY B 1 53 ? 30.243 31.465 12.220 1.00 12.50 45 GLY B N 1
ATOM 2198 C CA . GLY B 1 53 ? 30.248 30.856 13.533 1.00 12.52 45 GLY B CA 1
ATOM 2199 C C . GLY B 1 53 ? 31.184 29.665 13.583 1.00 12.14 45 GLY B C 1
ATOM 2200 O O . GLY B 1 53 ? 31.973 29.512 14.521 1.00 13.89 45 GLY B O 1
ATOM 2201 N N . ALA B 1 54 ? 31.114 28.818 12.564 1.00 14.27 46 ALA B N 1
ATOM 2202 C CA . ALA B 1 54 ? 31.964 27.628 12.541 1.00 12.96 46 ALA B CA 1
ATOM 2203 C C . ALA B 1 54 ? 33.431 28.046 12.472 1.00 13.70 46 ALA B C 1
ATOM 2204 O O . ALA B 1 54 ? 34.297 27.434 13.130 1.00 15.97 46 ALA B O 1
ATOM 2206 N N . LYS B 1 55 ? 33.716 29.073 11.669 1.00 13.00 47 LYS B N 1
ATOM 2207 C CA . LYS B 1 55 ? 35.077 29.568 11.545 1.00 14.37 47 LYS B CA 1
ATOM 2208 C C . LYS B 1 55 ? 35.615 30.066 12.887 1.00 14.62 47 LYS B C 1
ATOM 2209 O O . LYS B 1 55 ? 36.785 29.802 13.252 1.00 17.39 47 LYS B O 1
ATOM 2215 N N . ALA B 1 56 ? 34.788 30.827 13.602 1.00 15.63 48 ALA B N 1
ATOM 2216 C CA . ALA B 1 56 ? 35.206 31.402 14.880 1.00 16.31 48 ALA B CA 1
ATOM 2217 C C . ALA B 1 56 ? 35.461 30.308 15.910 1.00 15.21 48 ALA B C 1
ATOM 2218 O O . ALA B 1 56 ? 36.366 30.430 16.747 1.00 19.77 48 ALA B O 1
ATOM 2220 N N . LEU B 1 57 ? 34.685 29.230 15.837 1.00 14.19 49 LEU B N 1
ATOM 2221 C CA . LEU B 1 57 ? 34.788 28.171 16.834 1.00 14.75 49 LEU B CA 1
ATOM 2222 C C . LEU B 1 57 ? 35.988 27.255 16.639 1.00 14.19 49 LEU B C 1
ATOM 2223 O O . LEU B 1 57 ? 36.449 26.645 17.601 1.00 16.98 49 LEU B O 1
ATOM 2228 N N . GLY B 1 58 ? 36.480 27.143 15.406 1.00 15.86 50 GLY B N 1
ATOM 2229 C CA . GLY B 1 58 ? 37.690 26.357 15.113 1.00 16.81 50 GLY B CA 1
ATOM 2230 C 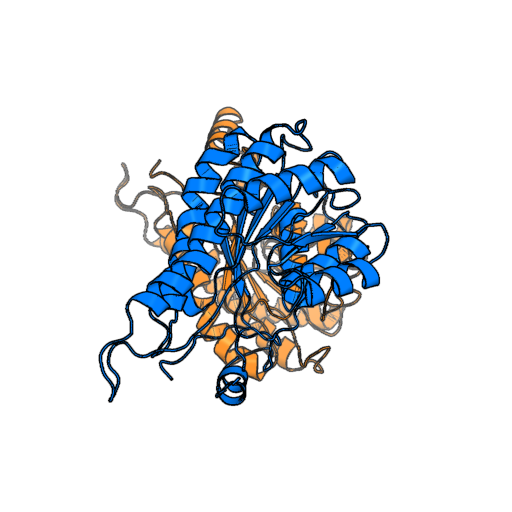C . GLY B 1 58 ? 37.416 24.922 14.666 1.00 14.36 50 GLY B C 1
ATOM 2231 O O . GLY B 1 58 ? 36.279 24.564 14.328 1.00 16.79 50 GLY B O 1
ATOM 2232 N N . ALA B 1 59 ? 38.457 24.085 14.693 1.00 16.51 51 ALA B N 1
ATOM 2233 C CA . ALA B 1 59 ? 38.429 22.751 14.094 1.00 19.41 51 ALA B CA 1
ATOM 2234 C C . ALA B 1 59 ? 37.443 21.752 14.694 1.00 16.78 51 ALA B C 1
ATOM 2235 O O . ALA B 1 59 ? 37.148 20.712 14.064 1.00 19.68 51 ALA B O 1
ATOM 2237 N N . SER B 1 60 ? 36.943 22.038 15.900 1.00 15.94 52 SER B N 1
ATOM 2238 C CA . SER B 1 60 ? 35.896 21.214 16.512 1.00 15.16 52 SER B CA 1
ATOM 2239 C C . SER B 1 60 ? 34.476 21.524 15.985 1.00 13.39 52 SER B C 1
ATOM 2240 O O . SER B 1 60 ? 33.518 20.861 16.385 1.00 13.57 52 SER B O 1
ATOM 2243 N N . ALA B 1 61 ? 34.354 22.490 15.071 1.00 11.07 53 ALA B N 1
ATOM 2244 C CA . ALA B 1 61 ? 33.070 22.885 14.515 1.00 11.89 53 ALA B CA 1
ATOM 2245 C C . ALA B 1 61 ? 33.006 22.685 12.998 1.00 11.40 53 ALA B C 1
ATOM 2246 O O . ALA B 1 61 ? 34.007 22.828 12.283 1.00 14.44 53 ALA B O 1
ATOM 2248 N N . ARG B 1 62 ? 31.807 22.355 12.515 1.00 10.23 54 ARG B N 1
ATOM 2249 C CA . ARG B 1 62 ? 31.480 22.365 11.092 1.00 11.49 54 ARG B CA 1
ATOM 2250 C C . ARG B 1 62 ? 30.130 23.038 10.91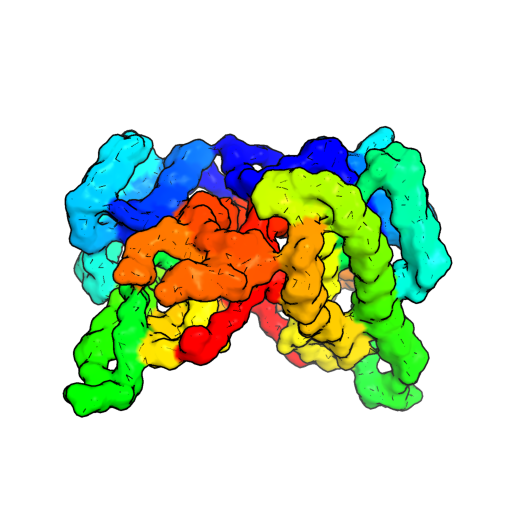7 1.00 10.06 54 ARG B C 1
ATOM 2251 O O . ARG B 1 62 ? 29.302 23.001 11.820 1.00 13.00 54 ARG B O 1
ATOM 2259 N N . PHE B 1 63 ? 29.881 23.622 9.758 1.00 9.91 55 PHE B N 1
ATOM 2260 C CA . PHE B 1 63 ? 28.592 24.169 9.385 1.00 8.52 55 PHE B CA 1
ATOM 2261 C C . PHE B 1 63 ? 28.036 23.493 8.140 1.00 9.35 55 PHE B C 1
ATOM 2262 O O . PHE B 1 63 ? 28.767 23.199 7.185 1.00 11.02 55 PHE B O 1
ATOM 2270 N N . GLN B 1 64 ? 26.732 23.242 8.152 1.00 10.49 56 GLN B N 1
ATOM 2271 C CA . GLN B 1 64 ? 26.000 22.874 6.934 1.00 9.78 56 GLN B CA 1
ATOM 2272 C C . GLN B 1 64 ? 24.700 23.642 6.853 1.00 9.78 56 GLN B C 1
ATOM 2273 O O . GLN B 1 64 ? 23.856 23.561 7.749 1.00 10.18 56 GLN B O 1
ATOM 2279 N N . ARG B 1 65 ? 24.510 24.337 5.743 1.00 9.34 57 ARG B N 1
ATOM 2280 C CA . ARG B 1 65 ? 23.316 25.106 5.512 1.00 9.98 57 ARG B CA 1
ATOM 2281 C C . ARG B 1 65 ? 22.178 24.104 5.376 1.00 10.11 57 ARG B C 1
ATOM 2282 O O . ARG B 1 65 ? 22.273 23.170 4.584 1.00 10.45 57 ARG B O 1
ATOM 2290 N N . THR B 1 66 ? 21.098 24.335 6.139 1.00 9.52 58 THR B N 1
ATOM 2291 C CA . THR B 1 66 ? 20.046 23.334 6.324 1.00 11.33 58 THR B CA 1
ATOM 2292 C C . THR B 1 66 ? 18.719 24.028 6.551 1.00 9.78 58 THR B C 1
ATOM 2293 O O . THR B 1 66 ? 18.645 24.885 7.415 1.00 10.63 58 THR B O 1
ATOM 2297 N N . ASP B 1 67 ? 17.692 23.646 5.793 1.00 9.54 59 ASP B N 1
ATOM 2298 C CA . ASP B 1 67 ? 16.296 23.956 6.107 1.00 8.96 59 ASP B CA 1
ATOM 2299 C C . ASP B 1 67 ? 15.767 22.817 6.970 1.00 9.79 59 ASP B C 1
ATOM 2300 O O . ASP B 1 67 ? 15.604 21.682 6.480 1.00 9.06 59 ASP B O 1
ATOM 2305 N N . VAL B 1 68 ? 15.583 23.066 8.269 1.00 9.40 60 VAL B N 1
ATOM 2306 C CA . VAL B 1 68 ? 15.156 21.995 9.185 1.00 9.41 60 VAL B CA 1
ATOM 2307 C C . VAL B 1 68 ? 13.820 21.336 8.848 1.00 7.98 60 VAL B C 1
ATOM 2308 O O . VAL B 1 68 ? 13.584 20.204 9.280 1.00 8.74 60 VAL B O 1
ATOM 2312 N N . ALA B 1 69 ? 12.979 22.005 8.052 1.00 8.92 61 ALA B N 1
ATOM 2313 C CA . ALA B 1 69 ? 11.684 21.437 7.686 1.00 9.67 61 ALA B CA 1
ATOM 2314 C C . ALA B 1 69 ? 11.787 20.512 6.470 1.00 10.32 61 ALA B C 1
ATOM 2315 O O . ALA B 1 69 ? 10.789 19.904 6.077 1.00 12.13 61 ALA B O 1
ATOM 2317 N N . SER B 1 70 ? 12.980 20.419 5.870 1.00 8.59 62 SER B N 1
ATOM 2318 C CA . SER B 1 70 ? 13.199 19.585 4.679 1.00 9.33 62 SER B CA 1
ATOM 2319 C C . SER B 1 70 ? 13.682 18.174 5.026 1.00 8.79 62 SER B C 1
ATOM 2320 O O . SER B 1 70 ? 14.685 17.998 5.711 1.00 9.13 62 SER B O 1
ATOM 2323 N N . ASP B 1 71 ? 12.964 17.167 4.541 1.00 9.66 63 ASP B N 1
ATOM 2324 C CA . ASP B 1 71 ? 13.391 15.775 4.682 1.00 10.79 63 ASP B CA 1
ATOM 2325 C C . ASP B 1 71 ? 14.837 15.602 4.163 1.00 11.22 63 ASP B C 1
ATOM 2326 O O . ASP B 1 71 ? 15.720 15.038 4.844 1.00 10.74 63 ASP B O 1
ATOM 2331 N N . THR B 1 72 ? 15.071 16.091 2.943 1.00 11.66 64 THR B N 1
ATOM 2332 C CA . THR B 1 72 ? 16.383 16.013 2.272 1.00 12.22 64 THR B CA 1
ATOM 2333 C C . THR B 1 72 ? 17.472 16.663 3.081 1.00 9.59 64 THR B C 1
ATOM 2334 O O . THR B 1 72 ? 18.523 16.071 3.316 1.00 11.00 64 THR B O 1
ATOM 2338 N N . ASP B 1 73 ? 17.232 17.909 3.492 1.00 9.57 65 ASP B N 1
ATOM 2339 C CA . ASP B 1 73 ? 18.267 18.644 4.206 1.00 9.66 65 ASP B CA 1
ATOM 2340 C C . ASP B 1 73 ? 18.520 18.024 5.556 1.00 9.71 65 ASP B C 1
ATOM 2341 O O . ASP B 1 73 ? 19.651 18.007 6.020 1.00 10.64 65 ASP B O 1
ATOM 2346 N N . GLY B 1 74 ? 17.479 17.517 6.210 1.00 9.12 66 GLY B N 1
ATOM 2347 C CA . GLY B 1 74 ? 17.683 16.888 7.497 1.00 8.42 66 GLY B CA 1
ATOM 2348 C C . GLY B 1 74 ? 18.582 15.669 7.366 1.00 8.62 66 GLY B C 1
ATOM 2349 O O . GLY B 1 74 ? 19.529 15.499 8.147 1.00 10.24 66 GLY B O 1
ATOM 2350 N N . LYS B 1 75 ? 18.316 14.837 6.355 1.00 8.18 67 LYS B N 1
ATOM 2351 C CA . LYS B 1 75 ? 19.146 13.644 6.134 1.00 9.53 67 LYS B CA 1
ATOM 2352 C C . LYS B 1 75 ? 20.570 14.036 5.778 1.00 10.13 67 LYS B C 1
ATOM 2353 O O . LYS B 1 75 ? 21.534 13.385 6.211 1.00 11.53 67 LYS B O 1
ATOM 2359 N N . ALA B 1 76 ? 20.715 15.091 4.974 1.00 10.17 68 ALA B N 1
ATOM 2360 C CA . ALA B 1 76 ? 22.068 15.548 4.592 1.00 11.34 68 ALA B CA 1
ATOM 2361 C C . ALA B 1 76 ? 22.867 16.028 5.799 1.00 11.37 68 ALA B C 1
ATOM 2362 O O . ALA B 1 76 ? 24.087 15.840 5.869 1.00 14.67 68 ALA B O 1
ATOM 2364 N N . ALA B 1 77 ? 22.160 16.625 6.760 1.00 10.82 69 ALA B N 1
ATOM 2365 C CA . ALA B 1 77 ? 22.778 17.153 7.976 1.00 11.41 69 ALA B CA 1
ATOM 2366 C C . ALA B 1 77 ? 23.293 16.015 8.863 1.00 10.31 69 ALA B C 1
ATOM 2367 O O . ALA B 1 77 ? 24.437 16.037 9.361 1.00 11.31 69 ALA B O 1
ATOM 2369 N N . ILE B 1 78 ? 22.470 14.987 9.022 1.00 10.37 70 ILE B N 1
ATOM 2370 C CA . ILE B 1 78 ? 22.894 13.810 9.778 1.00 11.68 70 ILE B CA 1
ATOM 2371 C C . ILE B 1 78 ? 24.128 13.202 9.118 1.00 11.82 70 ILE B C 1
ATOM 2372 O O . ILE B 1 78 ? 25.112 12.888 9.784 1.00 11.96 70 ILE B O 1
ATOM 2377 N N . ALA B 1 79 ? 24.074 13.045 7.797 1.00 11.70 71 ALA B N 1
ATOM 2378 C CA . ALA B 1 79 ? 25.174 12.403 7.100 1.00 12.76 71 ALA B CA 1
ATOM 2379 C C . ALA B 1 79 ? 26.443 13.255 7.192 1.00 14.26 71 ALA B C 1
ATOM 2380 O O . ALA B 1 79 ? 27.547 12.721 7.306 1.00 14.68 71 ALA B O 1
ATOM 2382 N N . ALA B 1 80 ? 26.289 14.574 7.130 1.00 14.36 72 ALA B N 1
ATOM 2383 C CA . ALA B 1 80 ? 27.431 15.463 7.270 1.00 15.15 72 ALA B CA 1
ATOM 2384 C C . ALA B 1 80 ? 28.099 15.320 8.651 1.00 13.86 72 ALA B C 1
ATOM 2385 O O . ALA B 1 80 ? 29.321 15.306 8.766 1.00 17.95 72 ALA B O 1
ATOM 2387 N N . ALA B 1 81 ? 27.293 15.190 9.702 1.00 13.14 73 ALA B N 1
ATOM 2388 C CA . ALA B 1 81 ? 27.818 15.028 11.043 1.00 15.25 73 ALA B CA 1
ATOM 2389 C C . ALA B 1 81 ? 28.583 13.691 11.184 1.00 13.01 73 ALA B C 1
ATOM 2390 O O . ALA B 1 81 ? 29.664 13.628 11.769 1.00 14.45 73 ALA B O 1
ATOM 2392 N N . ILE B 1 82 ? 28.005 12.625 10.643 1.00 11.82 74 ILE B N 1
ATOM 2393 C CA . ILE B 1 82 ? 28.619 11.305 10.679 1.00 12.94 74 ILE B CA 1
ATOM 2394 C C . ILE B 1 82 ? 29.930 11.311 9.865 1.00 13.41 74 ILE B C 1
ATOM 2395 O O . ILE B 1 82 ? 30.924 10.730 10.287 1.00 13.96 74 ILE B O 1
ATOM 2400 N N . GLU B 1 83 ? 29.914 11.955 8.701 1.00 14.48 75 GLU B N 1
ATOM 2401 C CA . GLU B 1 83 ? 31.120 12.116 7.880 1.00 16.29 75 GLU B CA 1
ATOM 2402 C C . GLU B 1 83 ? 32.236 12.841 8.622 1.00 16.39 75 GLU B C 1
ATOM 2403 O O . GLU B 1 83 ? 33.388 12.405 8.608 1.00 19.65 75 GLU B O 1
ATOM 2405 N N . ALA B 1 84 ? 31.902 13.936 9.296 1.00 16.38 76 ALA B N 1
ATOM 2406 C CA . ALA B 1 84 ? 32.939 14.734 9.944 1.00 16.59 76 ALA B CA 1
ATOM 2407 C C . ALA B 1 84 ? 33.440 14.109 11.239 1.00 15.95 76 ALA B C 1
ATOM 2408 O O . ALA B 1 84 ? 34.651 14.090 11.506 1.00 18.43 76 ALA B O 1
ATOM 2410 N N . PHE B 1 85 ? 32.505 13.629 12.055 1.00 14.20 77 PHE B N 1
ATOM 2411 C CA . PHE B 1 85 ? 32.821 13.258 13.421 1.00 15.53 77 PHE B CA 1
ATOM 2412 C C . PHE B 1 85 ? 32.453 11.837 13.833 1.00 14.83 77 PHE B C 1
ATOM 2413 O O . PHE B 1 85 ? 32.757 11.450 14.950 1.00 18.68 77 PHE B O 1
ATOM 2421 N N . GLY B 1 86 ? 31.781 11.091 12.952 1.00 14.50 78 GLY B N 1
ATOM 2422 C CA . GLY B 1 86 ? 31.584 9.654 13.118 1.00 15.71 78 GLY B CA 1
ATOM 2423 C C . GLY B 1 86 ? 30.345 9.245 13.906 1.00 15.11 78 GLY B C 1
ATOM 2424 O O . GLY B 1 86 ? 30.010 8.066 13.936 1.00 17.85 78 GLY B O 1
ATOM 2425 N N . ARG B 1 87 ? 29.646 10.201 14.527 1.00 14.61 79 ARG B N 1
ATOM 2426 C CA . ARG B 1 87 ? 28.549 9.882 15.453 1.00 13.46 79 ARG B CA 1
ATOM 2427 C C . ARG B 1 87 ? 27.817 11.172 15.775 1.00 11.20 79 ARG B C 1
ATOM 2428 O O . ARG B 1 87 ? 28.305 12.264 15.494 1.00 12.08 79 ARG B O 1
ATOM 2436 N N . ILE B 1 88 ? 26.643 11.000 16.365 1.00 9.63 80 ILE B N 1
ATOM 2437 C CA . ILE B 1 88 ? 25.854 12.078 16.947 1.00 8.60 80 ILE B CA 1
ATOM 2438 C C . ILE B 1 88 ? 25.408 11.650 18.345 1.00 7.26 80 ILE B C 1
ATOM 2439 O O . ILE B 1 88 ? 24.834 10.575 18.525 1.00 9.46 80 ILE B O 1
ATOM 2444 N N . ASP B 1 89 ? 25.652 12.518 19.309 1.00 8.29 81 ASP B N 1
ATOM 2445 C CA . ASP B 1 89 ? 25.329 12.278 20.705 1.00 8.97 81 ASP B CA 1
ATOM 2446 C C . ASP B 1 89 ? 24.197 13.149 21.226 1.00 8.13 81 ASP B C 1
ATOM 2447 O O . ASP B 1 89 ? 23.409 12.697 22.053 1.00 9.03 81 ASP B O 1
ATOM 2452 N N . VAL B 1 90 ? 24.170 14.416 20.796 1.00 7.17 82 VAL B N 1
ATOM 2453 C CA . VAL B 1 90 ? 23.199 15.364 21.319 1.00 6.94 82 VAL B CA 1
ATOM 2454 C C . VAL B 1 90 ? 22.622 16.152 20.158 1.00 7.18 82 VAL B C 1
ATOM 2455 O O . VAL B 1 90 ? 23.370 16.604 19.277 1.00 7.76 82 VAL B O 1
ATOM 2459 N N . LEU B 1 91 ? 21.299 16.306 20.136 1.00 5.94 83 LEU B N 1
ATOM 2460 C CA . LEU B 1 91 ? 20.641 17.261 19.223 1.00 5.65 83 LEU B CA 1
ATOM 2461 C C . LEU B 1 91 ? 20.032 18.363 20.062 1.00 5.58 83 LEU B C 1
ATOM 2462 O O . LEU B 1 91 ? 19.326 18.082 21.032 1.00 6.64 83 LEU B O 1
ATOM 2467 N N . VAL B 1 92 ? 20.269 19.610 19.672 1.00 6.33 84 VAL B N 1
ATOM 2468 C CA . VAL B 1 92 ? 19.598 20.734 20.284 1.00 6.46 84 VAL B CA 1
ATOM 2469 C C . VAL B 1 92 ? 18.902 21.508 19.167 1.00 6.37 84 VAL B C 1
ATOM 2470 O O . VAL B 1 92 ? 19.542 22.086 18.292 1.00 6.83 84 VAL B O 1
ATOM 2474 N N . ASN B 1 93 ? 17.567 21.508 19.243 1.00 5.44 85 ASN B N 1
ATOM 2475 C CA . ASN B 1 93 ? 16.726 22.206 18.290 1.00 6.53 85 ASN B CA 1
ATOM 2476 C C . ASN B 1 93 ? 16.498 23.631 18.817 1.00 6.87 85 ASN B C 1
ATOM 2477 O O . ASN B 1 93 ? 15.755 23.795 19.770 1.00 9.20 85 ASN B O 1
ATOM 2482 N N . CYS B 1 94 ? 17.160 24.625 18.230 1.00 6.00 86 CYS B N 1
ATOM 2483 C CA . CYS B 1 94 ? 16.977 26.042 18.565 1.00 6.77 86 CYS B CA 1
ATOM 2484 C C . CYS B 1 94 ? 16.357 26.852 17.444 1.00 9.10 86 CYS B C 1
ATOM 2485 O O . CYS B 1 94 ? 15.898 27.972 17.713 1.00 17.49 86 CYS B O 1
ATOM 2488 N N . ALA B 1 95 ? 16.305 26.314 16.226 1.00 8.28 87 ALA B N 1
ATOM 2489 C CA . ALA B 1 95 ? 15.720 27.046 15.102 1.00 8.67 87 ALA B CA 1
ATOM 2490 C C . ALA B 1 95 ? 14.275 27.418 15.355 1.00 8.84 87 ALA B C 1
ATOM 2491 O O . ALA B 1 95 ? 13.459 26.576 15.676 1.00 9.90 87 ALA B O 1
ATOM 2493 N N . GLY B 1 96 ? 13.972 28.684 15.184 1.00 9.48 88 GLY B N 1
ATOM 2494 C CA . GLY B 1 96 ? 12.599 29.138 15.357 1.00 8.78 88 GLY B CA 1
ATOM 2495 C C . GLY B 1 96 ? 12.412 30.540 14.873 1.00 10.56 88 GLY B C 1
ATOM 2496 O O . GLY B 1 96 ? 13.393 31.280 14.684 1.00 12.49 88 GLY B O 1
ATOM 2497 N N . VAL B 1 97 ? 11.155 30.861 14.600 1.00 8.61 89 VAL B N 1
ATOM 2498 C CA . VAL B 1 97 ? 10.721 32.194 14.263 1.00 9.04 89 VAL B CA 1
ATOM 2499 C C . VAL B 1 97 ? 9.591 32.572 15.209 1.00 9.30 89 VAL B C 1
ATOM 2500 O O . VAL B 1 97 ? 8.799 31.736 15.597 1.00 11.03 89 VAL B O 1
ATOM 2504 N N . ALA B 1 98 ? 9.512 33.845 15.544 1.00 11.17 90 ALA B N 1
ATOM 2505 C CA . ALA B 1 98 ? 8.563 34.324 16.566 1.00 12.59 90 ALA B CA 1
ATOM 2506 C C . ALA B 1 98 ? 7.773 35.555 16.104 1.00 11.58 90 ALA B C 1
ATOM 2507 O O . ALA B 1 98 ? 7.798 36.616 16.728 1.00 14.62 90 ALA B O 1
ATOM 2509 N N . PRO B 1 99 ? 7.051 35.424 14.988 1.00 13.47 91 PRO B N 1
ATOM 2510 C CA . PRO B 1 99 ? 6.290 36.577 14.545 1.00 14.96 91 PRO B CA 1
ATOM 2511 C C . PRO B 1 99 ? 5.094 36.841 15.459 1.00 10.97 91 PRO B C 1
ATOM 2512 O O . PRO B 1 99 ? 4.705 35.978 16.275 1.00 14.09 91 PRO B O 1
ATOM 2516 N N . GLY B 1 100 ? 4.610 38.077 15.383 1.00 10.03 92 GLY B N 1
ATOM 2517 C CA . GLY B 1 100 ? 3.340 38.467 15.975 1.00 9.54 92 GLY B CA 1
ATOM 2518 C C . GLY B 1 100 ? 2.365 38.821 14.879 1.00 8.92 92 GLY B C 1
ATOM 2519 O O . GLY B 1 100 ? 2.709 39.529 13.932 1.00 11.61 92 GLY B O 1
ATOM 2520 N N . GLU B 1 101 ? 1.163 38.286 14.970 1.00 8.01 93 GLU B N 1
ATOM 2521 C CA . GLU B 1 101 ? 0.132 38.617 13.999 1.00 7.27 93 GLU B CA 1
ATOM 2522 C C . GLU B 1 101 ? -1.204 38.320 14.655 1.00 6.49 93 GLU B C 1
ATOM 2523 O O . GLU B 1 101 ? -1.424 37.234 15.203 1.00 6.71 93 GLU B O 1
ATOM 2529 N N . LYS B 1 102 ? -2.085 39.310 14.683 1.00 6.68 94 LYS B N 1
ATOM 2530 C CA . LYS B 1 102 ? -3.387 39.130 15.262 1.00 6.92 94 LYS B CA 1
ATOM 2531 C C . LYS B 1 102 ? -4.264 38.180 14.453 1.00 6.14 94 LYS B C 1
ATOM 2532 O O . LYS B 1 102 ? -4.179 38.125 13.219 1.00 7.49 94 LYS B O 1
ATOM 2538 N N . VAL B 1 103 ? -5.144 37.469 15.158 1.00 6.17 95 VAL B N 1
ATOM 2539 C CA . VAL B 1 103 ? -6.190 36.681 14.520 1.00 6.36 95 VAL B CA 1
ATOM 2540 C C . VAL B 1 103 ? -7.044 37.598 13.622 1.00 7.26 95 VAL B C 1
ATOM 2541 O O . VAL B 1 103 ? -7.346 37.240 12.481 1.00 6.79 95 VAL B O 1
ATOM 2545 N N . LEU B 1 104 ? -7.429 38.765 14.147 1.00 7.44 96 LEU B N 1
ATOM 2546 C CA . LEU B 1 104 ? -8.219 39.763 13.404 1.00 7.40 96 LEU B CA 1
ATOM 2547 C C . LEU B 1 104 ? -7.422 41.066 13.356 1.00 8.39 96 LEU B C 1
ATOM 2548 O O . LEU B 1 104 ? -7.301 41.769 14.351 1.00 10.31 96 LEU B O 1
ATOM 2553 N N . GLY B 1 105 ? -6.798 41.310 12.211 1.00 11.93 97 GLY B N 1
ATOM 2554 C CA . GLY B 1 105 ? -5.986 42.504 12.012 1.00 14.18 97 GLY B CA 1
ATOM 2555 C C . GLY B 1 105 ? -6.743 43.601 11.286 1.00 15.14 97 GLY B C 1
ATOM 2556 O O . GLY B 1 105 ? -7.884 43.413 10.845 1.00 18.41 97 GLY B O 1
ATOM 2557 N N . ARG B 1 106 ? -6.099 44.757 11.154 1.00 19.89 98 ARG B N 1
ATOM 2558 C CA . ARG B 1 106 ? -6.697 45.886 10.456 1.00 24.52 98 ARG B CA 1
ATOM 2559 C C . ARG B 1 106 ? -6.904 45.566 8.970 1.00 27.09 98 ARG B C 1
ATOM 2560 O O . ARG B 1 106 ? -7.866 46.030 8.351 1.00 36.63 98 ARG B O 1
ATOM 2562 N N . GLU B 1 107 ? -5.998 44.764 8.410 1.00 24.58 99 GLU B N 1
ATOM 2563 C CA . GLU B 1 107 ? -6.042 44.411 6.995 1.00 29.17 99 GLU B CA 1
ATOM 2564 C C . GLU B 1 107 ? -6.758 43.084 6.738 1.00 25.42 99 GLU B C 1
ATOM 2565 O O . GLU B 1 107 ? -6.744 42.593 5.621 1.00 34.39 99 GLU B O 1
ATOM 2567 N N . GLY B 1 108 ? -7.373 42.499 7.762 1.00 18.59 100 GLY B N 1
ATOM 2568 C CA . GLY B 1 108 ? -8.076 41.229 7.598 1.00 16.05 100 GLY B CA 1
ATOM 2569 C C . GLY B 1 108 ? -7.624 40.163 8.583 1.00 11.79 100 GLY B C 1
ATOM 2570 O O . GLY B 1 108 ? -6.828 40.418 9.486 1.00 14.27 100 GLY B O 1
ATOM 2571 N N . ALA B 1 109 ? -8.176 38.971 8.406 1.00 9.98 101 ALA B N 1
ATOM 2572 C CA . ALA B 1 109 ? -7.848 37.858 9.268 1.00 9.64 101 ALA B CA 1
ATOM 2573 C C . ALA B 1 109 ? -6.373 37.475 9.081 1.00 8.33 101 ALA B C 1
ATOM 2574 O O . ALA B 1 109 ? -5.789 37.636 8.013 1.00 11.89 101 ALA B O 1
ATOM 2576 N N . HIS B 1 110 ? -5.784 36.917 10.136 1.00 8.02 102 HIS B N 1
ATOM 2577 C CA . HIS B 1 110 ? -4.439 36.347 10.107 1.00 7.84 102 HIS B CA 1
ATOM 2578 C C . HIS B 1 110 ? -4.282 35.548 8.838 1.00 8.02 102 HIS B C 1
ATOM 2579 O O . HIS B 1 110 ? -5.155 34.743 8.509 1.00 8.92 102 HIS B O 1
ATOM 2586 N N . LYS B 1 111 ? -3.159 35.697 8.152 1.00 9.01 103 LYS B N 1
ATOM 2587 C CA . LYS B 1 111 ? -2.929 34.904 6.937 1.00 8.69 103 LYS B CA 1
ATOM 2588 C C . LYS B 1 111 ? -2.768 33.434 7.289 1.00 7.74 103 LYS B C 1
ATOM 2589 O O . LYS B 1 111 ? -2.161 33.086 8.321 1.00 9.35 103 LYS B O 1
ATOM 2595 N N . LEU B 1 112 ? -3.351 32.562 6.484 1.00 7.86 104 LEU B N 1
ATOM 2596 C CA . LEU B 1 112 ? -3.124 31.152 6.725 1.00 7.79 104 LEU B CA 1
ATOM 2597 C C . LEU B 1 112 ? -1.669 30.763 6.447 1.00 8.87 104 LEU B C 1
ATOM 2598 O O . LEU B 1 112 ? -1.079 29.936 7.137 1.00 10.18 104 LEU B O 1
ATOM 2603 N N . GLU B 1 113 ? -1.080 31.411 5.461 1.00 8.67 105 GLU B N 1
ATOM 2604 C CA . GLU B 1 113 ? 0.278 31.063 5.034 1.00 10.64 105 GLU B CA 1
ATOM 2605 C C . GLU B 1 113 ? 1.327 31.345 6.132 1.00 9.12 105 GLU B C 1
ATOM 2606 O O . GLU B 1 113 ? 2.299 30.611 6.281 1.00 9.59 105 GLU B O 1
ATOM 2612 N N . THR B 1 114 ? 1.163 32.463 6.842 1.00 8.29 106 THR B N 1
ATOM 2613 C CA . THR B 1 114 ? 2.102 32.834 7.908 1.00 8.45 106 THR B CA 1
ATOM 2614 C C . THR B 1 114 ? 1.979 31.888 9.132 1.00 7.89 106 THR B C 1
ATOM 2615 O O . THR B 1 114 ? 2.983 31.488 9.707 1.00 9.73 106 THR B O 1
ATOM 2619 N N . PHE B 1 115 ? 0.750 31.504 9.493 1.00 7.49 107 PHE B N 1
ATOM 2620 C CA . PHE B 1 115 ? 0.545 30.516 10.551 1.00 6.95 107 PHE B CA 1
ATOM 2621 C C . PHE B 1 115 ? 1.229 29.219 10.133 1.00 6.39 107 PHE B C 1
ATOM 2622 O O . PHE B 1 115 ? 1.976 28.602 10.917 1.00 7.32 107 PHE B O 1
ATOM 2630 N N . THR B 1 116 ? 1.023 28.823 8.876 1.00 6.37 108 THR B N 1
ATOM 2631 C CA . THR B 1 116 ? 1.608 27.595 8.391 1.00 7.08 108 THR B CA 1
ATOM 2632 C C . THR B 1 116 ? 3.148 27.619 8.429 1.00 7.22 108 THR B C 1
ATOM 2633 O O . THR B 1 116 ? 3.768 26.642 8.813 1.00 7.62 108 THR B O 1
ATOM 2637 N N . ARG B 1 117 ? 3.760 28.734 8.016 1.00 6.34 109 ARG B N 1
ATOM 2638 C CA . ARG B 1 117 ? 5.217 28.866 8.041 1.00 7.33 109 ARG B CA 1
ATOM 2639 C C . ARG B 1 117 ? 5.789 28.748 9.447 1.00 6.66 109 ARG B C 1
ATOM 2640 O O . ARG B 1 117 ? 6.805 28.101 9.660 1.00 6.55 109 ARG B O 1
ATOM 2648 N N . THR B 1 118 ? 5.170 29.413 10.406 1.00 6.66 110 THR B N 1
ATOM 2649 C CA . THR B 1 118 ? 5.637 29.345 11.784 1.00 6.26 110 THR B CA 1
ATOM 2650 C C . THR B 1 118 ? 5.579 27.920 12.316 1.00 5.56 110 THR B C 1
ATOM 2651 O O . THR B 1 118 ? 6.516 27.434 12.965 1.00 5.80 110 THR B O 1
ATOM 2655 N N . ILE B 1 119 ? 4.472 27.235 12.047 1.00 6.01 111 ILE B N 1
ATOM 2656 C CA A ILE B 1 119 ? 4.323 25.815 12.398 0.50 6.73 111 ILE B CA 1
ATOM 2657 C CA B ILE B 1 119 ? 4.352 25.835 12.449 0.50 6.71 111 ILE B CA 1
ATOM 2658 C C . ILE B 1 119 ? 5.398 24.980 11.711 1.00 6.33 111 ILE B C 1
ATOM 2659 O O . ILE B 1 119 ? 6.011 24.086 12.308 1.00 6.66 111 ILE B O 1
ATOM 2668 N N . SER B 1 120 ? 5.609 25.250 10.433 1.00 6.46 112 SER B N 1
ATOM 2669 C CA . SER B 1 120 ? 6.581 24.489 9.653 1.00 6.70 112 SER B CA 1
ATOM 2670 C C . SER B 1 120 ? 7.999 24.585 10.226 1.00 5.89 112 SER B C 1
ATOM 2671 O O . SER B 1 120 ? 8.659 23.550 10.452 1.00 7.31 112 SER B O 1
ATOM 2674 N N . ILE B 1 121 ? 8.469 25.798 10.476 1.00 6.15 113 ILE B N 1
ATOM 2675 C CA . ILE B 1 121 ? 9.819 25.958 10.973 1.00 6.68 113 ILE B CA 1
ATOM 2676 C C . ILE B 1 121 ? 9.949 25.448 12.411 1.00 5.64 113 ILE B C 1
ATOM 2677 O O . ILE B 1 121 ? 10.848 24.690 12.752 1.00 6.94 113 ILE B O 1
ATOM 2682 N N . ASN B 1 122 ? 9.029 25.875 13.269 1.00 5.73 114 ASN B N 1
ATOM 2683 C CA . ASN B 1 122 ? 9.213 25.700 14.705 1.00 5.11 114 ASN B CA 1
ATOM 2684 C C . ASN B 1 122 ? 8.867 24.287 15.187 1.00 6.09 114 ASN B C 1
ATOM 2685 O O . ASN B 1 122 ? 9.537 23.756 16.092 1.00 7.52 114 ASN B O 1
ATOM 2690 N N . LEU B 1 123 ? 7.828 23.694 14.593 1.00 5.35 115 LEU B N 1
ATOM 2691 C CA . LEU B 1 123 ? 7.272 22.426 15.032 1.00 5.99 115 LEU B CA 1
ATOM 2692 C C . LEU B 1 123 ? 7.646 21.285 14.083 1.00 5.45 115 LEU B C 1
ATOM 2693 O O . LEU B 1 123 ? 8.277 20.312 14.494 1.00 5.69 115 LEU B O 1
ATOM 2698 N N . ILE B 1 124 ? 7.305 21.415 12.803 1.00 6.03 116 ILE B N 1
ATOM 2699 C CA . ILE B 1 124 ? 7.684 20.393 11.845 1.00 6.85 116 ILE B CA 1
ATOM 2700 C C . ILE B 1 124 ? 9.194 20.260 11.745 1.00 5.57 116 ILE B C 1
ATOM 2701 O O . ILE B 1 124 ? 9.714 19.132 11.728 1.00 6.04 116 ILE B O 1
ATOM 2706 N N . GLY B 1 125 ? 9.917 21.373 11.729 1.00 6.39 117 GLY B N 1
ATOM 2707 C CA . GLY B 1 125 ? 11.389 21.308 11.658 1.00 6.72 117 GLY B CA 1
ATOM 2708 C C . GLY B 1 125 ? 12.010 20.613 12.855 1.00 4.95 117 GLY B C 1
ATOM 2709 O O . GLY B 1 125 ? 12.963 19.847 12.726 1.00 6.32 117 GLY B O 1
ATOM 2710 N N . THR B 1 126 ? 11.485 20.880 14.036 1.00 4.75 118 THR B N 1
ATOM 2711 C CA . THR B 1 126 ? 11.967 20.240 15.260 1.00 5.27 118 THR B CA 1
ATOM 2712 C C . THR B 1 126 ? 11.697 18.728 15.256 1.00 4.78 118 THR B C 1
ATOM 2713 O O . THR B 1 126 ? 12.572 17.953 15.541 1.00 5.71 118 THR B O 1
ATOM 2717 N N . PHE B 1 127 ? 10.524 18.337 14.800 1.00 4.71 119 PHE B N 1
ATOM 2718 C CA . PHE B 1 127 ? 10.210 16.923 14.679 1.00 4.84 119 PHE B CA 1
ATOM 2719 C C . PHE B 1 127 ? 11.094 16.256 13.629 1.00 4.23 119 PHE B C 1
ATOM 2720 O O . PHE B 1 127 ? 11.603 15.116 13.846 1.00 4.79 119 PHE B O 1
ATOM 2728 N N . ASN B 1 128 ? 11.275 16.922 12.490 1.00 5.53 120 ASN B N 1
ATOM 2729 C CA . ASN B 1 128 ? 12.093 16.357 11.432 1.00 6.57 120 ASN B CA 1
ATOM 2730 C C . ASN B 1 128 ? 13.508 16.082 11.919 1.00 6.08 120 ASN B C 1
ATOM 2731 O O . ASN B 1 128 ? 14.056 14.985 11.720 1.00 6.13 120 ASN B O 1
ATOM 2736 N N . MET B 1 129 ? 14.121 17.046 12.587 1.00 6.56 121 MET B N 1
ATOM 2737 C CA . MET B 1 129 ? 15.476 16.810 13.061 1.00 6.33 121 MET B CA 1
ATOM 2738 C C . MET B 1 129 ? 15.504 15.770 14.188 1.00 5.61 121 MET B C 1
ATOM 2739 O O . MET B 1 129 ? 16.441 14.980 14.263 1.00 6.73 121 MET B O 1
ATOM 2744 N N . LEU B 1 130 ? 14.496 15.756 15.076 1.00 5.82 122 LEU B N 1
ATOM 2745 C CA . LEU B 1 130 ? 14.526 14.779 16.151 1.00 6.72 122 LEU B CA 1
ATOM 2746 C C . LEU B 1 130 ? 14.379 13.341 15.653 1.00 5.91 122 LEU B C 1
ATOM 2747 O O . LEU B 1 130 ? 15.078 12.456 16.136 1.00 6.57 122 LEU B O 1
ATOM 2752 N N . ARG B 1 131 ? 13.548 13.114 14.638 1.00 6.25 123 ARG B N 1
ATOM 2753 C CA . ARG B 1 131 ? 13.339 11.746 14.154 1.00 7.07 123 ARG B CA 1
ATOM 2754 C C . ARG B 1 131 ? 14.633 11.218 13.520 1.00 5.66 123 ARG B C 1
ATOM 2755 O O . ARG B 1 131 ? 15.031 10.054 13.719 1.00 6.55 123 ARG B O 1
ATOM 2763 N N . LEU B 1 132 ? 15.303 12.086 12.771 1.00 6.43 124 LEU B N 1
ATOM 2764 C CA . LEU B 1 132 ? 16.522 11.679 12.077 1.00 6.96 124 LEU B CA 1
ATOM 2765 C C . LEU B 1 132 ? 17.725 11.552 13.045 1.00 6.99 124 LEU B C 1
ATOM 2766 O O . LEU B 1 132 ? 18.559 10.631 12.926 1.00 8.28 124 LEU B O 1
ATOM 2771 N N . ALA B 1 133 ? 17.830 12.470 14.008 1.00 6.94 125 ALA B N 1
ATOM 2772 C CA . ALA B 1 133 ? 18.880 12.348 14.996 1.00 7.14 125 ALA B CA 1
ATOM 2773 C C . ALA B 1 133 ? 18.671 11.118 15.851 1.00 6.98 125 ALA B C 1
ATOM 2774 O O . ALA B 1 133 ? 19.645 10.429 16.186 1.00 7.02 125 ALA B O 1
ATOM 2776 N N . ALA B 1 134 ? 17.428 10.846 16.225 1.00 6.93 126 ALA B N 1
ATOM 2777 C CA . ALA B 1 134 ? 17.144 9.664 17.046 1.00 7.12 126 ALA B CA 1
ATOM 2778 C C . ALA B 1 134 ? 17.549 8.380 16.330 1.00 6.34 126 ALA B C 1
ATOM 2779 O O . ALA B 1 134 ? 18.113 7.464 16.936 1.00 7.12 126 ALA B O 1
ATOM 2781 N N . GLU B 1 135 ? 17.263 8.318 15.031 1.00 7.20 127 GLU B N 1
ATOM 2782 C CA . GLU B 1 135 ? 17.641 7.174 14.223 1.00 7.10 127 GLU B CA 1
ATOM 2783 C C . GLU B 1 135 ? 19.154 6.933 14.267 1.00 7.61 127 GLU B C 1
ATOM 2784 O O . GLU B 1 135 ? 19.623 5.800 14.383 1.00 9.27 127 GLU B O 1
ATOM 2790 N N . ALA B 1 136 ? 19.920 8.011 14.154 1.00 8.41 128 ALA B N 1
ATOM 2791 C CA . ALA B 1 136 ? 21.381 7.911 14.231 1.00 7.78 128 ALA B CA 1
ATOM 2792 C C . ALA B 1 136 ? 21.854 7.510 15.663 1.00 8.35 128 ALA B C 1
ATOM 2793 O O . ALA B 1 136 ? 22.681 6.612 15.838 1.00 9.68 128 ALA B O 1
ATOM 2795 N N . MET B 1 137 ? 21.307 8.169 16.683 1.00 8.23 129 MET B N 1
ATOM 2796 C CA . MET B 1 137 ? 21.692 7.915 18.071 1.00 7.53 129 MET B CA 1
ATOM 2797 C C . MET B 1 137 ? 21.439 6.465 18.472 1.00 7.40 129 MET B C 1
ATOM 2798 O O . MET B 1 137 ? 22.187 5.891 19.268 1.00 8.35 129 MET B O 1
ATOM 2803 N N . ALA B 1 138 ? 20.366 5.892 17.933 1.00 7.60 130 ALA B N 1
ATOM 2804 C CA . ALA B 1 138 ? 19.958 4.541 18.296 1.00 9.55 130 ALA B CA 1
ATOM 2805 C C . ALA B 1 138 ? 21.054 3.522 17.945 1.00 10.14 130 ALA B C 1
ATOM 2806 O O . ALA B 1 138 ? 21.035 2.426 18.493 1.00 10.56 130 ALA B O 1
ATOM 2808 N N . LYS B 1 139 ? 21.967 3.875 17.028 1.00 9.00 131 LYS B N 1
ATOM 2809 C CA . LYS B 1 139 ? 23.089 3.023 16.630 1.00 10.69 131 LYS B CA 1
ATOM 2810 C C . LYS B 1 139 ? 24.283 3.098 17.565 1.00 10.22 131 LYS B C 1
ATOM 2811 O O . LYS B 1 139 ? 25.180 2.268 17.497 1.00 11.37 131 LYS B O 1
ATOM 2817 N N . ASN B 1 140 ? 24.321 4.125 18.404 1.00 9.70 132 ASN B N 1
ATOM 2818 C CA . ASN B 1 140 ? 25.453 4.332 19.310 1.00 9.52 132 ASN B CA 1
ATOM 2819 C C . ASN B 1 140 ? 25.559 3.196 20.317 1.00 10.17 132 ASN B C 1
ATOM 2820 O O . ASN B 1 140 ? 24.559 2.635 20.757 1.00 11.36 132 ASN B O 1
ATOM 2825 N N . GLU B 1 141 ? 26.790 2.908 20.712 1.00 10.13 133 GLU B N 1
ATOM 2826 C CA . GLU B 1 141 ? 27.043 2.044 21.854 1.00 11.45 133 GLU B CA 1
ATOM 2827 C C . GLU B 1 141 ? 26.455 2.703 23.104 1.00 10.86 133 GLU B C 1
ATOM 2828 O O . GLU B 1 141 ? 26.640 3.911 23.303 1.00 13.50 133 GLU B O 1
ATOM 2834 N N . PRO B 1 142 ? 25.740 1.946 23.954 1.00 9.68 134 PRO B N 1
ATOM 2835 C CA . PRO B 1 142 ? 25.271 2.593 25.200 1.00 11.16 134 PRO B CA 1
ATOM 2836 C C . PRO B 1 142 ? 26.433 3.048 26.093 1.00 11.79 134 PRO B C 1
ATOM 2837 O O . PRO B 1 142 ? 27.421 2.338 26.239 1.00 15.04 134 PRO B O 1
ATOM 2841 N N . GLY B 1 143 ? 26.316 4.278 26.592 1.00 10.74 135 GLY B N 1
ATOM 2842 C CA . GLY B 1 143 ? 27.284 4.870 27.476 1.00 12.68 135 GLY B CA 1
ATOM 2843 C C . GLY B 1 143 ? 26.841 4.728 28.906 1.00 15.65 135 GLY B C 1
ATOM 2844 O O . GLY B 1 143 ? 26.148 3.778 29.264 1.00 17.53 135 GLY B O 1
ATOM 2845 N N . GLN B 1 144 ? 27.235 5.704 29.716 1.00 18.80 136 GLN B N 1
ATOM 2846 C CA . GLN B 1 144 ? 26.985 5.669 31.150 1.00 22.53 136 GLN B CA 1
ATOM 2847 C C . GLN B 1 144 ? 25.477 5.549 31.388 1.00 20.38 136 GLN B C 1
ATOM 2848 O O . GLN B 1 144 ? 24.695 6.335 30.854 1.00 18.92 136 GLN B O 1
ATOM 2850 N N . GLY B 1 145 ? 25.096 4.519 32.140 1.00 22.72 137 GLY B N 1
ATOM 2851 C CA . GLY B 1 145 ? 23.712 4.252 32.496 1.00 22.60 137 GLY B CA 1
ATOM 2852 C C . GLY B 1 145 ? 22.814 3.796 31.360 1.00 19.59 137 GLY B C 1
ATOM 2853 O O . GLY B 1 145 ? 21.595 3.853 31.494 1.00 19.89 137 GLY B O 1
ATOM 2854 N N . GLY B 1 146 ? 23.408 3.347 30.245 1.00 16.92 138 GLY B N 1
ATOM 2855 C CA . GLY B 1 146 ? 22.648 2.855 29.074 1.00 14.99 138 GLY B CA 1
ATOM 2856 C C . GLY B 1 146 ? 22.291 3.931 28.044 1.00 10.96 138 GLY B C 1
ATOM 2857 O O . GLY B 1 146 ? 21.581 3.677 27.077 1.00 12.22 138 GLY B O 1
ATOM 2858 N N . GLU B 1 147 ? 22.786 5.134 28.274 1.00 11.23 139 GLU B N 1
ATOM 2859 C CA . GLU B 1 147 ? 22.391 6.291 27.497 1.00 10.01 139 GLU B CA 1
ATOM 2860 C C . GLU B 1 147 ? 23.068 6.300 26.146 1.00 8.08 139 GLU B C 1
ATOM 2861 O O . GLU B 1 147 ? 24.281 6.161 26.061 1.00 10.31 139 GLU B O 1
ATOM 2867 N N . ARG B 1 148 ? 22.276 6.440 25.090 1.00 8.30 140 ARG B N 1
ATOM 2868 C CA . ARG B 1 148 ? 22.780 6.564 23.716 1.00 7.54 140 ARG B CA 1
ATOM 2869 C C . ARG B 1 148 ? 22.740 7.994 23.164 1.00 7.74 140 ARG B C 1
ATOM 2870 O O . ARG B 1 148 ? 23.395 8.271 22.180 1.00 9.10 140 ARG B O 1
ATOM 2878 N N . GLY B 1 149 ? 21.951 8.874 23.758 1.00 7.47 141 GLY B N 1
ATOM 2879 C CA . GLY B 1 149 ? 21.828 10.207 23.242 1.00 7.78 141 GLY B CA 1
ATOM 2880 C C . GLY B 1 149 ? 20.854 11.040 24.025 1.00 6.66 141 GLY B C 1
ATOM 2881 O O . GLY B 1 149 ? 20.114 10.535 24.862 1.00 7.26 141 GLY B O 1
ATOM 2882 N N . VAL B 1 150 ? 20.867 12.343 23.740 1.00 6.31 142 VAL B N 1
ATOM 2883 C CA A VAL B 1 150 ? 19.980 13.318 24.360 0.50 6.33 142 VAL B CA 1
ATOM 2884 C CA B VAL B 1 150 ? 19.881 13.239 24.321 0.50 7.18 142 VAL B CA 1
ATOM 2885 C C . VAL B 1 150 ? 19.460 14.263 23.279 1.00 5.81 142 VAL B C 1
ATOM 2886 O O . VAL B 1 150 ? 20.254 14.765 22.483 1.00 6.64 142 VAL B O 1
ATOM 2893 N N . ILE B 1 151 ? 18.143 14.498 23.270 1.00 5.65 143 ILE B N 1
ATOM 2894 C CA . ILE B 1 151 ? 17.496 15.441 22.363 1.00 6.18 143 ILE B CA 1
ATOM 2895 C C . ILE B 1 151 ? 16.870 16.525 23.197 1.00 5.72 143 ILE B C 1
ATOM 2896 O O . ILE B 1 151 ? 16.090 16.236 24.114 1.00 6.40 143 ILE B O 1
ATOM 2901 N N . ILE B 1 152 ? 17.229 17.778 22.901 1.00 5.02 144 ILE B N 1
ATOM 2902 C CA . ILE B 1 152 ? 16.710 18.917 23.651 1.00 5.72 144 ILE B CA 1
ATOM 2903 C C . ILE B 1 152 ? 16.057 19.883 22.683 1.00 5.76 144 ILE B C 1
ATOM 2904 O O . ILE B 1 152 ? 16.680 20.342 21.724 1.00 6.46 144 ILE B O 1
ATOM 2909 N N . ASN B 1 153 ? 14.780 20.140 22.923 1.00 5.19 145 ASN B N 1
ATOM 2910 C CA . ASN B 1 153 ? 13.978 21.013 22.083 1.00 5.15 145 ASN B CA 1
ATOM 2911 C C . ASN B 1 153 ? 13.732 22.333 22.772 1.00 5.47 145 ASN B C 1
ATOM 2912 O O . ASN B 1 153 ? 13.854 22.443 23.999 1.00 6.28 145 ASN B O 1
ATOM 2917 N N . THR B 1 154 ? 13.383 23.337 21.982 1.00 6.56 146 THR B N 1
ATOM 2918 C CA . THR B 1 154 ? 13.120 24.665 22.518 1.00 6.14 146 THR B CA 1
ATOM 2919 C C . THR B 1 154 ? 11.641 24.988 22.284 1.00 5.85 146 THR B C 1
ATOM 2920 O O . THR B 1 154 ? 11.193 25.073 21.144 1.00 6.29 146 THR B O 1
ATOM 2924 N N . ALA B 1 155 ? 10.895 25.159 23.372 1.00 6.17 147 ALA B N 1
ATOM 2925 C CA . ALA B 1 155 ? 9.529 25.665 23.309 1.00 6.53 147 ALA B CA 1
ATOM 2926 C C . ALA B 1 155 ? 9.593 27.161 23.547 1.00 7.24 147 ALA B C 1
ATOM 2927 O O . ALA B 1 155 ? 10.405 27.842 22.897 1.00 7.94 147 ALA B O 1
ATOM 2929 N N . SER B 1 156 ? 8.795 27.683 24.475 1.00 6.74 148 SER B N 1
ATOM 2930 C CA . SER B 1 156 ? 8.790 29.111 24.820 1.00 6.06 148 SER B CA 1
ATOM 2931 C C . SER B 1 156 ? 7.808 29.257 25.961 1.00 5.83 148 SER B C 1
ATOM 2932 O O . SER B 1 156 ? 6.841 28.492 26.056 1.00 6.70 148 SER B O 1
ATOM 2935 N N . VAL B 1 157 ? 7.988 30.284 26.777 1.00 6.67 149 VAL B N 1
ATOM 2936 C CA . VAL B 1 157 ? 6.912 30.687 27.664 1.00 7.18 149 VAL B CA 1
ATOM 2937 C C . VAL B 1 157 ? 5.588 30.960 26.946 1.00 6.60 149 VAL B C 1
ATOM 2938 O O . VAL B 1 157 ? 4.547 30.880 27.564 1.00 6.70 149 VAL B O 1
ATOM 2942 N N . ALA B 1 158 ? 5.642 31.252 25.651 1.00 5.47 150 ALA B N 1
ATOM 2943 C CA . ALA B 1 158 ? 4.424 31.453 24.866 1.00 6.21 150 ALA B CA 1
ATOM 2944 C C . ALA B 1 158 ? 3.580 30.194 24.800 1.00 6.08 150 ALA B C 1
ATOM 2945 O O . ALA B 1 158 ? 2.387 30.282 24.520 1.00 7.16 150 ALA B O 1
ATOM 2947 N N . ALA B 1 159 ? 4.170 29.042 25.096 1.00 5.82 151 ALA B N 1
ATOM 2948 C CA . ALA B 1 159 ? 3.400 27.771 25.198 1.00 6.20 151 ALA B CA 1
ATOM 2949 C C . ALA B 1 159 ? 2.458 27.771 26.402 1.00 6.51 151 ALA B C 1
ATOM 2950 O O . ALA B 1 159 ? 1.572 26.947 26.441 1.00 10.15 151 ALA B O 1
ATOM 2952 N N . PHE B 1 160 ? 2.694 28.682 27.359 1.00 6.26 152 PHE B N 1
ATOM 2953 C CA . PHE B 1 160 ? 1.976 28.750 28.623 1.00 5.98 152 PHE B CA 1
ATOM 2954 C C . PHE B 1 160 ? 1.162 30.038 28.760 1.00 6.22 152 PHE B C 1
ATOM 2955 O O . PHE B 1 160 ? 0.055 29.999 29.251 1.00 8.67 152 PHE B O 1
ATOM 2963 N N . ASP B 1 161 ? 1.743 31.175 28.355 1.00 6.36 153 ASP B N 1
ATOM 2964 C CA . ASP B 1 161 ? 1.189 32.512 28.631 1.00 6.51 153 ASP B CA 1
ATOM 2965 C C . ASP B 1 161 ? 1.078 33.352 27.367 1.00 6.21 153 ASP B C 1
ATOM 2966 O O . ASP B 1 161 ? 1.359 34.547 27.399 1.00 6.38 153 ASP B O 1
ATOM 2971 N N . GLY B 1 162 ? 0.654 32.751 26.263 1.00 5.50 154 GLY B N 1
ATOM 2972 C CA . GLY B 1 162 ? 0.703 33.429 24.972 1.00 6.27 154 GLY B CA 1
ATOM 2973 C C . GLY B 1 162 ? 0.019 34.785 24.968 1.00 4.80 154 GLY B C 1
ATOM 2974 O O . GLY B 1 162 ? -1.083 34.960 25.488 1.00 5.76 154 GLY B O 1
ATOM 2975 N N . GLN B 1 163 ? 0.694 35.766 24.372 1.00 5.52 155 GLN B N 1
ATOM 2976 C CA . GLN B 1 163 ? 0.180 37.101 24.299 1.00 6.12 155 GLN B CA 1
ATOM 2977 C C . GLN B 1 163 ? -0.717 37.293 23.082 1.00 5.61 155 GLN B C 1
ATOM 2978 O O . GLN B 1 163 ? -0.702 36.522 22.142 1.00 6.12 155 GLN B O 1
ATOM 2984 N N . ILE B 1 164 ? -1.445 38.409 23.075 1.00 6.04 156 ILE B N 1
ATOM 2985 C CA . ILE B 1 164 ? -2.119 38.842 21.869 1.00 5.94 156 ILE B CA 1
ATOM 2986 C C . ILE B 1 164 ? -1.116 38.883 20.705 1.00 6.52 156 ILE B C 1
ATOM 2987 O O . ILE B 1 164 ? -0.044 39.457 20.836 1.00 7.46 156 ILE B O 1
ATOM 2992 N N . GLY B 1 165 ? -1.480 38.280 19.582 1.00 6.00 157 GLY B N 1
ATOM 2993 C CA . GLY B 1 165 ? -0.591 38.178 18.428 1.00 6.37 157 GLY B CA 1
ATOM 2994 C C . GLY B 1 165 ? 0.204 36.887 18.301 1.00 6.61 157 GLY B C 1
ATOM 2995 O O . GLY B 1 165 ? 0.847 36.676 17.283 1.00 7.03 157 GLY B O 1
ATOM 2996 N N . GLN B 1 166 ? 0.154 36.033 19.336 1.00 5.84 158 GLN B N 1
ATOM 2997 C CA . GLN B 1 166 ? 0.983 34.843 19.380 1.00 5.54 158 GLN B CA 1
ATOM 2998 C C . GLN B 1 166 ? 0.250 33.519 19.085 1.00 5.63 158 GLN B C 1
ATOM 2999 O O . GLN B 1 166 ? 0.742 32.458 19.444 1.00 6.29 158 GLN B O 1
ATOM 3005 N N . ALA B 1 167 ? -0.894 33.551 18.407 1.00 5.57 159 ALA B N 1
ATOM 3006 C CA . ALA B 1 167 ? -1.565 32.283 18.110 1.00 6.01 159 ALA B CA 1
ATOM 3007 C C . ALA B 1 167 ? -0.630 31.296 17.437 1.00 5.69 159 ALA B C 1
ATOM 3008 O O . ALA B 1 167 ? -0.560 30.134 17.861 1.00 5.90 159 ALA B O 1
ATOM 3010 N N . ALA B 1 168 ? 0.057 31.719 16.374 1.00 5.62 160 ALA B N 1
ATOM 3011 C CA . ALA B 1 168 ? 0.917 30.798 15.653 1.00 5.51 160 ALA B CA 1
ATOM 3012 C C . ALA B 1 168 ? 2.113 30.370 16.486 1.00 5.11 160 ALA B C 1
ATOM 3013 O O . ALA B 1 168 ? 2.442 29.167 16.565 1.00 5.36 160 ALA B O 1
ATOM 3015 N N . TYR B 1 169 ? 2.781 31.335 17.111 1.00 4.97 161 TYR B N 1
ATOM 3016 C CA . TYR B 1 169 ? 3.953 30.995 17.910 1.00 5.03 161 TYR B CA 1
ATOM 3017 C C . TYR B 1 169 ? 3.589 30.081 19.072 1.00 5.00 161 TYR B C 1
ATOM 3018 O O . TYR B 1 169 ? 4.253 29.056 19.290 1.00 5.71 161 TYR B O 1
ATOM 3027 N N . SER B 1 170 ? 2.547 30.448 19.813 1.00 5.31 162 SER B N 1
ATOM 3028 C CA . SER B 1 170 ? 2.064 29.593 20.926 1.00 5.39 162 SER B CA 1
ATOM 3029 C C . SER B 1 170 ? 1.662 28.193 20.460 1.00 5.12 162 SER B C 1
ATOM 3030 O O . SER B 1 170 ? 1.991 27.201 21.109 1.00 5.93 162 SER B O 1
ATOM 3033 N N . ALA B 1 171 ? 0.934 28.103 19.333 1.00 4.73 163 ALA B N 1
ATOM 3034 C CA . ALA B 1 171 ? 0.578 26.787 18.809 1.00 5.43 163 ALA B CA 1
ATOM 3035 C C . ALA B 1 171 ? 1.810 25.953 18.530 1.00 5.02 163 ALA B C 1
ATOM 3036 O O . ALA B 1 171 ? 1.909 24.778 18.910 1.00 5.55 163 ALA B O 1
ATOM 3038 N N . SER B 1 172 ? 2.780 26.562 17.853 1.00 5.24 164 SER B N 1
ATOM 3039 C CA . SER B 1 172 ? 3.972 25.797 17.476 1.00 4.92 164 SER B CA 1
ATOM 3040 C C . SER B 1 172 ? 4.765 25.350 18.674 1.00 4.76 164 SER B C 1
ATOM 3041 O O . SER B 1 172 ? 5.233 24.193 18.719 1.00 5.16 164 SER B O 1
ATOM 3044 N N . LYS B 1 173 ? 4.879 26.219 19.670 1.00 4.51 165 LYS B N 1
ATOM 3045 C CA . LYS B 1 173 ? 5.728 25.911 20.815 1.00 5.97 165 LYS B CA 1
ATOM 3046 C C . LYS B 1 173 ? 5.013 25.010 21.822 1.00 6.13 165 LYS B C 1
ATOM 3047 O O . LYS B 1 173 ? 5.641 24.220 22.504 1.00 6.25 165 LYS B O 1
ATOM 3053 N N . GLY B 1 174 ? 3.694 25.129 21.889 1.00 6.13 166 GLY B N 1
ATOM 3054 C CA . GLY B 1 174 ? 2.864 24.220 22.660 1.00 6.10 166 GLY B CA 1
ATOM 3055 C C . GLY B 1 174 ? 2.914 22.828 22.058 1.00 6.40 166 GLY B C 1
ATOM 3056 O O . GLY B 1 174 ? 2.935 21.827 22.778 1.00 7.18 166 GLY B O 1
ATOM 3057 N N . GLY B 1 175 ? 2.951 22.764 20.720 1.00 5.68 167 GLY B N 1
ATOM 3058 C CA . GLY B 1 175 ? 3.132 21.462 20.066 1.00 5.79 167 GLY B CA 1
ATOM 3059 C C . GLY B 1 175 ? 4.480 20.835 20.405 1.00 5.07 167 GLY B C 1
ATOM 3060 O O . GLY B 1 175 ? 4.560 19.641 20.673 1.00 5.41 167 GLY B O 1
ATOM 3061 N N . VAL B 1 176 ? 5.547 21.638 20.385 1.00 4.93 168 VAL B N 1
ATOM 3062 C CA . VAL B 1 176 ? 6.847 21.118 20.766 1.00 4.87 168 VAL B CA 1
ATOM 3063 C C . VAL B 1 176 ? 6.799 20.598 22.213 1.00 5.18 168 VAL B C 1
ATOM 3064 O O . VAL B 1 176 ? 7.258 19.507 22.515 1.00 5.89 168 VAL B O 1
ATOM 3068 N N . ALA B 1 177 ? 6.238 21.405 23.112 1.00 4.63 169 ALA B N 1
ATOM 3069 C CA . ALA B 1 177 ? 6.175 21.022 24.508 1.00 4.98 169 ALA B CA 1
ATOM 3070 C C . ALA B 1 177 ? 5.431 19.692 24.701 1.00 4.84 169 ALA B C 1
ATOM 3071 O O . ALA B 1 177 ? 5.899 18.789 25.407 1.00 4.79 169 ALA B O 1
ATOM 3073 N N . ALA B 1 178 ? 4.280 19.555 24.043 1.00 5.22 170 ALA B N 1
ATOM 3074 C CA . ALA B 1 178 ? 3.401 18.378 24.224 1.00 5.33 170 ALA B CA 1
ATOM 3075 C C . ALA B 1 178 ? 3.984 17.093 23.669 1.00 6.04 170 ALA B C 1
ATOM 3076 O O . ALA B 1 178 ? 3.608 16.030 24.106 1.00 6.58 170 ALA B O 1
ATOM 3078 N N . MET B 1 179 ? 4.841 17.200 22.657 1.00 6.46 171 MET B N 1
ATOM 3079 C CA . MET B 1 179 ? 5.550 16.076 22.073 1.00 7.77 171 MET B CA 1
ATOM 3080 C C . MET B 1 179 ? 6.541 15.421 23.021 1.00 5.65 171 MET B C 1
ATOM 3081 O O . MET B 1 179 ? 6.949 14.275 22.797 1.00 6.37 171 MET B O 1
ATOM 3086 N N . THR B 1 180 ? 7.045 16.190 23.983 1.00 5.34 172 THR B N 1
ATOM 3087 C CA . THR B 1 180 ? 8.208 15.746 24.747 1.00 5.21 172 THR B CA 1
ATOM 3088 C C . THR B 1 180 ? 7.918 14.352 25.349 1.00 5.03 172 THR B C 1
ATOM 3089 O O . THR B 1 180 ? 8.747 13.441 25.260 1.00 6.36 172 THR B O 1
ATOM 3093 N N . LEU B 1 181 ? 6.785 14.207 26.030 1.00 4.96 173 LEU B N 1
ATOM 3094 C CA . LEU B 1 181 ? 6.459 12.948 26.705 1.00 5.18 173 LEU B CA 1
ATOM 3095 C C . LEU B 1 181 ? 6.305 11.723 25.809 1.00 4.73 173 LEU B C 1
ATOM 3096 O O . LEU B 1 181 ? 6.978 10.722 26.062 1.00 5.32 173 LEU B O 1
ATOM 3101 N N . PRO B 1 182 ? 5.459 11.762 24.768 1.00 5.06 174 PRO B N 1
ATOM 3102 C CA . PRO B 1 182 ? 5.336 10.580 23.942 1.00 5.51 174 PRO B CA 1
ATOM 3103 C C . PRO B 1 182 ? 6.636 10.204 23.257 1.00 5.52 174 PRO B C 1
ATOM 3104 O O . PRO B 1 182 ? 6.898 9.012 23.052 1.00 6.46 174 PRO B O 1
ATOM 3108 N N . VAL B 1 183 ? 7.445 11.195 22.880 1.00 5.43 175 VAL B N 1
ATOM 3109 C CA . VAL B 1 183 ? 8.738 10.885 22.272 1.00 5.29 175 VAL B CA 1
ATOM 3110 C C . VAL B 1 183 ? 9.697 10.295 23.305 1.00 5.84 175 VAL B C 1
ATOM 3111 O O . VAL B 1 183 ? 10.321 9.286 23.048 1.00 6.45 175 VAL B O 1
ATOM 3115 N N . ALA B 1 184 ? 9.761 10.877 24.498 1.00 5.71 176 ALA B N 1
ATOM 3116 C CA . ALA B 1 184 ? 10.605 10.328 25.554 1.00 5.47 176 ALA B CA 1
ATOM 3117 C C . ALA B 1 184 ? 10.201 8.916 25.937 1.00 6.00 176 ALA B C 1
ATOM 3118 O O . ALA B 1 184 ? 11.053 8.058 26.137 1.00 6.24 176 ALA B O 1
ATOM 3120 N N . ARG B 1 185 ? 8.903 8.668 26.029 1.00 6.06 177 ARG B N 1
ATOM 3121 C CA . ARG B 1 185 ? 8.429 7.340 26.394 1.00 5.97 177 ARG B CA 1
ATOM 3122 C C . ARG B 1 185 ? 8.922 6.284 25.403 1.00 6.42 177 ARG B C 1
ATOM 3123 O O . ARG B 1 185 ? 9.303 5.178 25.776 1.00 7.69 177 ARG B O 1
ATOM 3131 N N . GLU B 1 186 ? 8.890 6.606 24.123 1.00 6.68 178 GLU B N 1
ATOM 3132 C CA . GLU B 1 186 ? 9.334 5.657 23.123 1.00 7.00 178 GLU B CA 1
ATOM 3133 C C . GLU B 1 186 ? 10.853 5.529 23.109 1.00 6.61 178 GLU B C 1
ATOM 3134 O O . GLU B 1 186 ? 11.421 4.404 23.091 1.00 7.39 178 GLU B O 1
ATOM 3140 N N . LEU B 1 187 ? 11.516 6.679 23.043 1.00 5.90 179 LEU B N 1
ATOM 3141 C CA . LEU B 1 187 ? 12.983 6.656 22.862 1.00 6.38 179 LEU B CA 1
ATOM 3142 C C . LEU B 1 187 ? 13.739 6.142 24.090 1.00 6.63 179 LEU B C 1
ATOM 3143 O O . LEU B 1 187 ? 14.914 5.819 23.991 1.00 7.46 179 LEU B O 1
ATOM 3148 N N . ALA B 1 188 ? 13.061 6.052 25.230 1.00 7.30 180 ALA B N 1
ATOM 3149 C CA . ALA B 1 188 ? 13.617 5.395 26.414 1.00 7.07 180 ALA B CA 1
ATOM 3150 C C . ALA B 1 188 ? 14.085 3.985 26.094 1.00 7.07 180 ALA B C 1
ATOM 3151 O O . ALA B 1 188 ? 15.072 3.525 26.648 1.00 9.45 180 ALA B O 1
ATOM 3153 N N . ARG B 1 189 ? 13.380 3.307 25.196 1.00 7.47 181 ARG B N 1
ATOM 3154 C CA . ARG B 1 189 ? 13.755 1.952 24.778 1.00 9.47 181 ARG B CA 1
ATOM 3155 C C . ARG B 1 189 ? 15.118 1.885 24.107 1.00 9.84 181 ARG B C 1
ATOM 3156 O O . ARG B 1 189 ? 15.706 0.813 24.032 1.00 12.75 181 ARG B O 1
ATOM 3164 N N . HIS B 1 190 ? 15.592 3.026 23.616 1.00 7.55 182 HIS B N 1
ATOM 3165 C CA . HIS B 1 190 ? 16.907 3.165 23.010 1.00 8.47 182 HIS B CA 1
ATOM 3166 C C . HIS B 1 190 ? 17.911 3.911 23.884 1.00 9.82 182 HIS B C 1
ATOM 3167 O O . HIS B 1 190 ? 19.026 4.176 23.454 1.00 11.50 182 HIS B O 1
ATOM 3174 N N . GLY B 1 191 ? 17.521 4.267 25.102 1.00 7.61 183 GLY B N 1
ATOM 3175 C CA . GLY B 1 191 ? 18.382 5.057 25.973 1.00 8.25 183 GLY B CA 1
ATOM 3176 C C . GLY B 1 191 ? 18.594 6.485 25.473 1.00 8.03 183 GLY B C 1
ATOM 3177 O O . GLY B 1 191 ? 19.657 7.060 25.671 1.00 8.06 183 GLY B O 1
ATOM 3178 N N . ILE B 1 192 ? 17.595 7.056 24.801 1.00 6.78 184 ILE B N 1
ATOM 3179 C CA . ILE B 1 192 ? 17.691 8.412 24.303 1.00 7.32 184 ILE B CA 1
ATOM 3180 C C . ILE B 1 192 ? 16.689 9.233 25.106 1.00 6.38 184 ILE B C 1
ATOM 3181 O O . ILE B 1 192 ? 15.491 8.989 25.063 1.00 7.07 184 ILE B O 1
ATOM 3186 N N . ARG B 1 193 ? 17.210 10.219 25.830 1.00 5.90 185 ARG B N 1
ATOM 3187 C CA . ARG B 1 193 ? 16.361 11.158 26.587 1.00 5.61 185 ARG B CA 1
ATOM 3188 C C . ARG B 1 193 ? 15.868 12.293 25.708 1.00 5.75 185 ARG B C 1
ATOM 3189 O O . ARG B 1 193 ? 16.536 12.663 24.717 1.00 6.75 185 ARG B O 1
ATOM 3197 N N . VAL B 1 194 ? 14.711 12.845 26.083 1.00 6.20 186 VAL B N 1
ATOM 3198 C CA . VAL B 1 194 ? 14.095 13.929 25.347 1.00 5.56 186 VAL B CA 1
ATOM 3199 C C . VAL B 1 194 ? 13.596 14.931 26.370 1.00 5.00 186 VAL B C 1
ATOM 3200 O O . VAL B 1 194 ? 12.774 14.595 27.241 1.00 5.66 186 VAL B O 1
ATOM 3204 N N . MET B 1 195 ? 14.109 16.160 26.243 1.00 5.34 187 MET B N 1
ATOM 3205 C CA . MET B 1 195 ? 13.785 17.265 27.127 1.00 5.38 187 MET B CA 1
ATOM 3206 C C . MET B 1 195 ? 13.476 18.504 26.341 1.00 4.61 187 MET B C 1
ATOM 3207 O O . MET B 1 195 ? 13.910 18.655 25.198 1.00 4.57 187 MET B O 1
ATOM 3212 N N . THR B 1 196 ? 12.760 19.414 26.980 1.00 4.92 188 THR B N 1
ATOM 3213 C CA . THR B 1 196 ? 12.409 20.698 26.370 1.00 5.18 188 THR B CA 1
ATOM 3214 C C . THR B 1 196 ? 12.688 21.826 27.321 1.00 4.88 188 THR B C 1
ATOM 3215 O O . THR B 1 196 ? 12.418 21.718 28.509 1.00 5.52 188 THR B O 1
ATOM 3219 N N . ILE B 1 197 ? 13.276 22.902 26.800 1.00 5.13 189 ILE B N 1
ATOM 3220 C CA . ILE B 1 197 ? 13.426 24.149 27.541 1.00 5.18 189 ILE B CA 1
ATOM 3221 C C . ILE B 1 197 ? 12.435 25.148 26.977 1.00 4.86 189 ILE B C 1
ATOM 3222 O O . ILE B 1 197 ? 12.320 25.263 25.743 1.00 5.28 189 ILE B O 1
ATOM 3227 N N . ALA B 1 198 ? 11.718 25.855 27.853 1.00 4.93 190 ALA B N 1
ATOM 3228 C CA . ALA B 1 198 ? 10.802 26.916 27.479 1.00 5.57 190 ALA B CA 1
ATOM 3229 C C . ALA B 1 198 ? 11.414 28.255 27.907 1.00 5.39 190 ALA B C 1
ATOM 3230 O O . ALA B 1 198 ? 11.221 28.704 29.058 1.00 6.01 190 ALA B O 1
ATOM 3232 N N . PRO B 1 199 ? 12.159 28.894 26.992 1.00 5.22 191 PRO B N 1
ATOM 3233 C CA . PRO B 1 199 ? 12.749 30.165 27.387 1.00 5.86 191 PRO B CA 1
ATOM 3234 C C . PRO B 1 199 ? 11.752 31.303 27.548 1.00 6.27 191 PRO B C 1
ATOM 3235 O O . PRO B 1 199 ? 10.754 31.357 26.821 1.00 7.02 191 PRO B O 1
ATOM 3239 N N . GLY B 1 200 ? 12.070 32.229 28.456 1.00 6.03 192 GLY B N 1
ATOM 3240 C CA . GLY B 1 200 ? 11.421 33.525 28.505 1.00 6.88 192 GLY B CA 1
ATOM 3241 C C . GLY B 1 200 ? 12.016 34.467 27.506 1.00 7.05 192 GLY B C 1
ATOM 3242 O O . GLY B 1 200 ? 12.302 34.073 26.370 1.00 9.03 192 GLY B O 1
ATOM 3243 N N . ILE B 1 201 ? 12.203 35.715 27.926 1.00 6.80 193 ILE B N 1
ATOM 3244 C CA . ILE B 1 201 ? 12.681 36.731 27.038 1.00 8.75 193 ILE B CA 1
ATOM 3245 C C . ILE B 1 201 ? 14.226 36.766 27.074 1.00 8.48 193 ILE B C 1
ATOM 3246 O O . ILE B 1 201 ? 14.831 37.111 28.100 1.00 9.93 193 ILE B O 1
ATOM 3251 N N . PHE B 1 202 ? 14.851 36.419 25.942 1.00 8.84 194 PHE B N 1
ATOM 3252 C CA . PHE B 1 202 ? 16.299 36.414 25.803 1.00 10.18 194 PHE B CA 1
ATOM 3253 C C . PHE B 1 202 ? 16.774 37.438 24.783 1.00 10.97 194 PHE B C 1
ATOM 3254 O O . PHE B 1 202 ? 16.031 37.841 23.894 1.00 13.30 194 PHE B O 1
ATOM 3262 N N . LYS B 1 203 ? 18.012 37.866 24.960 1.00 12.08 195 LYS B N 1
ATOM 3263 C CA . LYS B 1 203 ? 18.696 38.762 24.025 1.00 14.54 195 LYS B CA 1
ATOM 3264 C C . LYS B 1 203 ? 19.150 38.016 22.754 1.00 15.41 195 LYS B C 1
ATOM 3265 O O . LYS B 1 203 ? 20.314 37.645 22.617 1.00 22.32 195 LYS B O 1
ATOM 3267 N N . THR B 1 204 ? 18.203 37.828 21.843 1.00 19.09 196 THR B N 1
ATOM 3268 C CA . THR B 1 204 ? 18.398 37.184 20.549 1.00 24.09 196 THR B CA 1
ATOM 3269 C C . THR B 1 204 ? 18.545 38.284 19.507 1.00 22.46 196 THR B C 1
ATOM 3270 O O . THR B 1 204 ? 18.306 39.436 19.811 1.00 20.11 196 THR B O 1
ATOM 3274 N N . PRO B 1 205 ? 18.912 37.929 18.267 1.00 25.17 197 PRO B N 1
ATOM 3275 C CA . PRO B 1 205 ? 18.982 38.926 17.197 1.00 29.00 197 PRO B CA 1
ATOM 3276 C C . PRO B 1 205 ? 17.716 39.759 17.014 1.00 31.76 197 PRO B C 1
ATOM 3277 O O . PRO B 1 205 ? 17.807 40.989 16.878 1.00 33.68 197 PRO B O 1
ATOM 3281 N N . MET B 1 206 ? 16.550 39.116 17.010 1.00 27.66 198 MET B N 1
ATOM 3282 C CA . MET B 1 206 ? 15.285 39.857 16.871 1.00 25.24 198 MET B CA 1
ATOM 3283 C C . MET B 1 206 ? 15.138 40.904 17.968 1.00 23.88 198 MET B C 1
ATOM 3284 O O . MET B 1 206 ? 14.833 42.068 17.698 1.00 25.93 198 MET B O 1
ATOM 3286 N N . MET B 1 207 ? 15.389 40.488 19.204 1.00 21.64 199 MET B N 1
ATOM 3287 C CA . MET B 1 207 ? 15.265 41.379 20.354 1.00 21.11 199 MET B CA 1
ATOM 3288 C C . MET B 1 207 ? 16.242 42.541 20.299 1.00 23.49 199 MET B C 1
ATOM 3289 O O . MET B 1 207 ? 15.865 43.704 20.531 1.00 25.05 199 MET B O 1
ATOM 3294 N N . ALA B 1 208 ? 17.497 42.219 20.003 1.00 23.73 200 ALA B N 1
ATOM 3295 C CA . ALA B 1 208 ? 18.569 43.216 19.874 1.00 27.85 200 ALA B CA 1
ATOM 3296 C C . ALA B 1 208 ? 18.221 44.269 18.821 1.00 29.06 200 ALA B C 1
ATOM 3297 O O . ALA B 1 208 ? 18.617 45.421 18.953 1.00 35.09 200 ALA B O 1
ATOM 3299 N N . GLY B 1 209 ? 17.456 43.877 17.795 1.00 31.80 201 GLY B N 1
ATOM 3300 C CA . GLY B 1 209 ? 16.986 44.817 16.758 1.00 39.46 201 GLY B CA 1
ATOM 3301 C C . GLY B 1 209 ? 15.866 45.772 17.171 1.00 33.74 201 GLY B C 1
ATOM 3302 O O . GLY B 1 209 ? 15.633 46.792 16.498 1.00 38.02 201 GLY B O 1
ATOM 3303 N N . MET B 1 210 ? 15.170 45.460 18.269 1.00 22.86 202 MET B N 1
ATOM 3304 C CA . MET B 1 210 ? 14.071 46.302 18.754 1.00 20.16 202 MET B CA 1
ATOM 3305 C C . MET B 1 210 ? 14.612 47.620 19.340 1.00 18.08 202 MET B C 1
ATOM 3306 O O . MET B 1 210 ? 15.740 47.673 19.796 1.00 19.25 202 MET B O 1
ATOM 3311 N N . PRO B 1 211 ? 13.808 48.691 19.301 1.00 17.19 203 PRO B N 1
ATOM 3312 C CA . PRO B 1 211 ? 14.213 49.927 19.972 1.00 17.50 203 PRO B CA 1
ATOM 3313 C C . PRO B 1 211 ? 14.585 49.676 21.434 1.00 14.34 203 PRO B C 1
ATOM 3314 O O . PRO B 1 211 ? 13.966 48.855 22.093 1.00 13.68 203 PRO B O 1
ATOM 3318 N N . GLN B 1 212 ? 15.591 50.376 21.934 1.00 13.71 204 GLN B N 1
ATOM 3319 C CA . GLN B 1 212 ? 16.040 50.162 23.309 1.00 12.70 204 GLN B CA 1
ATOM 3320 C C . GLN B 1 212 ? 14.915 50.314 24.311 1.00 12.61 204 GLN B C 1
ATOM 3321 O O . GLN B 1 212 ? 14.841 49.568 25.271 1.00 13.01 204 GLN B O 1
ATOM 3327 N N . GLU B 1 213 ? 14.063 51.301 24.091 1.00 12.62 205 GLU B N 1
ATOM 3328 C CA . GLU B 1 213 ? 12.937 51.594 24.985 1.00 15.68 205 GLU B CA 1
ATOM 3329 C C . GLU B 1 213 ? 12.053 50.312 25.102 1.00 13.33 205 GLU B C 1
ATOM 3330 O O . GLU B 1 213 ? 11.571 49.922 26.181 1.00 12.81 205 GLU B O 1
ATOM 3336 N N . VAL B 1 214 ? 11.874 49.641 23.973 1.00 12.92 206 VAL B N 1
ATOM 3337 C CA . VAL B 1 214 ? 11.087 48.405 23.916 1.00 14.26 206 VAL B CA 1
ATOM 3338 C C . VAL B 1 214 ? 11.775 47.264 24.661 1.00 13.79 206 VAL B C 1
ATOM 3339 O O . VAL B 1 214 ? 11.155 46.553 25.450 1.00 14.28 206 VAL B O 1
ATOM 3343 N N . GLN B 1 215 ? 13.064 47.096 24.402 1.00 13.28 207 GLN B N 1
ATOM 3344 C CA . GLN B 1 215 ? 13.856 46.058 25.070 1.00 12.93 207 GLN B CA 1
ATOM 3345 C C . GLN B 1 215 ? 13.816 46.279 26.581 1.00 12.76 207 GLN B C 1
ATOM 3346 O O . GLN B 1 215 ? 13.656 45.346 27.375 1.00 13.71 207 GLN B O 1
ATOM 3352 N N . ASP B 1 216 ? 13.953 47.537 26.976 1.00 13.21 208 ASP B N 1
ATOM 3353 C CA . ASP B 1 216 ? 13.933 47.875 28.385 1.00 12.96 208 ASP B CA 1
ATOM 3354 C C . ASP B 1 216 ? 12.591 47.564 29.044 1.00 14.15 208 ASP B C 1
ATOM 3355 O O . ASP B 1 216 ? 12.563 47.040 30.148 1.00 14.79 208 ASP B O 1
ATOM 3360 N N . ALA B 1 217 ? 11.488 47.854 28.353 1.00 13.45 209 ALA B N 1
ATOM 3361 C CA . ALA B 1 217 ? 10.162 47.489 28.881 1.00 14.59 209 ALA B CA 1
ATOM 3362 C C . ALA B 1 217 ? 10.009 45.968 29.019 1.00 13.63 209 ALA B C 1
ATOM 3363 O O . ALA B 1 217 ? 9.415 45.460 29.994 1.00 16.06 209 ALA B O 1
ATOM 3365 N N . LEU B 1 218 ? 10.533 45.216 28.054 1.00 12.31 210 LEU B N 1
ATOM 3366 C CA . LEU B 1 218 ? 10.462 43.748 28.139 1.00 12.48 210 LEU B CA 1
ATOM 3367 C C . LEU B 1 218 ? 11.245 43.211 29.348 1.00 14.19 210 LEU B C 1
ATOM 3368 O O . LEU B 1 218 ? 10.769 42.354 30.097 1.00 13.62 210 LEU B O 1
ATOM 3373 N N . GLY B 1 219 ? 12.450 43.722 29.542 1.00 12.37 211 GLY B N 1
ATOM 3374 C CA . GLY B 1 219 ? 13.221 43.358 30.714 1.00 13.10 211 GLY B CA 1
ATOM 3375 C C . GLY B 1 219 ? 12.491 43.682 32.010 1.00 13.37 211 GLY B C 1
ATOM 3376 O O . GLY B 1 219 ? 12.572 42.925 32.978 1.00 14.70 211 GLY B O 1
ATOM 3377 N N . ALA B 1 220 ? 11.796 44.817 32.029 1.00 13.55 212 ALA B N 1
ATOM 3378 C CA . ALA B 1 220 ? 11.069 45.252 33.230 1.00 15.80 212 ALA B CA 1
ATOM 3379 C C . ALA B 1 220 ? 9.881 44.353 33.569 1.00 14.03 212 ALA B C 1
ATOM 3380 O O . ALA B 1 220 ? 9.406 44.357 34.712 1.00 15.80 212 ALA B O 1
ATOM 3382 N N . SER B 1 221 ? 9.391 43.581 32.600 1.00 11.85 213 SER B N 1
ATOM 3383 C CA . SER B 1 221 ? 8.303 42.659 32.875 1.00 11.72 213 SER B CA 1
ATOM 3384 C C . SER B 1 221 ? 8.750 41.396 33.595 1.00 11.41 213 SER B C 1
ATOM 3385 O O . SER B 1 221 ? 7.905 40.638 34.046 1.00 12.82 213 SER B O 1
ATOM 3388 N N . VAL B 1 222 ? 10.057 41.171 33.703 1.00 9.17 214 VAL B N 1
ATOM 3389 C CA . VAL B 1 222 ? 10.605 39.947 34.296 1.00 7.47 214 VAL B CA 1
ATOM 3390 C C . VAL B 1 222 ? 10.892 40.145 35.796 1.00 6.48 214 VAL B C 1
ATOM 3391 O O . VAL B 1 222 ? 11.671 41.029 36.148 1.00 8.94 214 VAL B O 1
ATOM 3395 N N . PRO B 1 223 ? 10.266 39.327 36.687 1.00 6.75 215 PRO B N 1
ATOM 3396 C CA . PRO B 1 223 ? 10.446 39.607 38.128 1.00 7.61 215 PRO B CA 1
ATOM 3397 C C . PRO B 1 223 ? 11.898 39.580 38.610 1.00 7.44 215 PRO B C 1
ATOM 3398 O O . PRO B 1 223 ? 12.402 40.561 39.176 1.00 8.83 215 PRO B O 1
ATOM 3402 N N . PHE B 1 224 ? 12.605 38.489 38.350 1.00 6.82 216 PHE B N 1
ATOM 3403 C CA . PHE B 1 224 ? 14.032 38.458 38.744 1.00 6.30 216 PHE B CA 1
ATOM 3404 C C . PHE B 1 224 ? 14.714 37.303 38.038 1.00 6.89 216 PHE B C 1
ATOM 3405 O O . PHE B 1 224 ? 14.259 36.164 38.166 1.00 6.72 216 PHE B O 1
ATOM 3413 N N . PRO B 1 225 ? 15.825 37.580 37.345 1.00 7.67 217 PRO B N 1
ATOM 3414 C CA . PRO B 1 225 ? 16.481 38.897 37.268 1.00 9.11 217 PRO B CA 1
ATOM 3415 C C . PRO B 1 225 ? 15.732 39.812 36.298 1.00 8.17 217 PRO B C 1
ATOM 3416 O O . PRO B 1 225 ? 15.247 39.331 35.274 1.00 8.21 217 PRO B O 1
ATOM 3420 N N . PRO B 1 226 ? 15.625 41.121 36.594 1.00 9.77 218 PRO B N 1
ATOM 3421 C CA . PRO B 1 226 ? 14.751 41.993 35.817 1.00 9.86 218 PRO B CA 1
ATOM 3422 C C . PRO B 1 226 ? 15.470 42.534 34.585 1.00 10.26 218 PRO B C 1
ATOM 3423 O O . PRO B 1 226 ? 15.695 43.748 34.445 1.00 12.69 218 PRO B O 1
ATOM 3427 N N . ARG B 1 227 ? 15.812 41.602 33.702 1.00 9.47 219 ARG B N 1
ATOM 3428 C CA . ARG B 1 227 ? 16.581 41.867 32.492 1.00 8.79 219 ARG B CA 1
ATOM 3429 C C . ARG B 1 227 ? 16.308 40.765 31.477 1.00 8.62 219 ARG B C 1
ATOM 3430 O O . ARG B 1 227 ? 15.745 39.705 31.804 1.00 10.78 219 ARG B O 1
ATOM 3438 N N . LEU B 1 228 ? 16.773 40.992 30.257 1.00 9.79 220 LEU B N 1
ATOM 3439 C CA . LEU B 1 228 ? 16.757 39.966 29.224 1.00 11.21 220 LEU B CA 1
ATOM 3440 C C . LEU B 1 228 ? 17.723 38.867 29.613 1.00 11.15 220 LEU B C 1
ATOM 3441 O O . LEU B 1 228 ? 18.799 39.107 30.159 1.00 11.00 220 LEU B O 1
ATOM 3446 N N . GLY B 1 229 ? 17.342 37.648 29.299 1.00 8.51 221 GLY B N 1
ATOM 3447 C CA . GLY B 1 229 ? 18.234 36.529 29.484 1.00 9.39 221 GLY B CA 1
ATOM 3448 C C . GLY B 1 229 ? 19.402 36.529 28.533 1.00 8.97 221 GLY B C 1
ATOM 3449 O O . GLY B 1 229 ? 19.295 36.964 27.383 1.00 10.07 221 GLY B O 1
ATOM 3450 N N . GLU B 1 230 ? 20.535 36.035 29.018 1.00 9.45 222 GLU B N 1
ATOM 3451 C CA . GLU B 1 230 ? 21.744 35.939 28.184 1.00 10.92 222 GLU B CA 1
ATOM 3452 C C . GLU B 1 230 ? 21.689 34.536 27.524 1.00 8.90 222 GLU B C 1
ATOM 3453 O O . GLU B 1 230 ? 21.474 33.517 28.200 1.00 9.34 222 GLU B O 1
ATOM 3459 N N . PRO B 1 231 ? 21.889 34.454 26.196 1.00 9.27 223 PRO B N 1
ATOM 3460 C CA . PRO B 1 231 ? 21.933 33.124 25.558 1.00 9.92 223 PRO B CA 1
ATOM 3461 C C . PRO B 1 231 ? 22.84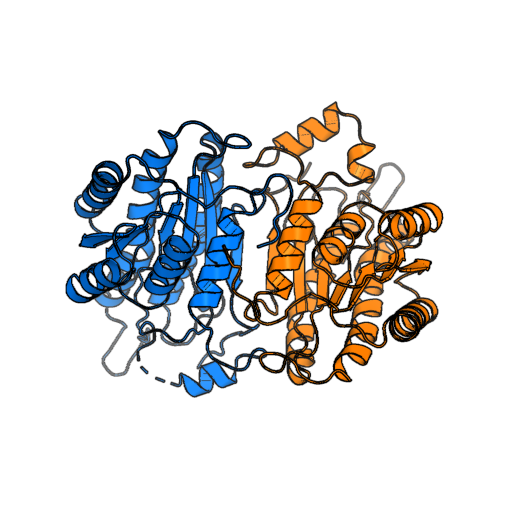0 32.079 26.262 1.00 8.65 223 PRO B C 1
ATOM 3462 O O . PRO B 1 231 ? 22.510 30.886 26.294 1.00 8.03 223 PRO B O 1
ATOM 3466 N N . ALA B 1 232 ? 23.953 32.510 26.855 1.00 8.33 224 ALA B N 1
ATOM 3467 C CA . ALA B 1 232 ? 24.830 31.564 27.572 1.00 7.96 224 ALA B CA 1
ATOM 3468 C C . ALA B 1 232 ? 24.101 30.890 28.754 1.00 7.98 224 ALA B C 1
ATOM 3469 O O . ALA B 1 232 ? 24.461 29.785 29.156 1.00 9.13 224 ALA B O 1
ATOM 3471 N N . GLU B 1 233 ? 23.110 31.578 29.342 1.00 7.21 225 GLU B N 1
ATOM 3472 C CA . GLU B 1 233 ? 22.322 30.971 30.435 1.00 7.87 225 GLU B CA 1
ATOM 3473 C C . GLU B 1 233 ? 21.421 29.828 29.938 1.00 6.87 225 GLU B C 1
ATOM 3474 O O . GLU B 1 233 ? 21.206 28.829 30.630 1.00 7.23 225 GLU B O 1
ATOM 3480 N N . TYR B 1 234 ? 20.909 29.992 28.718 1.00 6.17 226 TYR B N 1
ATOM 3481 C CA . TYR B 1 234 ? 20.144 28.922 28.076 1.00 6.49 226 TYR B CA 1
ATOM 3482 C C . TYR B 1 234 ? 21.104 27.751 27.819 1.00 6.79 226 TYR B C 1
ATOM 3483 O O . TYR B 1 234 ? 20.797 26.590 28.080 1.00 6.97 226 TYR B O 1
ATOM 3492 N N . ALA B 1 235 ? 22.264 28.067 27.263 1.00 6.99 227 ALA B N 1
ATOM 3493 C CA . ALA B 1 235 ? 23.265 27.031 26.978 1.00 6.06 227 ALA B CA 1
ATOM 3494 C C . ALA B 1 235 ? 23.723 26.306 28.241 1.00 6.38 227 ALA B C 1
ATOM 3495 O O . ALA B 1 235 ? 24.009 25.102 28.192 1.00 6.78 227 ALA B O 1
ATOM 3497 N N . ALA B 1 236 ? 23.804 27.024 29.367 1.00 6.20 228 ALA B N 1
ATOM 3498 C CA . ALA B 1 236 ? 24.159 26.389 30.644 1.00 7.07 228 ALA B CA 1
ATOM 3499 C C . ALA B 1 236 ? 23.118 25.357 31.083 1.00 7.31 228 ALA B C 1
ATOM 3500 O O . ALA B 1 236 ? 23.463 24.279 31.576 1.00 6.90 228 ALA B O 1
ATOM 3502 N N . LEU B 1 237 ? 21.836 25.661 30.867 1.00 7.09 229 LEU B N 1
ATOM 3503 C CA . LEU B 1 237 ? 20.789 24.692 31.167 1.00 6.86 229 LEU B CA 1
ATOM 3504 C C . LEU B 1 237 ? 20.879 23.487 30.228 1.00 6.66 229 LEU B C 1
ATOM 3505 O O . LEU B 1 237 ? 20.690 22.346 30.647 1.00 6.65 229 LEU B O 1
ATOM 3510 N N . VAL B 1 238 ? 21.158 23.742 28.949 1.00 6.56 230 VAL B N 1
ATOM 3511 C CA . VAL B 1 238 ? 21.364 22.642 28.004 1.00 7.54 230 VAL B CA 1
ATOM 3512 C C . VAL B 1 238 ? 22.490 21.733 28.527 1.00 7.05 230 VAL B C 1
ATOM 3513 O O . VAL B 1 238 ? 22.369 20.500 28.570 1.00 7.25 230 VAL B O 1
ATOM 3517 N N . HIS B 1 239 ? 23.577 22.352 28.962 1.00 7.03 231 HIS B N 1
ATOM 3518 C CA . HIS B 1 239 ? 24.705 21.578 29.487 1.00 8.40 231 HIS B CA 1
ATOM 3519 C C . HIS B 1 239 ? 24.268 20.725 30.697 1.00 6.74 231 HIS B C 1
ATOM 3520 O O . HIS B 1 239 ? 24.616 19.541 30.778 1.00 8.37 231 HIS B O 1
ATOM 3527 N N . HIS B 1 240 ? 23.487 21.313 31.605 1.00 6.76 232 HIS B N 1
ATOM 3528 C CA . HIS B 1 240 ? 23.023 20.581 32.780 1.00 6.64 232 HIS B CA 1
ATOM 3529 C C . HIS B 1 240 ? 22.128 19.402 32.391 1.00 6.74 232 HIS B C 1
ATOM 3530 O O . HIS B 1 240 ? 22.229 18.341 32.973 1.00 7.51 232 HIS B O 1
ATOM 3537 N N . ILE B 1 241 ? 21.241 19.609 31.412 1.00 5.95 233 ILE B N 1
ATOM 3538 C CA . ILE B 1 241 ? 20.377 18.518 30.965 1.00 6.62 233 ILE B CA 1
ATOM 3539 C C . ILE B 1 241 ? 21.217 17.364 30.427 1.00 6.17 233 ILE B C 1
ATOM 3540 O O . ILE B 1 241 ? 20.932 16.214 30.680 1.00 7.88 233 ILE B O 1
ATOM 3545 N N . VAL B 1 242 ? 22.254 17.680 29.669 1.00 6.72 234 VAL B N 1
ATOM 3546 C CA . VAL B 1 242 ? 23.118 16.629 29.138 1.00 7.39 234 VAL B CA 1
ATOM 3547 C C . VAL B 1 242 ? 23.736 15.822 30.294 1.00 7.56 234 VAL B C 1
ATOM 3548 O O . VAL B 1 242 ? 23.774 14.597 30.265 1.00 8.97 234 VAL B O 1
ATOM 3552 N N . GLU B 1 243 ? 24.186 16.523 31.327 1.00 7.95 235 GLU B N 1
ATOM 3553 C CA . GLU B 1 243 ? 24.865 15.880 32.463 1.00 8.31 235 GLU B CA 1
ATOM 3554 C C . GLU B 1 243 ? 23.949 15.099 33.397 1.00 8.72 235 GLU B C 1
ATOM 3555 O O . GLU B 1 243 ? 24.360 14.073 33.963 1.00 10.03 235 GLU B O 1
ATOM 3561 N N . ASN B 1 244 ? 22.730 15.606 33.584 1.00 7.09 236 ASN B N 1
ATOM 3562 C CA . ASN B 1 244 ? 21.832 15.099 34.631 1.00 7.47 236 ASN B CA 1
ATOM 3563 C C . ASN B 1 244 ? 20.855 14.074 34.057 1.00 6.67 236 ASN B C 1
ATOM 3564 O O . ASN B 1 244 ? 19.830 14.434 33.475 1.00 7.98 236 ASN B O 1
ATOM 3569 N N . GLN B 1 245 ? 21.226 12.801 34.173 1.00 7.26 237 GLN B N 1
ATOM 3570 C CA . GLN B 1 245 ? 20.507 11.725 33.514 1.00 7.83 237 GLN B CA 1
ATOM 3571 C C . GLN B 1 245 ? 19.052 11.583 33.980 1.00 7.20 237 GLN B C 1
ATOM 3572 O O . GLN B 1 245 ? 18.233 11.015 33.264 1.00 8.89 237 GLN B O 1
ATOM 3578 N N . MET B 1 246 ? 18.733 12.063 35.175 1.00 6.68 238 MET B N 1
ATOM 3579 C CA . MET B 1 246 ? 17.358 11.982 35.679 1.00 7.03 238 MET B CA 1
ATOM 3580 C C . MET B 1 246 ? 16.392 12.970 35.035 1.00 7.40 238 MET B C 1
ATOM 3581 O O . MET B 1 246 ? 15.189 12.844 35.226 1.00 8.28 238 MET B O 1
ATOM 3586 N N . LEU B 1 247 ? 16.895 13.973 34.305 1.00 6.27 239 LEU B N 1
ATOM 3587 C CA . LEU B 1 247 ? 15.991 14.875 33.592 1.00 6.11 239 LEU B CA 1
ATOM 3588 C C . LEU B 1 247 ? 15.501 14.218 32.304 1.00 5.47 239 LEU B C 1
ATOM 3589 O O . LEU B 1 247 ? 16.284 13.988 31.383 1.00 6.48 239 LEU B O 1
ATOM 3594 N N . ASN B 1 248 ? 14.209 13.918 32.234 1.00 5.88 240 ASN B N 1
ATOM 3595 C CA . ASN B 1 248 ? 13.683 13.288 31.015 1.00 5.39 240 ASN B CA 1
ATOM 3596 C C . ASN B 1 248 ? 12.197 13.550 30.930 1.00 5.00 240 ASN B C 1
ATOM 3597 O O . ASN B 1 248 ? 11.492 13.586 31.948 1.00 5.14 240 ASN B O 1
ATOM 3602 N N . GLY B 1 249 ? 11.729 13.793 29.719 1.00 4.70 241 GLY B N 1
ATOM 3603 C CA . GLY B 1 249 ? 10.299 13.953 29.512 1.00 4.50 241 GLY B CA 1
ATOM 3604 C C . GLY B 1 249 ? 9.623 15.190 30.044 1.00 4.39 241 GLY B C 1
ATOM 3605 O O . GLY B 1 249 ? 8.400 15.214 30.172 1.00 6.21 241 GLY B O 1
ATOM 3606 N N . GLU B 1 250 ? 10.420 16.220 30.312 1.00 5.11 242 GLU B N 1
ATOM 3607 C CA . GLU B 1 250 ? 9.979 17.430 31.024 1.00 4.96 242 GLU B CA 1
ATOM 3608 C C . GLU B 1 250 ? 10.238 18.687 30.193 1.00 4.42 242 GLU B C 1
ATOM 3609 O O . GLU B 1 250 ? 11.083 18.703 29.306 1.00 5.14 242 GLU B O 1
ATOM 3615 N N . VAL B 1 251 ? 9.439 19.717 30.497 1.00 4.38 243 VAL B N 1
ATOM 3616 C CA . VAL B 1 251 ? 9.583 21.045 29.954 1.00 4.92 243 VAL B CA 1
ATOM 3617 C C . VAL B 1 251 ? 10.020 21.947 31.096 1.00 4.66 243 VAL B C 1
ATOM 3618 O O . VAL B 1 251 ? 9.311 22.041 32.106 1.00 6.30 243 VAL B O 1
ATOM 3622 N N . ILE B 1 252 ? 11.186 22.573 30.966 1.00 5.00 244 ILE B N 1
ATOM 3623 C CA . ILE B 1 252 ? 11.674 23.487 31.997 1.00 5.05 244 ILE B CA 1
ATOM 3624 C C . ILE B 1 252 ? 11.574 24.942 31.547 1.00 5.78 244 ILE B C 1
ATOM 3625 O O . ILE B 1 252 ? 12.165 25.320 30.516 1.00 5.61 244 ILE B O 1
ATOM 3630 N N . ARG B 1 253 ? 10.867 25.747 32.331 1.00 4.92 245 ARG B N 1
ATOM 3631 C CA . ARG B 1 253 ? 10.773 27.183 32.078 1.00 5.04 245 ARG B CA 1
ATOM 3632 C C . ARG B 1 253 ? 12.066 27.840 32.561 1.00 5.23 245 ARG B C 1
ATOM 3633 O O . ARG B 1 253 ? 12.488 27.622 33.701 1.00 5.33 245 ARG B O 1
ATOM 3641 N N . LEU B 1 254 ? 12.663 28.637 31.679 1.00 4.62 246 LEU B N 1
ATOM 3642 C CA . LEU B 1 254 ? 13.868 29.387 31.982 1.00 4.94 246 LEU B CA 1
ATOM 3643 C C . LEU B 1 254 ? 13.565 30.856 31.707 1.00 4.79 246 LEU B C 1
ATOM 3644 O O . LEU B 1 254 ? 13.722 31.339 30.574 1.00 5.32 246 LEU B O 1
ATOM 3649 N N . ASP B 1 255 ? 13.036 31.540 32.715 1.00 4.78 247 ASP B N 1
ATOM 3650 C CA . ASP B 1 255 ? 12.258 32.747 32.426 1.00 5.09 247 ASP B CA 1
ATOM 3651 C C . ASP B 1 255 ? 12.237 33.784 33.517 1.00 4.57 247 ASP B C 1
ATOM 3652 O O . ASP B 1 255 ? 11.483 34.762 33.399 1.00 5.88 247 ASP B O 1
ATOM 3657 N N . GLY B 1 256 ? 13.022 33.648 34.584 1.00 5.30 248 GLY B N 1
ATOM 3658 C CA . GLY B 1 256 ? 13.048 34.751 35.592 1.00 5.23 248 GLY B CA 1
ATOM 3659 C C . GLY B 1 256 ? 11.704 34.967 36.309 1.00 4.59 248 GLY B C 1
ATOM 3660 O O . GLY B 1 256 ? 11.430 36.065 36.834 1.00 6.38 248 GLY B O 1
ATOM 3661 N N . ALA B 1 257 ? 10.841 33.932 36.293 1.00 4.83 249 ALA B N 1
ATOM 3662 C CA . ALA B 1 257 ? 9.470 33.999 36.837 1.00 5.50 249 ALA B CA 1
ATOM 3663 C C . ALA B 1 257 ? 8.518 34.864 36.040 1.00 5.30 249 ALA B C 1
ATOM 3664 O O . ALA B 1 257 ? 7.443 35.234 36.521 1.00 6.51 249 ALA B O 1
ATOM 3666 N N . LEU B 1 258 ? 8.889 35.176 34.792 1.00 5.48 250 LEU B N 1
ATOM 3667 C CA . LEU B 1 258 ? 7.988 35.920 33.908 1.00 6.21 250 LEU B CA 1
ATOM 3668 C C . LEU B 1 258 ? 6.666 35.173 33.723 1.00 5.84 250 LEU B C 1
ATOM 3669 O O . LEU B 1 258 ? 6.651 33.950 33.470 1.00 6.97 250 LEU B O 1
ATOM 3674 N N . ARG B 1 259 ? 5.582 35.931 33.801 1.00 5.96 251 ARG B N 1
ATOM 3675 C CA . ARG B 1 259 ? 4.262 35.453 33.359 1.00 6.36 251 ARG B CA 1
ATOM 3676 C C . ARG B 1 259 ? 3.700 36.510 32.414 1.00 6.33 251 ARG B C 1
ATOM 3677 O O . ARG B 1 259 ? 3.199 37.529 32.847 1.00 8.40 251 ARG B O 1
ATOM 3685 N N . MET B 1 260 ? 3.781 36.282 31.107 1.00 6.15 252 MET B N 1
ATOM 3686 C CA . MET B 1 260 ? 3.490 37.357 30.174 1.00 7.10 252 MET B CA 1
ATOM 3687 C C . MET B 1 260 ? 2.042 37.786 30.279 1.00 7.10 252 MET B C 1
ATOM 3688 O O . MET B 1 260 ? 1.132 36.971 30.267 1.00 7.62 252 MET B O 1
ATOM 3693 N N . ALA B 1 261 ? 1.864 39.083 30.278 1.00 8.57 253 ALA B N 1
ATOM 3694 C CA . ALA B 1 261 ? 0.565 39.701 30.183 1.00 8.33 253 ALA B CA 1
ATOM 3695 C C . ALA B 1 261 ? 0.048 39.623 28.739 1.00 7.25 253 ALA B C 1
ATOM 3696 O O . ALA B 1 261 ? 0.765 39.309 27.812 1.00 8.32 253 ALA B O 1
ATOM 3698 N N . ALA B 1 262 ? -1.206 39.982 28.543 1.00 7.70 254 ALA B N 1
ATOM 3699 C CA . ALA B 1 262 ? -1.783 39.936 27.210 1.00 8.68 254 ALA B CA 1
ATOM 3700 C C . ALA B 1 262 ? -1.076 40.857 26.214 1.00 8.51 254 ALA B C 1
ATOM 3701 O O . ALA B 1 262 ? -1.005 40.541 25.037 1.00 10.00 254 ALA B O 1
ATOM 3703 N N . LYS B 1 263 ? -0.579 42.000 26.696 1.00 11.17 255 LYS B N 1
ATOM 3704 C CA . LYS B 1 263 ? 0.127 42.993 25.871 1.00 13.78 255 LYS B CA 1
ATOM 3705 C C . LYS B 1 263 ? 1.322 43.473 26.687 1.00 19.12 255 LYS B C 1
ATOM 3706 O O . LYS B 1 263 ? 2.270 44.072 26.164 1.00 28.52 255 LYS B O 1
#